Protein 9HIW (pdb70)

Solvent-accessible surface area: 22670 Å² total; per-residue (Å²): 101,54,101,56,10,8,87,16,0,64,95,12,2,89,139,5,72,14,125,88,23,6,20,171,158,13,108,64,0,73,63,71,12,6,8,63,0,0,16,10,0,0,69,1,4,60,68,47,159,12,64,25,6,0,2,5,1,0,3,19,0,1,6,25,0,3,15,71,69,63,10,111,104,40,78,0,0,6,0,0,1,0,0,0,1,0,0,0,8,5,13,17,22,164,35,22,96,1,64,65,6,20,84,0,0,53,87,49,8,82,73,144,56,0,28,143,17,1,31,54,0,0,108,34,8,76,10,30,0,3,0,1,5,7,13,8,0,1,26,5,0,20,124,48,11,163,107,74,49,78,68,0,52,12,0,0,24,1,0,0,0,13,5,17,5,30,7,96,32,8,24,106,38,35,21,0,20,10,0,0,0,0,0,4,0,0,9,53,32,40,62,56,92,59,8,28,106,41,0,52,165,32,2,54,29,72,38,113,57,0,56,74,1,0,72,33,0,10,97,18,4,40,117,4,61,138,53,90,32,40,11,3,33,100,9,0,67,71,100,131,26,82,9,0,7,120,55,122,23,23,139,88,20,104,105,74,149,47,16,90,72,91,89,111,65,19,140,147,15,27,21,39,42,0,124,16,118,152,103,39,71,54,0,6,0,7,12,15,148,24,109,89,78,11,2,44,22,57,4,0,6,4,0,0,0,1,73,17,2,109,41,95,8,1,4,92,21,57,63,40,29,22,50,135,106,77,0,16,0,0,14,34,50,12,117,45,16,0,64,103,23,16,95,84,20,51,180,98,33,14,81,70,71,2,2,16,0,0,0,44,14,0,0,58,0,0,13,47,0,6,17,26,1,0,0,0,36,20,2,47,1,98,3,0,35,2,25,100,124,0,11,0,27,0,6,28,0,9,82,0,6,7,30,12,12,79,2,106,28,114,83,23,91,17,64,0,0,1,39,6,0,15,31,140,105,28,39,11,5,5,0,0,0,7,0,0,1,0,0,0,7,2,12,22,101,130,14,11,1,35,3,125,51,95,86,32,0,2,48,68,0,0,97,21,8,5,16,2,77,84,137,70,12,92,27,1,91,100,35,90,75,36,105,129,95,11,55,124,80,84,126,91,95,25,48,167,21,0,89,83,5,63,105,60,0,54,40,0,0,30,74,0,1,62,7,9,31,122,141,13,21,35,2,103,52,0,41,81,18,68,1,14,145,93,44,79,107,36,103,61,167,7,86,59,62,17,26,183

Sequence (548 aa):
YHEDIHTYLREMEVKCKPKVGYMKKQPDITNSMRAILVDWLVEVGEEYKLQNETLHLAVNYIDRFLSSMSVLRGKLQLVGTAAMLLASKFEEIYPPEVAEFVYITDDTYTKKQVLRMEHLVLKVLTFDLAAPTVNQFLTQYFLHQQPANCKVESLAMFLGELSLIDADPYLKYLPSVIAGAAFHLALYTVTGQSWPESLIRKTGYTLESLKPCLMDLHQTYLKAPQHAQQSIREKYKNSKYHGVSLLNPPETLNLMENFQKVEKIGEYGVVYKARNKLTGEVVALKKIRLDTEGVPSTAIREISLLKELNHPNIVKLLDVIHTENKLYLVFEFLHQDLKKFMDASALTGIPLPLIKSYLFQLLQGLAFCHSHRVLHRDLKPQNLLINTEGAIKLADFGLARAFGVPVRTYTLWYRAPEILLGCKYYSTAVDIWSLGCIFAEMVTRRALFPGDSEIDQLFRIFRTLGTPDEVVWPGVTSMPDYKPSFPKWARQDFSKVVPPLDEDGRSLLSQMLHYDPNKRISAKAALAHPFFQDVTKPVPKSRVQLFK

Secondary structure (DSSP, 8-state):
-HHHHHHHHHHHHHHTPPPTT-STT-SS--HHHHHHHHHHHHHHHHHTT--HHHHHHHHHHHHHHHHH----STTHHHHHHHHHHHHHHHH-SSPPPHHHHHHHTTT-S-HHHHHHHHHHHHHHHTT------HHHHHHHHHTT-SS--HHHHHHHHHHHHHHHH-HHHHTTS-HHHHHHHHHHHHHHHHT---S-HHHHHHH---TTTTHHHHHHHHHHHHTSTT-S--HHHHHTTSGGGTTGGGSPPPS----/-TTEEEEEEEE----EEEEEESSS--EEE--EEE----SS-HHHHHHHHHHTT---TTB--EEEEEE-SSEEEEEEE--SEEHHHHHHHTTSSPPPHHHHHHHHHHHHHHHHHHHHTT-B-----GGGEEE-TTS-EEE--GGG-B--SSPPBP---TT--HHHHTT-SB--HHHHHHHHHHHHHHHHHSS-S---SSTTHHHHHHHHHH----TTTSTTSTT-TT--S----PPBPPHHHH-TTS-HHHHHHHHHHT-SSTTTS--HHHHTTSGGGTT------/-----S--

Radius of gyration: 25.13 Å; Cα contacts (8 Å, |Δi|>4): 946; chains: 3; bounding box: 61×68×54 Å

B-factor: mean 44.7, std 16.28, range [15.07, 111.66]

Organism: Homo sapiens (NCBI:txid9606)

InterPro domains:
  IPR004367 Cyclin, C-terminal domain [PF02984] (309-426)
  IPR004367 Cyclin, C-terminal domain [SM01332] (309-427)
  IPR006671 Cyclin, N-terminal [PF00134] (181-306)
  IPR013763 Cyclin-like domain [SM00385] (216-300)
  IPR013763 Cyclin-like domain [SM00385] (313-396)
  IPR032447 Cyclin-A, N-terminal APC/C binding region [PF16500] (46-161)
  IPR036915 Cyclin-like superfamily [SSF47954] (175-306)
  IPR036915 Cyclin-like superfamily [SSF47954] (309-430)
  IPR039361 Cyclin [PTHR10177] (140-414)
  IPR046965 Cyclin A/B-like [PIRSF001771] (22-429)
  IPR048258 Cyclins, cyclin-box [PS00292] (211-242)

Foldseek 3Di:
DLLVVVVVQVVQLVVLAADAPLQVVAPADHLQLQLVLLLLLLVVCLVVVNDLQLSQLLLSLLRNCSSQDYDHSLCSNLSSLLSSQVSCVVPPPDRDDLVVSCVSVVVSDDSVSSVVSNVVSCVSCVVPSPHDALLVLLVSVQVVDPPRDLQLSLQLSLLSSLLSSGSVPSSVDGSNLSSQLSSQQSCCQPPVDGRDVSVCVSPVQDPVNSVVVNVVSLVSLQCQVVDPRPSSLVVCCDCVSPRSSVRHGDPDDDD/DVQWDFDAWDDECHTWTWTAGNPPGAIWIKNKHFQDPPGDDLLVVQCVVLQCVFDDPQAFHFPDWDDDPGMIITITHDADAFQVVVLVVCQVDADDPLLLLQALLLLLVQLVSQQVFQKAQLDQDRRQWGHHQQQHIHGHSSSVMDGPPPWAAQDPQLLAALCSLQAHGTDDSLSVLSSSLQRSLCNQVSHGQQPADDSVRSNLSLCQAAWDDDCVQAPCSVPTPRRDPPRDGHHHDDLCVSRVVDDPQRSVLSPLSRRNHSVSRDHSVRSSPGPSNPDRDRDGD/DVPDDPPD

Nearest PDB structures (foldseek):
  2vu3-assembly1_A  TM=8.948E-01  e=2.984E-45  Homo sapiens
  5anj-assembly1_A  TM=9.162E-01  e=1.526E-44  Homo sapiens
  1y91-assembly1_A  TM=9.129E-01  e=4.896E-44  Homo sapiens
  6q49-assembly1_A  TM=9.006E-01  e=1.526E-44  Homo sapiens
  5lqf-assembly1_A  TM=9.524E-01  e=2.289E-36  Homo sapiens

Structure (mmCIF, N/CA/C/O backbone):
data_9HIW
#
_entry.id   9HIW
#
_cell.length_a   1.00
_cell.length_b   1.00
_cell.length_c   1.00
_cell.angle_alpha   90.00
_cell.angle_beta   90.00
_cell.angle_gamma   90.00
#
_symmetry.space_group_name_H-M   'P 1'
#
loop_
_entity.id
_entity.type
_entity.pdbx_description
1 polymer Cyclin-A2
2 polymer 'Cyclin-dependent kinase 2'
3 polymer 'Deoxynucleoside triphosphate triphosphohydrolase SAMHD1'
#
loop_
_atom_site.group_PDB
_atom_site.id
_atom_site.type_symbol
_atom_site.label_atom_id
_atom_site.label_alt_id
_atom_site.label_comp_id
_atom_site.label_asym_id
_atom_site.label_entity_id
_atom_site.label_seq_id
_atom_site.pdbx_PDB_ins_code
_atom_site.Cartn_x
_atom_site.Cartn_y
_atom_site.Cartn_z
_atom_site.occupancy
_atom_site.B_iso_or_equiv
_atom_site.auth_seq_id
_atom_site.auth_comp_id
_atom_site.auth_asym_id
_atom_site.auth_atom_id
_atom_site.pdbx_PDB_model_num
ATOM 1 N N . TYR A 1 178 ? 104.449 91.410 102.004 1.00 32.63 178 TYR A N 1
ATOM 2 C CA . TYR A 1 178 ? 103.205 90.690 101.761 1.00 38.35 178 TYR A CA 1
ATOM 3 C C . TYR A 1 178 ? 103.453 89.408 100.974 1.00 41.51 178 TYR A C 1
ATOM 4 O O . TYR A 1 178 ? 102.525 88.654 100.696 1.00 38.59 178 TYR A O 1
ATOM 13 N N . HIS A 1 179 ? 104.716 89.172 100.615 1.00 41.56 179 HIS A N 1
ATOM 14 C CA . HIS A 1 179 ? 105.057 87.999 99.816 1.00 37.00 179 HIS A CA 1
ATOM 15 C C . HIS A 1 179 ? 104.823 86.712 100.597 1.00 39.30 179 HIS A C 1
ATOM 16 O O . HIS A 1 179 ? 104.179 85.778 100.101 1.00 38.31 179 HIS A O 1
ATOM 23 N N . GLU A 1 180 ? 105.339 86.645 101.827 1.00 42.75 180 GLU A N 1
ATOM 24 C CA . GLU A 1 180 ? 105.117 85.469 102.662 1.00 40.61 180 GLU A CA 1
ATOM 25 C C . GLU A 1 180 ? 103.644 85.318 103.012 1.00 37.49 180 GLU A C 1
ATOM 26 O O . GLU A 1 180 ? 103.123 84.198 103.071 1.00 37.48 180 GLU A O 1
ATOM 32 N N . ASP A 1 181 ? 102.956 86.436 103.250 1.00 36.58 181 ASP A N 1
ATOM 33 C CA . ASP A 1 181 ? 101.518 86.384 103.487 1.00 33.74 181 ASP A CA 1
ATOM 34 C C . ASP A 1 181 ? 100.783 85.847 102.268 1.00 29.77 181 ASP A C 1
ATOM 35 O O . ASP A 1 181 ? 99.842 85.057 102.399 1.00 30.58 181 ASP A O 1
ATOM 40 N N . ILE A 1 182 ? 101.201 86.266 101.072 1.00 29.10 182 ILE A N 1
ATOM 41 C CA . ILE A 1 182 ? 100.579 85.772 99.848 1.00 25.61 182 ILE A CA 1
ATOM 42 C C . ILE A 1 182 ? 100.799 84.273 99.706 1.00 28.54 182 ILE A C 1
ATOM 43 O O . ILE A 1 182 ? 99.880 83.530 99.348 1.00 32.48 182 ILE A O 1
ATOM 48 N N . HIS A 1 183 ? 102.017 83.802 99.982 1.00 29.16 183 HIS A N 1
ATOM 49 C CA . HIS A 1 183 ? 102.286 82.371 99.880 1.00 25.67 183 HIS A CA 1
ATOM 50 C C . HIS A 1 183 ? 101.477 81.578 100.898 1.00 27.55 183 HIS A C 1
ATOM 51 O O . HIS A 1 183 ? 100.953 80.502 100.585 1.00 31.26 183 HIS A O 1
ATOM 58 N N . THR A 1 184 ? 101.371 82.087 102.128 1.00 28.91 184 THR A N 1
ATOM 59 C CA . THR A 1 184 ? 100.582 81.401 103.145 1.00 24.96 184 THR A CA 1
ATOM 60 C C . THR A 1 184 ? 99.112 81.345 102.754 1.00 24.45 184 THR A C 1
ATOM 61 O O . THR A 1 184 ? 98.453 80.312 102.926 1.00 30.47 184 THR A O 1
ATOM 65 N N . TYR A 1 185 ? 98.582 82.445 102.215 1.00 26.85 185 TYR A N 1
ATOM 66 C CA . TYR A 1 185 ? 97.197 82.444 101.762 1.00 27.42 185 TYR A CA 1
ATOM 67 C C . TYR A 1 185 ? 96.999 81.484 100.597 1.00 29.58 185 TYR A C 1
ATOM 68 O O . TYR A 1 185 ? 95.967 80.813 100.511 1.00 34.69 185 TYR A O 1
ATOM 77 N N . LEU A 1 186 ? 97.973 81.411 99.688 1.00 29.02 186 LEU A N 1
ATOM 78 C CA . LEU A 1 186 ? 97.889 80.468 98.577 1.00 26.51 186 LEU A CA 1
ATOM 79 C C . LEU A 1 186 ? 97.862 79.032 99.078 1.00 28.02 186 LEU A C 1
ATOM 80 O O . LEU A 1 186 ? 97.083 78.208 98.587 1.00 30.34 186 LEU A O 1
ATOM 85 N N . ARG A 1 187 ? 98.714 78.713 100.054 1.00 26.97 187 ARG A N 1
ATOM 86 C CA . ARG A 1 187 ? 98.725 77.367 100.615 1.00 26.50 187 ARG A CA 1
ATOM 87 C C . ARG A 1 187 ? 97.411 77.052 101.316 1.00 31.71 187 ARG A C 1
ATOM 88 O O . ARG A 1 187 ? 96.898 75.932 101.216 1.00 36.21 187 ARG A O 1
ATOM 96 N N . GLU A 1 188 ? 96.856 78.025 102.039 1.00 34.46 188 GLU A N 1
ATOM 97 C CA . GLU A 1 188 ? 95.580 77.806 102.711 1.00 33.64 188 GLU A CA 1
ATOM 98 C C . GLU A 1 188 ? 94.447 77.622 101.707 1.00 38.27 188 GLU A C 1
ATOM 99 O O . GLU A 1 188 ? 93.545 76.804 101.923 1.00 40.30 188 GLU A O 1
ATOM 105 N N . MET A 1 189 ? 94.481 78.364 100.600 1.00 37.71 189 MET A N 1
ATOM 106 C CA . MET A 1 189 ? 93.399 78.344 99.626 1.00 37.49 189 MET A CA 1
ATOM 107 C C . MET A 1 189 ? 93.486 77.179 98.650 1.00 36.75 189 MET A C 1
ATOM 108 O O . MET A 1 189 ? 92.463 76.804 98.069 1.00 42.19 189 MET A O 1
ATOM 113 N N . GLU A 1 190 ? 94.674 76.604 98.447 1.00 32.14 190 GLU A N 1
ATOM 114 C CA . GLU A 1 190 ? 94.794 75.514 97.483 1.00 32.57 190 GLU A CA 1
ATOM 115 C C . GLU A 1 190 ? 94.113 74.244 97.975 1.00 34.99 190 GLU A C 1
ATOM 116 O O . GLU A 1 190 ? 93.705 73.410 97.161 1.00 38.25 190 GLU A O 1
ATOM 122 N N . VAL A 1 191 ? 93.987 74.075 99.292 1.00 35.63 191 VAL A N 1
ATOM 123 C CA . VAL A 1 191 ? 93.228 72.948 99.823 1.00 33.78 191 VAL A CA 1
ATOM 124 C C . VAL A 1 191 ? 91.740 73.139 99.561 1.00 34.75 191 VAL A C 1
ATOM 125 O O . VAL A 1 191 ? 91.022 72.183 99.245 1.00 36.48 191 VAL A O 1
ATOM 129 N N . LYS A 1 192 ? 91.252 74.373 99.693 1.00 33.52 192 LYS A N 1
ATOM 130 C CA . LYS A 1 192 ? 89.844 74.651 99.430 1.00 34.63 192 LYS A CA 1
ATOM 131 C C . LYS A 1 192 ? 89.509 74.477 97.954 1.00 38.71 192 LYS A C 1
ATOM 132 O O . LYS A 1 192 ? 88.424 73.993 97.611 1.00 43.39 192 LYS A O 1
ATOM 138 N N . CYS A 1 193 ? 90.422 74.865 97.068 1.00 38.17 193 CYS A N 1
ATOM 139 C CA . CYS A 1 193 ? 90.205 74.775 95.631 1.00 34.55 193 CYS A CA 1
ATOM 140 C C . CYS A 1 193 ? 90.678 73.454 95.040 1.00 38.12 193 CYS A C 1
ATOM 141 O O . CYS A 1 193 ? 90.632 73.289 93.817 1.00 40.19 193 CYS A O 1
ATOM 144 N N . LYS A 1 194 ? 91.137 72.524 95.866 1.00 38.56 194 LYS A N 1
ATOM 145 C CA . LYS A 1 194 ? 91.594 71.236 95.362 1.00 37.17 194 LYS A CA 1
ATOM 146 C C . LYS A 1 194 ? 90.401 70.387 94.937 1.00 44.64 194 LYS A C 1
ATOM 147 O O . LYS A 1 194 ? 89.453 70.226 95.714 1.00 46.23 194 LYS A O 1
ATOM 153 N N . PRO A 1 195 ? 90.402 69.840 93.724 1.00 46.04 195 PRO A N 1
ATOM 154 C CA . PRO A 1 195 ? 89.320 68.940 93.320 1.00 42.24 195 PRO A CA 1
ATOM 155 C C . PRO A 1 195 ? 89.395 67.614 94.060 1.00 45.98 195 PRO A C 1
ATOM 156 O O . PRO A 1 195 ? 90.448 67.196 94.546 1.00 47.20 195 PRO A O 1
ATOM 160 N N . LYS A 1 196 ? 88.243 66.952 94.146 1.00 48.91 196 LYS A N 1
ATOM 161 C CA . LYS A 1 196 ? 88.190 65.627 94.749 1.00 51.23 196 LYS A CA 1
ATOM 162 C C . LYS A 1 196 ? 89.066 64.662 93.963 1.00 53.21 196 LYS A C 1
ATOM 163 O O . LYS A 1 196 ? 88.985 64.594 92.734 1.00 51.95 196 LYS A O 1
ATOM 169 N N . VAL A 1 197 ? 89.905 63.917 94.673 1.00 56.60 197 VAL A N 1
ATOM 170 C CA . VAL A 1 197 ? 90.792 62.957 94.029 1.00 55.16 197 VAL A CA 1
ATOM 171 C C . VAL A 1 197 ? 89.986 61.740 93.599 1.00 56.11 197 VAL A C 1
ATOM 172 O O . VAL A 1 197 ? 89.019 61.341 94.261 1.00 53.16 197 VAL A O 1
ATOM 176 N N . GLY A 1 198 ? 90.366 61.164 92.463 1.00 53.11 198 GLY A N 1
ATOM 177 C CA . GLY A 1 198 ? 89.676 59.992 91.953 1.00 51.92 198 GLY A CA 1
ATOM 178 C C . GLY A 1 198 ? 88.223 60.227 91.603 1.00 50.47 198 GLY A C 1
ATOM 179 O O . GLY A 1 198 ? 87.377 59.366 91.871 1.00 52.61 198 GLY A O 1
ATOM 180 N N . TYR A 1 199 ? 87.909 61.381 91.013 1.00 46.95 199 TYR A N 1
ATOM 181 C CA . TYR A 1 199 ? 86.545 61.628 90.564 1.00 45.70 199 TYR A CA 1
ATOM 182 C C . TYR A 1 199 ? 86.238 60.949 89.238 1.00 51.58 199 TYR A C 1
ATOM 183 O O . TYR A 1 199 ? 85.063 60.841 88.871 1.00 52.99 199 TYR A O 1
ATOM 192 N N . MET A 1 200 ? 87.262 60.502 88.509 1.00 49.55 200 MET A N 1
ATOM 193 C CA . MET A 1 200 ? 87.028 59.840 87.232 1.00 50.90 200 MET A CA 1
ATOM 194 C C . MET A 1 200 ? 86.318 58.506 87.414 1.00 57.18 200 MET A C 1
ATOM 195 O O . MET A 1 200 ? 85.616 58.050 86.505 1.00 63.63 200 MET A O 1
ATOM 200 N N . LYS A 1 201 ? 86.491 57.868 88.573 1.00 52.05 201 LYS A N 1
ATOM 201 C CA . LYS A 1 201 ? 85.797 56.613 88.838 1.00 53.31 201 LYS A CA 1
ATOM 202 C C . LYS A 1 201 ? 84.289 56.818 88.873 1.00 60.32 201 LYS A C 1
ATOM 203 O O . LYS A 1 201 ? 83.527 55.964 88.404 1.00 64.05 201 LYS A O 1
ATOM 209 N N . LYS A 1 202 ? 83.838 57.945 89.425 1.00 56.88 202 LYS A N 1
ATOM 210 C CA . LYS A 1 202 ? 82.417 58.259 89.472 1.00 51.33 202 LYS A CA 1
ATOM 211 C C . LYS A 1 202 ? 81.883 58.799 88.152 1.00 49.81 202 LYS A C 1
ATOM 212 O O . LYS A 1 202 ? 80.668 58.981 88.025 1.00 51.77 202 LYS A O 1
ATOM 218 N N . GLN A 1 203 ? 82.748 59.062 87.180 1.00 51.20 203 GLN A N 1
ATOM 219 C CA . GLN A 1 203 ? 82.293 59.529 85.877 1.00 50.22 203 GLN A CA 1
ATOM 220 C C . GLN A 1 203 ? 81.795 58.345 85.061 1.00 54.19 203 GLN A C 1
ATOM 221 O O . GLN A 1 203 ? 82.580 57.438 84.763 1.00 59.13 203 GLN A O 1
ATOM 227 N N . PRO A 1 204 ? 80.516 58.308 84.681 1.00 57.94 204 PRO A N 1
ATOM 228 C CA . PRO A 1 204 ? 80.015 57.141 83.939 1.00 57.12 204 PRO A CA 1
ATOM 229 C C . PRO A 1 204 ? 80.595 57.013 82.542 1.00 59.31 204 PRO A C 1
ATOM 230 O O . PRO A 1 204 ? 80.742 55.887 82.051 1.00 60.93 204 PRO A O 1
ATOM 234 N N . ASP A 1 205 ? 80.935 58.122 81.886 1.00 60.47 205 ASP A N 1
ATOM 235 C CA . ASP A 1 205 ? 81.349 58.101 80.489 1.00 59.63 205 ASP A CA 1
ATOM 236 C C . ASP A 1 205 ? 82.807 58.501 80.302 1.00 57.45 205 ASP A C 1
ATOM 237 O O . ASP A 1 205 ? 83.590 57.735 79.733 1.00 60.08 205 ASP A O 1
ATOM 242 N N . ILE A 1 206 ? 83.198 59.686 80.770 1.00 52.52 206 ILE A N 1
ATOM 243 C CA . ILE A 1 206 ? 84.537 60.187 80.495 1.00 46.54 206 ILE A CA 1
ATOM 244 C C . ILE A 1 206 ? 85.557 59.476 81.377 1.00 46.69 206 ILE A C 1
ATOM 245 O O . ILE A 1 206 ? 85.249 59.012 82.483 1.00 49.83 206 ILE A O 1
ATOM 250 N N . THR A 1 207 ? 86.784 59.373 80.871 1.00 46.35 207 THR A N 1
ATOM 251 C CA . THR A 1 207 ? 87.877 58.687 81.548 1.00 44.95 207 THR A CA 1
ATOM 252 C C . THR A 1 207 ? 89.083 59.616 81.625 1.00 43.22 207 THR A C 1
ATOM 253 O O . THR A 1 207 ? 89.015 60.792 81.258 1.00 46.57 207 THR A O 1
ATOM 257 N N . ASN A 1 208 ? 90.199 59.073 82.115 1.00 43.98 208 ASN A N 1
ATOM 258 C CA . ASN A 1 208 ? 91.417 59.867 82.243 1.00 38.66 208 ASN A CA 1
ATOM 259 C C . ASN A 1 208 ? 91.975 60.254 80.880 1.00 38.22 208 ASN A C 1
ATOM 260 O O . ASN A 1 208 ? 92.498 61.361 80.708 1.00 40.80 208 ASN A O 1
ATOM 265 N N . SER A 1 209 ? 91.887 59.350 79.901 1.00 37.90 209 SER A N 1
ATOM 266 C CA . SER A 1 209 ? 92.398 59.649 78.566 1.00 31.98 209 SER A CA 1
ATOM 267 C C . SER A 1 209 ? 91.615 60.779 77.912 1.00 36.30 209 SER A C 1
ATOM 268 O O . SER A 1 209 ? 92.195 61.625 77.220 1.00 39.66 209 SER A O 1
ATOM 271 N N . MET A 1 210 ? 90.296 60.804 78.107 1.00 37.37 210 MET A N 1
ATOM 272 C CA . MET A 1 210 ? 89.492 61.897 77.573 1.00 35.21 210 MET A CA 1
ATOM 273 C C . MET A 1 210 ? 89.901 63.227 78.191 1.00 35.56 210 MET A C 1
ATOM 274 O O . MET A 1 210 ? 89.991 64.244 77.494 1.00 36.63 210 MET A O 1
ATOM 279 N N . ARG A 1 211 ? 90.161 63.236 79.500 1.00 34.21 211 ARG A N 1
ATOM 280 C CA . ARG A 1 211 ? 90.624 64.454 80.155 1.00 32.18 211 ARG A CA 1
ATOM 281 C C . ARG A 1 211 ? 91.991 64.876 79.630 1.00 30.83 211 ARG A C 1
ATOM 282 O O . ARG A 1 211 ? 92.251 66.070 79.450 1.00 34.00 211 ARG A O 1
ATOM 290 N N . ALA A 1 212 ? 92.880 63.912 79.385 1.00 29.69 212 ALA A N 1
ATOM 291 C CA . ALA A 1 212 ? 94.189 64.238 78.826 1.00 30.98 212 ALA A CA 1
ATOM 292 C C . ALA A 1 212 ? 94.058 64.855 77.439 1.00 30.78 212 ALA A C 1
ATOM 293 O O . ALA A 1 212 ? 94.741 65.835 77.119 1.00 32.59 212 ALA A O 1
ATOM 295 N N . ILE A 1 213 ? 93.179 64.298 76.605 1.00 30.50 213 ILE A N 1
ATOM 296 C CA . ILE A 1 213 ? 92.958 64.855 75.273 1.00 30.08 213 ILE A CA 1
ATOM 297 C C . ILE A 1 213 ? 92.371 66.257 75.371 1.00 31.27 213 ILE A C 1
ATOM 298 O O . ILE A 1 213 ? 92.746 67.159 74.611 1.00 33.17 213 ILE A O 1
ATOM 303 N N . LEU A 1 214 ? 91.440 66.464 76.306 1.00 31.56 214 LEU A N 1
ATOM 304 C CA . LEU A 1 214 ? 90.855 67.788 76.491 1.00 27.20 214 LEU A CA 1
ATOM 305 C C . LEU A 1 214 ? 91.902 68.803 76.930 1.00 25.41 214 LEU A C 1
ATOM 306 O O . LEU A 1 214 ? 91.923 69.937 76.439 1.00 29.07 214 LEU A O 1
ATOM 311 N N . VAL A 1 215 ? 92.781 68.418 77.855 1.00 25.36 215 VAL A N 1
ATOM 312 C CA . VAL A 1 215 ? 93.819 69.337 78.311 1.00 25.58 215 VAL A CA 1
ATOM 313 C C . VAL A 1 215 ? 94.804 69.630 77.186 1.00 30.88 215 VAL A C 1
ATOM 314 O O . VAL A 1 215 ? 95.284 70.760 77.043 1.00 37.17 215 VAL A O 1
ATOM 318 N N . ASP A 1 216 ? 95.116 68.627 76.364 1.00 31.23 216 ASP A N 1
ATOM 319 C CA . ASP A 1 216 ? 95.999 68.856 75.225 1.00 29.21 216 ASP A CA 1
ATOM 320 C C . ASP A 1 216 ? 95.373 69.833 74.235 1.00 29.37 216 ASP A C 1
ATOM 321 O O . ASP A 1 216 ? 96.045 70.739 73.721 1.00 35.02 216 ASP A O 1
ATOM 326 N N . TRP A 1 217 ? 94.078 69.665 73.961 1.00 29.07 217 TRP A N 1
ATOM 327 C CA . TRP A 1 217 ? 93.380 70.590 73.078 1.00 29.63 217 TRP A CA 1
ATOM 328 C C . TRP A 1 217 ? 93.345 71.993 73.669 1.00 31.55 217 TRP A C 1
ATOM 329 O O . TRP A 1 217 ? 93.451 72.983 72.938 1.00 34.79 217 TRP A O 1
ATOM 340 N N . LEU A 1 218 ? 93.191 72.099 74.989 1.00 31.29 218 LEU A N 1
ATOM 341 C CA . LEU A 1 218 ? 93.239 73.407 75.633 1.00 26.67 218 LEU A CA 1
ATOM 342 C C . LEU A 1 218 ? 94.619 74.039 75.504 1.00 30.21 218 LEU A C 1
ATOM 343 O O . LEU A 1 218 ? 94.734 75.258 75.353 1.00 33.79 218 LEU A O 1
ATOM 348 N N . VAL A 1 219 ? 95.677 73.230 75.581 1.00 30.90 219 VAL A N 1
ATOM 349 C CA . VAL A 1 219 ? 97.023 73.751 75.347 1.00 30.55 219 VAL A CA 1
ATOM 350 C C . VAL A 1 219 ? 97.133 74.306 73.934 1.00 33.44 219 VAL A C 1
ATOM 351 O O . VAL A 1 219 ? 97.680 75.397 73.715 1.00 36.44 219 VAL A O 1
ATOM 355 N N . GLU A 1 220 ? 96.611 73.566 72.954 1.00 34.27 220 GLU A N 1
ATOM 356 C CA . GLU A 1 220 ? 96.633 74.052 71.576 1.00 35.10 220 GLU A CA 1
ATOM 357 C C . GLU A 1 220 ? 95.853 75.354 71.436 1.00 35.36 220 GLU A C 1
ATOM 358 O O . GLU A 1 220 ? 96.296 76.282 70.749 1.00 38.15 220 GLU A O 1
ATOM 364 N N . VAL A 1 221 ? 94.687 75.438 72.078 1.00 35.50 221 VAL A N 1
ATOM 365 C CA . VAL A 1 221 ? 93.866 76.644 72.005 1.00 32.10 221 VAL A CA 1
ATOM 366 C C . VAL A 1 221 ? 94.594 77.827 72.631 1.00 32.69 221 VAL A C 1
ATOM 367 O O . VAL A 1 221 ? 94.594 78.936 72.084 1.00 39.99 221 VAL A O 1
ATOM 371 N N . GLY A 1 222 ? 95.221 77.612 73.786 1.00 30.85 222 GLY A N 1
ATOM 372 C CA . GLY A 1 222 ? 95.950 78.688 74.434 1.00 33.31 222 GLY A CA 1
ATOM 373 C C . GLY A 1 222 ? 97.139 79.157 73.621 1.00 35.55 222 GLY A C 1
ATOM 374 O O . GLY A 1 222 ? 97.476 80.343 73.623 1.00 38.33 222 GLY A O 1
ATOM 375 N N . GLU A 1 223 ? 97.801 78.231 72.924 1.00 39.22 223 GLU A N 1
ATOM 376 C CA . GLU A 1 223 ? 98.890 78.629 72.037 1.00 39.11 223 GLU A CA 1
ATOM 377 C C . GLU A 1 223 ? 98.367 79.398 70.830 1.00 39.60 223 GLU A C 1
ATOM 378 O O . GLU A 1 223 ? 99.006 80.351 70.370 1.00 44.87 223 GLU A O 1
ATOM 384 N N . GLU A 1 224 ? 97.208 78.998 70.303 1.00 38.77 224 GLU A N 1
ATOM 385 C CA . GLU A 1 224 ? 96.667 79.650 69.114 1.00 39.51 224 GLU A CA 1
ATOM 386 C C . GLU A 1 224 ? 96.227 81.078 69.409 1.00 43.44 224 GLU A C 1
ATOM 387 O O . GLU A 1 224 ? 96.402 81.972 68.573 1.00 50.24 224 GLU A O 1
ATOM 393 N N . TYR A 1 225 ? 95.653 81.313 70.587 1.00 40.07 225 TYR A N 1
ATOM 394 C CA . TYR A 1 225 ? 95.101 82.612 70.944 1.00 36.76 225 TYR A CA 1
ATOM 395 C C . TYR A 1 225 ? 96.025 83.422 71.840 1.00 37.03 225 TYR A C 1
ATOM 396 O O . TYR A 1 225 ? 95.590 84.426 72.413 1.00 40.48 225 TYR A O 1
ATOM 405 N N . LYS A 1 226 ? 97.284 83.005 71.980 1.00 36.32 226 LYS A N 1
ATOM 406 C CA . LYS A 1 226 ? 98.271 83.710 72.796 1.00 39.82 226 LYS A CA 1
ATOM 407 C C . LYS A 1 226 ? 97.807 83.865 74.241 1.00 42.65 226 LYS A C 1
ATOM 408 O O . LYS A 1 226 ? 98.143 84.844 74.911 1.00 47.98 226 LYS A O 1
ATOM 414 N N . LEU A 1 227 ? 97.029 82.904 74.730 1.00 40.43 227 LEU A N 1
ATOM 415 C CA . LEU A 1 227 ? 96.598 82.924 76.118 1.00 35.03 227 LEU A CA 1
ATOM 416 C C . LEU A 1 227 ? 97.770 82.608 77.039 1.00 38.26 227 LEU A C 1
ATOM 417 O O . LEU A 1 227 ? 98.697 81.880 76.675 1.00 46.46 227 LEU A O 1
ATOM 422 N N . GLN A 1 228 ? 97.724 83.169 78.243 1.00 37.59 228 GLN A N 1
ATOM 423 C CA . GLN A 1 228 ? 98.786 82.936 79.207 1.00 38.30 228 GLN A CA 1
ATOM 424 C C . GLN A 1 228 ? 98.727 81.505 79.735 1.00 39.01 228 GLN A C 1
ATOM 425 O O . GLN A 1 228 ? 97.709 80.817 79.635 1.00 43.55 228 GLN A O 1
ATOM 431 N N . ASN A 1 229 ? 99.852 81.055 80.296 1.00 33.88 229 ASN A N 1
ATOM 432 C CA . ASN A 1 229 ? 99.898 79.725 80.893 1.00 34.05 229 ASN A CA 1
ATOM 433 C C . ASN A 1 229 ? 98.975 79.634 82.101 1.00 35.38 229 ASN A C 1
ATOM 434 O O . ASN A 1 229 ? 98.347 78.594 82.337 1.00 38.03 229 ASN A O 1
ATOM 439 N N . GLU A 1 230 ? 98.891 80.714 82.882 1.00 33.61 230 GLU A N 1
ATOM 440 C CA . GLU A 1 230 ? 97.990 80.738 84.027 1.00 28.32 230 GLU A CA 1
ATOM 441 C C . GLU A 1 230 ? 96.540 80.568 83.600 1.00 28.83 230 GLU A C 1
ATOM 442 O O . GLU A 1 230 ? 95.751 79.955 84.325 1.00 32.95 230 GLU A O 1
ATOM 448 N N . THR A 1 231 ? 96.172 81.085 82.426 1.00 27.71 231 THR A N 1
ATOM 449 C CA . THR A 1 231 ? 94.814 80.894 81.928 1.00 25.43 231 THR A CA 1
ATOM 450 C C . THR A 1 231 ? 94.511 79.415 81.723 1.00 24.78 231 THR A C 1
ATOM 451 O O . THR A 1 231 ? 93.453 78.922 82.127 1.00 31.16 231 THR A O 1
ATOM 455 N N . LEU A 1 232 ? 95.443 78.683 81.113 1.00 23.40 232 LEU A N 1
ATOM 456 C CA . LEU A 1 232 ? 95.223 77.260 80.885 1.00 23.73 232 LEU A CA 1
ATOM 457 C C . LEU A 1 232 ? 95.234 76.479 82.194 1.00 23.41 232 LEU A C 1
ATOM 458 O O . LEU A 1 232 ? 94.446 75.541 82.369 1.00 29.55 232 LEU A O 1
ATOM 463 N N . HIS A 1 233 ? 96.117 76.847 83.126 1.00 22.92 233 HIS A N 1
ATOM 464 C CA . HIS A 1 233 ? 96.120 76.189 84.430 1.00 20.88 233 HIS A CA 1
ATOM 465 C C . HIS A 1 233 ? 94.789 76.390 85.147 1.00 23.04 233 HIS A C 1
ATOM 466 O O . HIS A 1 233 ? 94.229 75.444 85.717 1.00 29.64 233 HIS A O 1
ATOM 473 N N . LEU A 1 234 ? 94.265 77.616 85.120 1.00 21.51 234 LEU A N 1
ATOM 474 C CA . LEU A 1 234 ? 92.976 77.891 85.740 1.00 18.72 234 LEU A CA 1
ATOM 475 C C . LEU A 1 234 ? 91.858 77.130 85.044 1.00 20.05 234 LEU A C 1
ATOM 476 O O . LEU A 1 234 ? 90.932 76.641 85.699 1.00 22.72 234 LEU A O 1
ATOM 481 N N . ALA A 1 235 ? 91.917 77.029 83.714 1.00 20.13 235 ALA A N 1
ATOM 482 C CA . ALA A 1 235 ? 90.901 76.273 82.989 1.00 18.54 235 ALA A CA 1
ATOM 483 C C . ALA A 1 235 ? 90.919 74.805 83.391 1.00 20.60 235 ALA A C 1
ATOM 484 O O . ALA A 1 235 ? 89.863 74.190 83.577 1.00 24.64 235 ALA A O 1
ATOM 486 N N . VAL A 1 236 ? 92.113 74.228 83.538 1.00 21.22 236 VAL A N 1
ATOM 487 C CA . VAL A 1 236 ? 92.221 72.835 83.964 1.00 20.01 236 VAL A CA 1
ATOM 488 C C . VAL A 1 236 ? 91.677 72.665 85.377 1.00 24.46 236 VAL A C 1
ATOM 489 O O . VAL A 1 236 ? 90.985 71.684 85.680 1.00 26.67 236 VAL A O 1
ATOM 493 N N . ASN A 1 237 ? 91.981 73.616 86.265 1.00 23.39 237 ASN A N 1
ATOM 494 C CA . ASN A 1 237 ? 91.463 73.541 87.628 1.00 21.05 237 ASN A CA 1
ATOM 495 C C . ASN A 1 237 ? 89.939 73.610 87.648 1.00 20.79 237 ASN A C 1
ATOM 496 O O . ASN A 1 237 ? 89.283 72.861 88.384 1.00 26.66 237 ASN A O 1
ATOM 501 N N . TYR A 1 238 ? 89.359 74.504 86.842 1.00 21.46 238 TYR A N 1
ATOM 502 C CA . TYR A 1 238 ? 87.905 74.603 86.771 1.00 18.82 238 TYR A CA 1
ATOM 503 C C . TYR A 1 238 ? 87.299 73.323 86.218 1.00 21.06 238 TYR A C 1
ATOM 504 O O . TYR A 1 238 ? 86.249 72.874 86.688 1.00 28.06 238 TYR A O 1
ATOM 513 N N . ILE A 1 239 ? 87.941 72.726 85.211 1.00 22.11 239 ILE A N 1
ATOM 514 C CA . ILE A 1 239 ? 87.455 71.462 84.662 1.00 22.71 239 ILE A CA 1
ATOM 515 C C . ILE A 1 239 ? 87.455 70.385 85.736 1.00 28.39 239 ILE A C 1
ATOM 516 O O . ILE A 1 239 ? 86.480 69.643 85.899 1.00 34.50 239 ILE A O 1
ATOM 521 N N . ASP A 1 240 ? 88.556 70.282 86.483 1.00 27.87 240 ASP A N 1
ATOM 522 C CA . ASP A 1 240 ? 88.653 69.253 87.512 1.00 26.83 240 ASP A CA 1
ATOM 523 C C . ASP A 1 240 ? 87.592 69.446 88.587 1.00 27.94 240 ASP A C 1
ATOM 524 O O . ASP A 1 240 ? 86.940 68.483 89.004 1.00 34.91 240 ASP A O 1
ATOM 529 N N . ARG A 1 241 ? 87.389 70.687 89.034 1.00 26.48 241 ARG A N 1
ATOM 530 C CA . ARG A 1 241 ? 86.385 70.934 90.066 1.00 26.13 241 ARG A CA 1
ATOM 531 C C . ARG A 1 241 ? 84.972 70.674 89.551 1.00 27.25 241 ARG A C 1
ATOM 532 O O . ARG A 1 241 ? 84.144 70.089 90.262 1.00 30.42 241 ARG A O 1
ATOM 540 N N . PHE A 1 242 ? 84.678 71.095 88.319 1.00 24.98 242 PHE A N 1
ATOM 541 C CA . PHE A 1 242 ? 83.351 70.880 87.756 1.00 27.71 242 PHE A CA 1
ATOM 542 C C . PHE A 1 242 ? 83.063 69.397 87.578 1.00 29.55 242 PHE A C 1
ATOM 543 O O . PHE A 1 242 ? 81.941 68.941 87.825 1.00 34.21 242 PHE A O 1
ATOM 551 N N . LEU A 1 243 ? 84.062 68.627 87.145 1.00 26.46 243 LEU A N 1
ATOM 552 C CA . LEU A 1 243 ? 83.867 67.191 86.992 1.00 27.68 243 LEU A CA 1
ATOM 553 C C . LEU A 1 243 ? 83.793 66.491 88.341 1.00 32.96 243 LEU A C 1
ATOM 554 O O . LEU A 1 243 ? 83.146 65.445 88.459 1.00 39.48 243 LEU A O 1
ATOM 559 N N . SER A 1 244 ? 84.456 67.036 89.361 1.00 32.14 244 SER A N 1
ATOM 560 C CA . SER A 1 244 ? 84.291 66.506 90.708 1.00 30.71 244 SER A CA 1
ATOM 561 C C . SER A 1 244 ? 82.872 66.726 91.214 1.00 33.04 244 SER A C 1
ATOM 562 O O . SER A 1 244 ? 82.298 65.849 91.869 1.00 35.10 244 SER A O 1
ATOM 565 N N . SER A 1 245 ? 82.291 67.889 90.924 1.00 35.41 245 SER A N 1
ATOM 566 C CA . SER A 1 245 ? 80.969 68.219 91.438 1.00 35.88 245 SER A CA 1
ATOM 567 C C . SER A 1 245 ? 79.834 67.891 90.475 1.00 37.25 245 SER A C 1
ATOM 568 O O . SER A 1 245 ? 78.668 67.965 90.878 1.00 43.72 245 SER A O 1
ATOM 571 N N . MET A 1 246 ? 80.130 67.527 89.229 1.00 35.00 246 MET A N 1
ATOM 572 C CA . MET A 1 246 ? 79.084 67.269 88.248 1.00 35.80 246 MET A CA 1
ATOM 573 C C . MET A 1 246 ? 79.524 66.154 87.313 1.00 45.13 246 MET A C 1
ATOM 574 O O . MET A 1 246 ? 80.709 65.829 87.215 1.00 47.34 246 MET A O 1
ATOM 579 N N . SER A 1 247 ? 78.548 65.573 86.621 1.00 45.32 247 SER A N 1
ATOM 580 C CA . SER A 1 247 ? 78.782 64.504 85.661 1.00 47.39 247 SER A CA 1
ATOM 581 C C . SER A 1 247 ? 78.289 64.936 84.287 1.00 51.81 247 SER A C 1
ATOM 582 O O . SER A 1 247 ? 77.180 65.462 84.153 1.00 51.90 247 SER A O 1
ATOM 585 N N . VAL A 1 248 ? 79.118 64.711 83.267 1.00 53.17 248 VAL A N 1
ATOM 586 C CA . VAL A 1 248 ? 78.796 65.087 81.898 1.00 45.28 248 VAL A CA 1
ATOM 587 C C . VAL A 1 248 ? 79.050 63.897 80.985 1.00 46.16 248 VAL A C 1
ATOM 588 O O . VAL A 1 248 ? 79.820 62.989 81.303 1.00 47.60 248 VAL A O 1
ATOM 592 N N . LEU A 1 249 ? 78.392 63.919 79.831 1.00 47.04 249 LEU A N 1
ATOM 593 C CA . LEU A 1 249 ? 78.485 62.836 78.866 1.00 49.25 249 LEU A CA 1
ATOM 594 C C . LEU A 1 249 ? 79.760 62.986 78.039 1.00 49.48 249 LEU A C 1
ATOM 595 O O . LEU A 1 249 ? 80.628 63.812 78.332 1.00 49.56 249 LEU A O 1
ATOM 600 N N . ARG A 1 250 ? 79.887 62.170 76.992 1.00 51.20 250 ARG A N 1
ATOM 601 C CA . ARG A 1 250 ? 81.068 62.231 76.137 1.00 46.49 250 ARG A CA 1
ATOM 602 C C . ARG A 1 250 ? 81.082 63.508 75.306 1.00 45.37 250 ARG A C 1
ATOM 603 O O . ARG A 1 250 ? 82.116 64.174 75.188 1.00 51.15 250 ARG A O 1
ATOM 611 N N . GLY A 1 251 ? 79.935 63.869 74.724 1.00 40.71 251 GLY A N 1
ATOM 612 C CA . GLY A 1 251 ? 79.878 65.029 73.854 1.00 38.86 251 GLY A CA 1
ATOM 613 C C . GLY A 1 251 ? 79.955 66.362 74.563 1.00 43.95 251 GLY A C 1
ATOM 614 O O . GLY A 1 251 ? 80.305 67.364 73.933 1.00 46.25 251 GLY A O 1
ATOM 615 N N . LYS A 1 252 ? 79.639 66.400 75.856 1.00 41.69 252 LYS A N 1
ATOM 616 C CA . LYS A 1 252 ? 79.656 67.642 76.615 1.00 36.89 252 LYS A CA 1
ATOM 617 C C . LYS A 1 252 ? 80.995 67.923 77.284 1.00 36.87 252 LYS A C 1
ATOM 618 O O . LYS A 1 252 ? 81.154 68.993 77.881 1.00 40.75 252 LYS A O 1
ATOM 624 N N . LEU A 1 253 ? 81.955 66.998 77.209 1.00 35.04 253 LEU A N 1
ATOM 625 C CA . LEU A 1 253 ? 83.248 67.231 77.845 1.00 34.08 253 LEU A CA 1
ATOM 626 C C . LEU A 1 253 ? 83.990 68.388 77.187 1.00 34.76 253 LEU A C 1
ATOM 627 O O . LEU A 1 253 ? 84.588 69.224 77.877 1.00 34.14 253 LEU A O 1
ATOM 632 N N . GLN A 1 254 ? 83.962 68.459 75.855 1.00 34.90 254 GLN A N 1
ATOM 633 C CA . GLN A 1 254 ? 84.613 69.573 75.177 1.00 33.66 254 GLN A CA 1
ATOM 634 C C . GLN A 1 254 ? 83.893 70.887 75.445 1.00 33.11 254 GLN A C 1
ATOM 635 O O . GLN A 1 254 ? 84.537 71.936 75.518 1.00 34.13 254 GLN A O 1
ATOM 641 N N . LEU A 1 255 ? 82.567 70.854 75.600 1.00 34.22 255 LEU A N 1
ATOM 642 C CA . LEU A 1 255 ? 81.840 72.061 75.982 1.00 31.36 255 LEU A CA 1
ATOM 643 C C . LEU A 1 255 ? 82.242 72.522 77.375 1.00 28.76 255 LEU A C 1
ATOM 644 O O . LEU A 1 255 ? 82.404 73.724 77.618 1.00 33.90 255 LEU A O 1
ATOM 649 N N . VAL A 1 256 ? 82.402 71.580 78.306 1.00 26.79 256 VAL A N 1
ATOM 650 C CA . VAL A 1 256 ? 82.860 71.928 79.647 1.00 25.53 256 VAL A CA 1
ATOM 651 C C . VAL A 1 256 ? 84.248 72.548 79.586 1.00 25.30 256 VAL A C 1
ATOM 652 O O . VAL A 1 256 ? 84.522 73.564 80.237 1.00 28.12 256 VAL A O 1
ATOM 656 N N . GLY A 1 257 ? 85.143 71.948 78.800 1.00 26.73 257 GLY A N 1
ATOM 657 C CA . GLY A 1 257 ? 86.479 72.503 78.661 1.00 24.01 257 GLY A CA 1
ATOM 658 C C . GLY A 1 257 ? 86.479 73.890 78.049 1.00 24.46 257 GLY A C 1
ATOM 659 O O . GLY A 1 257 ? 87.226 74.770 78.480 1.00 29.14 257 GLY A O 1
ATOM 660 N N . THR A 1 258 ? 85.638 74.103 77.036 1.00 24.90 258 THR A N 1
ATOM 661 C CA . THR A 1 258 ? 85.540 75.412 76.401 1.00 22.93 258 THR A CA 1
ATOM 662 C C . THR A 1 258 ? 84.998 76.460 77.364 1.00 24.76 258 THR A C 1
ATOM 663 O O . THR A 1 258 ? 85.497 77.590 77.404 1.00 28.51 258 THR A O 1
ATOM 667 N N . ALA A 1 259 ? 83.972 76.109 78.140 1.00 23.90 259 ALA A N 1
ATOM 668 C CA . ALA A 1 259 ? 83.434 77.049 79.117 1.00 22.11 259 ALA A CA 1
ATOM 669 C C . ALA A 1 259 ? 84.465 77.376 80.189 1.00 20.74 259 ALA A C 1
ATOM 670 O O . ALA A 1 259 ? 84.588 78.532 80.611 1.00 26.97 259 ALA A O 1
ATOM 672 N N . ALA A 1 260 ? 85.216 76.371 80.643 1.00 20.26 260 ALA A N 1
ATOM 673 C CA . ALA A 1 260 ? 86.262 76.621 81.627 1.00 19.87 260 ALA A CA 1
ATOM 674 C C . ALA A 1 260 ? 87.352 77.518 81.056 1.00 25.04 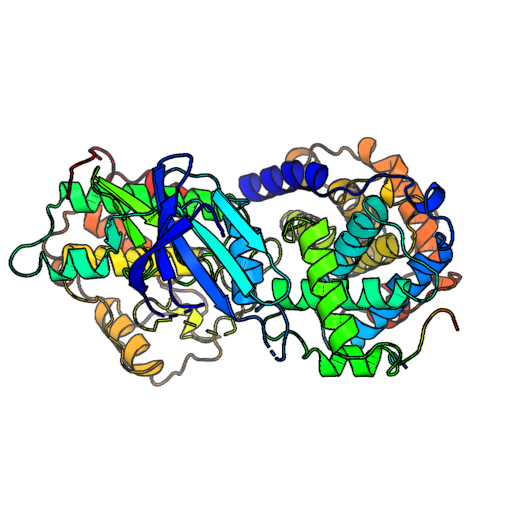260 ALA A C 1
ATOM 675 O O . ALA A 1 260 ? 87.863 78.403 81.751 1.00 27.86 260 ALA A O 1
ATOM 677 N N . MET A 1 261 ? 87.727 77.300 79.794 1.00 24.57 261 MET A N 1
ATOM 678 C CA . MET A 1 261 ? 88.725 78.157 79.161 1.00 23.99 261 MET A CA 1
ATOM 679 C C . MET A 1 261 ? 88.218 79.586 79.026 1.00 26.89 261 MET A C 1
ATOM 680 O O . MET A 1 261 ? 88.970 80.542 79.244 1.00 30.34 261 MET A O 1
ATOM 685 N N . LEU A 1 262 ? 86.944 79.750 78.667 1.00 28.65 262 LEU A N 1
ATOM 686 C CA . LEU A 1 262 ? 86.360 81.085 78.580 1.00 26.79 262 LEU A CA 1
ATOM 687 C C . LEU A 1 262 ? 86.364 81.777 79.936 1.00 26.30 262 LEU A C 1
ATOM 688 O O . LEU A 1 262 ? 86.702 82.963 80.036 1.00 32.71 262 LEU A O 1
ATOM 693 N N . LEU A 1 263 ? 85.998 81.049 80.994 1.00 23.50 263 LEU A N 1
ATOM 694 C CA . LEU A 1 263 ? 86.007 81.627 82.334 1.00 21.79 263 LEU A CA 1
ATOM 695 C C . LEU A 1 263 ? 87.416 82.016 82.761 1.00 25.28 263 LEU A C 1
ATOM 696 O O . LEU A 1 263 ? 87.625 83.087 83.342 1.00 33.34 263 LEU A O 1
ATOM 701 N N . ALA A 1 264 ? 88.395 81.154 82.487 1.00 21.94 264 ALA A N 1
ATOM 702 C CA . ALA A 1 264 ? 89.771 81.461 82.855 1.00 22.22 264 ALA A CA 1
ATOM 703 C C . ALA A 1 264 ? 90.295 82.664 82.085 1.00 28.38 264 ALA A C 1
ATOM 704 O O . ALA A 1 264 ? 91.018 83.497 82.644 1.00 31.94 264 ALA A O 1
ATOM 706 N N . SER A 1 265 ? 89.952 82.770 80.799 1.00 26.96 265 SER A N 1
ATOM 707 C CA . SER A 1 265 ? 90.364 83.932 80.019 1.00 26.98 265 SER A CA 1
ATOM 708 C C . SER A 1 265 ? 89.719 85.204 80.548 1.00 31.76 265 SER A C 1
ATOM 709 O O . SER A 1 265 ? 90.369 86.252 80.625 1.00 37.38 265 SER A O 1
ATOM 712 N N . LYS A 1 266 ? 88.438 85.135 80.914 1.00 29.57 266 LYS A N 1
ATOM 713 C CA . LYS A 1 266 ? 87.772 86.303 81.478 1.00 24.45 266 LYS A CA 1
ATOM 714 C C . LYS A 1 266 ? 88.413 86.716 82.795 1.00 25.91 266 LYS A C 1
ATOM 715 O O . LYS A 1 266 ? 88.560 87.911 83.075 1.00 31.30 266 LYS A O 1
ATOM 721 N N . PHE A 1 267 ? 88.800 85.740 83.616 1.00 25.94 267 PHE A N 1
ATOM 722 C CA . PHE A 1 267 ? 89.374 86.056 84.919 1.00 26.48 267 PHE A CA 1
ATOM 723 C C . PHE A 1 267 ? 90.789 86.611 84.795 1.00 26.38 267 PHE A C 1
ATOM 724 O O . PHE A 1 267 ? 91.137 87.586 85.469 1.00 29.81 267 PHE A O 1
ATOM 732 N N . GLU A 1 268 ? 91.616 86.012 83.940 1.00 28.65 268 GLU A N 1
ATOM 733 C CA . GLU A 1 268 ? 93.050 86.283 83.932 1.00 34.61 268 GLU A CA 1
ATOM 734 C C . GLU A 1 268 ? 93.490 87.194 82.791 1.00 35.70 268 GLU A C 1
ATOM 735 O O . GLU A 1 268 ? 94.303 88.098 83.005 1.00 37.71 268 GLU A O 1
ATOM 741 N N . GLU A 1 269 ? 92.981 86.975 81.582 1.00 32.80 269 GLU A N 1
ATOM 742 C CA . GLU A 1 269 ? 93.448 87.734 80.431 1.00 33.62 269 GLU A CA 1
ATOM 743 C C . GLU A 1 269 ? 92.950 89.174 80.480 1.00 42.91 269 GLU A C 1
ATOM 744 O O . GLU A 1 269 ? 91.891 89.473 81.039 1.00 43.70 269 GLU A O 1
ATOM 750 N N . ILE A 1 270 ? 93.737 90.074 79.887 1.00 45.51 270 ILE A N 1
ATOM 751 C CA . ILE A 1 270 ? 93.314 91.465 79.760 1.00 44.49 270 ILE A CA 1
ATOM 752 C C . ILE A 1 270 ? 92.126 91.574 78.813 1.00 46.10 270 ILE A C 1
ATOM 753 O O . ILE A 1 270 ? 91.116 92.215 79.126 1.00 48.45 270 ILE A O 1
ATOM 758 N N . TYR A 1 271 ? 92.230 90.949 77.640 1.00 47.04 271 TYR A N 1
ATOM 759 C CA . TYR A 1 271 ? 91.163 90.926 76.641 1.00 50.64 271 TYR A CA 1
ATOM 760 C C . TYR A 1 271 ? 90.809 89.470 76.380 1.00 54.05 271 TYR A C 1
ATOM 761 O O . TYR A 1 271 ? 91.443 88.809 75.542 1.00 54.62 271 TYR A O 1
ATOM 770 N N . PRO A 1 272 ? 89.824 88.921 77.084 1.00 53.75 272 PRO A N 1
ATOM 771 C CA . PRO A 1 272 ? 89.398 87.548 76.816 1.00 50.31 272 PRO A CA 1
ATOM 772 C C . PRO A 1 272 ? 88.875 87.416 75.399 1.00 52.88 272 PRO A C 1
ATOM 773 O O . PRO A 1 272 ? 88.215 88.332 74.886 1.00 52.30 272 PRO A O 1
ATOM 777 N N . PRO A 1 273 ? 89.160 86.303 74.727 1.00 50.97 273 PRO A N 1
ATOM 778 C CA . PRO A 1 273 ? 88.596 86.094 73.391 1.00 48.80 273 PRO A CA 1
ATOM 779 C C . PRO A 1 273 ? 87.079 86.025 73.452 1.00 53.99 273 PRO A C 1
ATOM 780 O O . PRO A 1 273 ? 86.493 85.592 74.446 1.00 56.26 273 PRO A O 1
ATOM 784 N N . GLU A 1 274 ? 86.444 86.471 72.373 1.00 55.10 274 GLU A N 1
ATOM 785 C CA . GLU A 1 274 ? 84.992 86.510 72.328 1.00 58.83 274 GLU A CA 1
ATOM 786 C C . GLU A 1 274 ? 84.414 85.098 72.341 1.00 55.21 274 GLU A C 1
ATOM 787 O O . GLU A 1 274 ? 85.085 84.117 72.011 1.00 52.57 274 GLU A O 1
ATOM 793 N N . VAL A 1 275 ? 83.143 85.006 72.740 1.00 53.36 275 VAL A N 1
ATOM 794 C CA . VAL A 1 275 ? 82.462 83.716 72.771 1.00 46.74 275 VAL A CA 1
ATOM 795 C C . VAL A 1 275 ? 82.371 83.122 71.374 1.00 47.78 275 VAL A C 1
ATOM 796 O O . VAL A 1 275 ? 82.421 81.896 71.204 1.00 51.23 275 VAL A O 1
ATOM 800 N N . ALA A 1 276 ? 82.231 83.973 70.356 1.00 46.36 276 ALA A N 1
ATOM 801 C CA . ALA A 1 276 ? 82.227 83.487 68.982 1.00 45.13 276 ALA A CA 1
ATOM 802 C C . ALA A 1 276 ? 83.544 82.803 68.639 1.00 49.76 276 ALA A C 1
ATOM 803 O O . ALA A 1 276 ? 83.563 81.820 67.893 1.00 51.45 276 ALA A O 1
ATOM 805 N N . GLU A 1 277 ? 84.656 83.303 69.185 1.00 50.58 277 GLU A N 1
ATOM 806 C CA . GLU A 1 277 ? 85.948 82.672 68.933 1.00 47.74 277 GLU A CA 1
ATOM 807 C C . GLU A 1 277 ? 86.002 81.267 69.519 1.00 45.78 277 GLU A C 1
ATOM 808 O O . GLU A 1 277 ? 86.528 80.343 68.889 1.00 45.67 277 GLU A O 1
ATOM 814 N N . PHE A 1 278 ? 85.461 81.083 70.725 1.00 43.99 278 PHE A N 1
ATOM 815 C CA . PHE A 1 278 ? 85.442 79.752 71.324 1.00 41.96 278 PHE A CA 1
ATOM 816 C C . PHE A 1 278 ? 84.501 78.817 70.572 1.00 44.45 278 PHE A C 1
ATOM 817 O O . PHE A 1 278 ? 84.815 77.637 70.370 1.00 51.52 278 PHE A O 1
ATOM 825 N N . VAL A 1 279 ? 83.348 79.329 70.137 1.00 44.72 279 VAL A N 1
ATOM 826 C CA . VAL A 1 279 ? 82.447 78.522 69.318 1.00 42.75 279 VAL A CA 1
ATOM 827 C C . VAL A 1 279 ? 83.140 78.099 68.030 1.00 48.98 279 VAL A C 1
ATOM 828 O O . VAL A 1 279 ? 82.984 76.964 67.563 1.00 51.26 279 VAL A O 1
ATOM 832 N N . TYR A 1 280 ? 83.919 79.006 67.439 1.00 51.07 280 TYR A N 1
ATOM 833 C CA . TYR A 1 280 ? 84.690 78.675 66.247 1.00 50.29 280 TYR A CA 1
ATOM 834 C C . TYR A 1 280 ? 85.720 77.593 66.542 1.00 49.94 280 TYR A C 1
ATOM 835 O O . TYR A 1 280 ? 85.858 76.629 65.782 1.00 55.52 280 TYR A O 1
ATOM 844 N N . ILE A 1 281 ? 86.448 77.729 67.654 1.00 47.01 281 ILE A N 1
ATOM 845 C CA . ILE A 1 281 ? 87.549 76.811 67.916 1.00 49.65 281 ILE A CA 1
ATOM 846 C C . ILE A 1 281 ? 87.029 75.432 68.304 1.00 46.32 281 ILE A C 1
ATOM 847 O O . ILE A 1 281 ? 87.754 74.440 68.170 1.00 47.08 281 ILE A O 1
ATOM 852 N N . THR A 1 282 ? 85.777 75.333 68.758 1.00 45.73 282 THR A N 1
ATOM 853 C CA . THR A 1 282 ? 85.162 74.030 68.995 1.00 43.54 282 THR A CA 1
ATOM 854 C C . THR A 1 282 ? 84.675 73.358 67.716 1.00 48.76 282 THR A C 1
ATOM 855 O O . THR A 1 282 ? 83.892 72.405 67.802 1.00 49.84 282 THR A O 1
ATOM 859 N N . ASP A 1 283 ? 85.111 73.834 66.547 1.00 53.86 283 ASP A N 1
ATOM 860 C CA . ASP A 1 283 ? 84.666 73.313 65.253 1.00 56.05 283 ASP A CA 1
ATOM 861 C C . ASP A 1 283 ? 83.150 73.398 65.103 1.00 56.93 283 ASP A C 1
ATOM 862 O O . ASP A 1 283 ? 82.527 72.525 64.495 1.00 55.61 283 ASP A O 1
ATOM 867 N N . ASP A 1 284 ? 82.555 74.451 65.665 1.00 56.79 284 ASP A N 1
ATOM 868 C CA . ASP A 1 284 ? 81.115 74.696 65.589 1.00 56.50 284 ASP A CA 1
ATOM 869 C C . ASP A 1 284 ? 80.303 73.515 66.114 1.00 55.89 284 ASP A C 1
ATOM 870 O O . ASP A 1 284 ? 79.201 73.245 65.635 1.00 59.72 284 ASP A O 1
ATOM 875 N N . THR A 1 285 ? 80.843 72.799 67.103 1.00 52.86 285 THR A N 1
ATOM 876 C CA . THR A 1 285 ? 80.089 71.710 67.714 1.00 49.38 285 THR A CA 1
ATOM 877 C C . THR A 1 285 ? 78.976 72.245 68.604 1.00 46.52 285 THR A C 1
ATOM 878 O O . THR A 1 285 ? 77.850 71.734 68.579 1.00 49.99 285 THR A O 1
ATOM 882 N N . TYR A 1 286 ? 79.270 73.275 69.392 1.00 42.63 286 TYR A N 1
ATOM 883 C CA . TYR A 1 286 ? 78.307 73.885 70.295 1.00 44.68 286 TYR A CA 1
ATOM 884 C C . TYR A 1 286 ? 78.045 75.320 69.867 1.00 46.04 286 TYR A C 1
ATOM 885 O O . TYR A 1 286 ? 78.976 76.056 69.528 1.00 48.18 286 TYR A O 1
ATOM 894 N N . THR A 1 287 ? 76.775 75.713 69.883 1.00 42.66 287 THR A N 1
ATOM 895 C CA . THR A 1 287 ? 76.413 77.075 69.535 1.00 43.72 287 THR A CA 1
ATOM 896 C C . THR A 1 287 ? 76.816 78.033 70.654 1.00 42.11 287 THR A C 1
ATOM 897 O O . THR A 1 287 ? 77.182 77.627 71.760 1.00 44.07 287 THR A O 1
ATOM 901 N N . LYS A 1 288 ? 76.748 79.330 70.347 1.00 39.88 288 LYS A N 1
ATOM 902 C CA . LYS A 1 288 ? 77.107 80.346 71.331 1.00 38.48 288 LYS A CA 1
ATOM 903 C C . LYS A 1 288 ? 76.193 80.282 72.548 1.00 42.56 288 LYS A C 1
ATOM 904 O O . LYS A 1 288 ? 76.637 80.500 73.682 1.00 43.52 288 LYS A O 1
ATOM 910 N N . LYS A 1 289 ? 74.913 79.977 72.330 1.00 44.57 289 LYS A N 1
ATOM 911 C CA . LYS A 1 289 ? 73.983 79.840 73.445 1.00 42.85 289 LYS A CA 1
ATOM 912 C C . LYS A 1 289 ? 74.395 78.701 74.369 1.00 41.93 289 LYS A C 1
ATOM 913 O O . LYS A 1 289 ? 74.358 78.844 75.595 1.00 44.52 289 LYS A O 1
ATOM 919 N N . GLN A 1 290 ? 74.797 77.563 73.797 1.00 41.44 290 GLN A N 1
ATOM 920 C CA . GLN A 1 290 ? 75.233 76.435 74.615 1.00 40.18 290 GLN A CA 1
ATOM 921 C C . GLN A 1 290 ? 76.489 76.778 75.403 1.00 37.54 290 GLN A C 1
ATOM 922 O O . GLN A 1 290 ? 76.617 76.405 76.575 1.00 40.07 290 GLN A O 1
ATOM 928 N N . VAL A 1 291 ? 77.432 77.482 74.773 1.00 38.17 291 VAL A N 1
ATOM 929 C CA . VAL A 1 291 ? 78.661 77.860 75.464 1.00 34.23 291 VAL A CA 1
ATOM 930 C C . VAL A 1 291 ? 78.354 78.805 76.618 1.00 34.97 291 VAL A C 1
ATOM 931 O O . VAL A 1 291 ? 78.908 78.667 77.713 1.00 38.49 291 VAL A O 1
ATOM 935 N N . LEU A 1 292 ? 77.464 79.776 76.396 1.00 37.98 292 LEU A N 1
ATOM 936 C CA . LEU A 1 292 ? 77.106 80.699 77.470 1.00 35.80 292 LEU A CA 1
ATOM 937 C C . LEU A 1 292 ? 76.365 79.986 78.596 1.00 37.59 292 LEU A C 1
ATOM 938 O O . LEU A 1 292 ? 76.595 80.272 79.778 1.00 37.92 292 LEU A O 1
ATOM 943 N N . ARG A 1 293 ? 75.472 79.055 78.253 1.00 38.34 293 ARG A N 1
ATOM 944 C CA . ARG A 1 293 ? 74.756 78.306 79.280 1.00 31.78 293 ARG A CA 1
ATOM 945 C C . ARG A 1 293 ? 75.708 77.449 80.102 1.00 30.95 293 ARG A C 1
ATOM 946 O O . ARG A 1 293 ? 75.572 77.359 81.327 1.00 35.06 293 ARG A O 1
ATOM 954 N N . MET A 1 294 ? 76.684 76.812 79.451 1.00 31.61 294 MET A N 1
ATOM 955 C CA . MET A 1 294 ? 77.653 76.026 80.205 1.00 30.19 294 MET A CA 1
ATOM 956 C C . MET A 1 294 ? 78.583 76.914 81.017 1.00 30.71 294 MET A C 1
ATOM 957 O O . MET A 1 294 ? 79.035 76.506 82.089 1.00 32.53 294 MET A O 1
ATOM 962 N N . GLU A 1 295 ? 78.878 78.124 80.540 1.00 31.75 295 GLU A N 1
ATOM 963 C CA . GLU A 1 295 ? 79.634 79.065 81.360 1.00 31.02 295 GLU A CA 1
ATOM 964 C C . GLU A 1 295 ? 78.865 79.421 82.624 1.00 36.34 295 GLU A C 1
ATOM 965 O O . GLU A 1 295 ? 79.431 79.442 83.723 1.00 37.94 295 GLU A O 1
ATOM 971 N N . HIS A 1 296 ? 77.565 79.686 82.485 1.00 38.07 296 HIS A N 1
ATOM 972 C CA . HIS A 1 296 ? 76.731 79.956 83.652 1.00 35.58 296 HIS A CA 1
ATOM 973 C C . HIS A 1 296 ? 76.696 78.756 84.591 1.00 35.10 296 HIS A C 1
ATOM 974 O O . HIS A 1 296 ? 76.780 78.912 85.815 1.00 37.66 296 HIS A O 1
ATOM 981 N N . LEU A 1 297 ? 76.576 77.548 84.034 1.00 32.62 297 LEU A N 1
ATOM 982 C CA . LEU A 1 297 ? 76.523 76.345 84.859 1.00 29.02 297 LEU A CA 1
ATOM 983 C C . LEU A 1 297 ? 77.830 76.120 85.611 1.00 28.19 297 LEU A C 1
ATOM 984 O O . LEU A 1 297 ? 77.818 75.762 86.794 1.00 33.04 297 LEU A O 1
ATOM 989 N N . VAL A 1 298 ? 78.967 76.318 84.942 1.00 27.19 298 VAL A N 1
ATOM 990 C CA . VAL A 1 298 ? 80.259 76.139 85.596 1.00 27.51 298 VAL A CA 1
ATOM 991 C C . VAL A 1 298 ? 80.468 77.206 86.663 1.00 28.96 298 VAL A C 1
ATOM 992 O O . VAL A 1 298 ? 81.028 76.932 87.730 1.00 30.01 298 VAL A O 1
ATOM 996 N N . LEU A 1 299 ? 80.018 78.435 86.399 1.00 29.32 299 LEU A N 1
ATOM 997 C CA . LEU A 1 299 ? 80.105 79.480 87.412 1.00 28.63 299 LEU A CA 1
ATOM 998 C C . LEU A 1 299 ? 79.259 79.138 88.632 1.00 31.60 299 LEU A C 1
ATOM 999 O O . LEU A 1 299 ? 79.683 79.357 89.772 1.00 35.01 299 LEU A O 1
ATOM 1004 N N . LYS A 1 300 ? 78.056 78.606 88.410 1.00 32.36 300 LYS A N 1
ATOM 1005 C CA . LYS A 1 300 ? 77.191 78.234 89.525 1.00 32.58 300 LYS A CA 1
ATOM 1006 C C . LYS A 1 300 ? 77.773 77.069 90.318 1.00 31.97 300 LYS A C 1
ATOM 1007 O O . LYS A 1 300 ? 77.722 77.066 91.553 1.00 30.21 300 LYS A O 1
ATOM 1013 N N . VAL A 1 301 ? 78.331 76.073 89.628 1.00 29.36 301 VAL A N 1
ATOM 1014 C CA . VAL A 1 301 ? 78.867 74.897 90.309 1.00 29.07 301 VAL A CA 1
ATOM 1015 C C . VAL A 1 301 ? 80.084 75.269 91.146 1.00 31.46 301 VAL A C 1
ATOM 1016 O O . VAL A 1 301 ? 80.213 74.852 92.303 1.00 39.92 301 VAL A O 1
ATOM 1020 N N . LEU A 1 302 ? 80.993 76.063 90.579 1.00 30.30 302 LEU A N 1
ATOM 1021 C CA . LEU A 1 302 ? 82.172 76.499 91.316 1.00 29.97 302 LEU A CA 1
ATOM 1022 C C . LEU A 1 302 ? 81.852 77.545 92.373 1.00 32.74 302 LEU A C 1
ATOM 1023 O O . LEU A 1 302 ? 82.738 77.886 93.163 1.00 37.08 302 LEU A O 1
ATOM 1028 N N . THR A 1 303 ? 80.619 78.059 92.401 1.00 31.06 303 THR A N 1
ATOM 1029 C CA . THR A 1 303 ? 80.201 79.123 93.312 1.00 33.29 303 THR A CA 1
ATOM 1030 C C . THR A 1 303 ? 81.067 80.369 93.167 1.00 34.37 303 THR A C 1
ATOM 1031 O O . THR A 1 303 ? 81.374 81.037 94.157 1.00 37.95 303 THR A O 1
ATOM 1035 N N . PHE A 1 304 ? 81.467 80.682 91.933 1.00 29.13 304 PHE A N 1
ATOM 1036 C CA . PHE A 1 304 ? 82.281 81.853 91.617 1.00 30.09 304 PHE A CA 1
ATOM 1037 C C . PHE A 1 304 ? 83.617 81.850 92.355 1.00 33.49 304 PHE A C 1
ATOM 1038 O O . PHE A 1 304 ? 84.147 82.910 92.692 1.00 32.83 304 PHE A O 1
ATOM 1046 N N . ASP A 1 305 ? 84.173 80.670 92.617 1.00 31.28 305 ASP A N 1
ATOM 1047 C CA . ASP A 1 305 ? 85.494 80.561 93.234 1.00 30.43 305 ASP A CA 1
ATOM 1048 C C . ASP A 1 305 ? 86.540 80.336 92.141 1.00 32.72 305 ASP A C 1
ATOM 1049 O O . ASP A 1 305 ? 87.139 79.268 92.005 1.00 36.95 305 ASP A O 1
ATOM 1054 N N . LEU A 1 306 ? 86.750 81.383 91.349 1.00 27.64 306 LEU A N 1
ATOM 1055 C CA . LEU A 1 306 ? 87.600 81.303 90.170 1.00 22.06 306 LEU A CA 1
ATOM 1056 C C . LEU A 1 306 ? 89.048 81.688 90.437 1.00 24.31 306 LEU A C 1
ATOM 1057 O O . LEU A 1 306 ? 89.874 81.587 89.527 1.00 28.22 306 LEU A O 1
ATOM 1062 N N . ALA A 1 307 ? 89.379 82.125 91.649 1.00 26.93 307 ALA A N 1
ATOM 1063 C CA . ALA A 1 307 ? 90.753 82.509 91.974 1.00 29.61 307 ALA A CA 1
ATOM 1064 C C . ALA A 1 307 ? 91.468 81.327 92.627 1.00 36.51 307 ALA A C 1
ATOM 1065 O O . ALA A 1 307 ? 91.901 81.365 93.779 1.00 43.67 307 ALA A O 1
ATOM 1067 N N . ALA A 1 308 ? 91.585 80.258 91.855 1.00 33.75 308 ALA A N 1
ATOM 1068 C CA . ALA A 1 308 ? 92.176 79.020 92.345 1.00 35.37 308 ALA A CA 1
ATOM 1069 C C . ALA A 1 308 ? 93.685 79.059 92.191 1.00 38.13 308 ALA A C 1
ATOM 1070 O O . ALA A 1 308 ? 94.178 79.370 91.098 1.00 42.75 308 ALA A O 1
ATOM 1072 N N . PRO A 1 309 ? 94.449 78.780 93.246 1.00 36.89 309 PRO A N 1
ATOM 1073 C CA . PRO A 1 309 ? 95.902 78.669 93.087 1.00 33.00 309 PRO A CA 1
ATOM 1074 C C . PRO A 1 309 ? 96.260 77.551 92.121 1.00 37.39 309 PRO A C 1
ATOM 1075 O O . PRO A 1 309 ? 95.656 76.477 92.132 1.00 43.16 309 PRO A O 1
ATOM 1079 N N . THR A 1 310 ? 97.253 77.813 91.283 1.00 31.72 310 THR A N 1
ATOM 1080 C CA . THR A 1 310 ? 97.722 76.865 90.286 1.00 26.25 310 THR A CA 1
ATOM 1081 C C . THR A 1 310 ? 99.203 76.583 90.511 1.00 28.47 310 THR A C 1
ATOM 1082 O O . THR A 1 310 ? 99.849 77.180 91.373 1.00 33.65 310 THR A O 1
ATOM 1086 N N . VAL A 1 311 ? 99.738 75.652 89.721 1.00 26.66 311 VAL A N 1
ATOM 1087 C CA . VAL A 1 311 ? 101.167 75.372 89.774 1.00 20.28 311 VAL A CA 1
ATOM 1088 C C . VAL A 1 311 ? 101.964 76.586 89.316 1.00 24.60 311 VAL A C 1
ATOM 1089 O O . VAL A 1 311 ? 103.093 76.803 89.769 1.00 27.22 311 VAL A O 1
ATOM 1093 N N . ASN A 1 312 ? 101.389 77.400 88.427 1.00 28.87 312 ASN A N 1
ATOM 1094 C CA . ASN A 1 312 ? 102.098 78.560 87.897 1.00 28.19 312 ASN A CA 1
ATOM 1095 C C . ASN A 1 312 ? 102.420 79.569 88.993 1.00 28.04 312 ASN A C 1
ATOM 1096 O O . ASN A 1 312 ? 103.532 80.109 89.044 1.00 29.48 312 ASN A O 1
ATOM 1101 N N . GLN A 1 313 ? 101.458 79.837 89.877 1.00 26.41 313 GLN A N 1
ATOM 1102 C CA . GLN A 1 313 ? 101.656 80.842 90.918 1.00 28.86 313 GLN A CA 1
ATOM 1103 C C . GLN A 1 313 ? 102.725 80.404 91.910 1.00 27.64 313 GLN A C 1
ATOM 1104 O O . GLN A 1 313 ? 103.634 81.175 92.246 1.00 33.87 313 GLN A O 1
ATOM 1110 N N . PHE A 1 314 ? 102.635 79.160 92.386 1.00 22.28 314 PHE A N 1
ATOM 1111 C CA . PHE A 1 314 ? 103.649 78.643 93.295 1.00 22.16 314 PHE A CA 1
ATOM 1112 C C . PHE A 1 314 ? 105.010 78.588 92.619 1.00 27.65 314 PHE A C 1
ATOM 1113 O O . PHE A 1 314 ? 106.038 78.843 93.254 1.00 34.18 314 PHE A O 1
ATOM 1121 N N . LEU A 1 315 ? 105.037 78.254 91.327 1.00 27.57 315 LEU A N 1
ATOM 1122 C CA . LEU A 1 315 ? 106.303 78.200 90.608 1.00 24.30 315 LEU A CA 1
ATOM 1123 C C . LEU A 1 315 ? 106.947 79.575 90.522 1.00 27.54 315 LEU A C 1
ATOM 1124 O O . LEU A 1 315 ? 108.155 79.713 90.734 1.00 34.61 315 LEU A O 1
ATOM 1129 N N . THR A 1 316 ? 106.158 80.609 90.224 1.00 25.72 316 THR A N 1
ATOM 1130 C CA . THR A 1 316 ? 106.708 81.962 90.209 1.00 30.69 316 THR A CA 1
ATOM 1131 C C . THR A 1 316 ? 107.210 82.365 91.590 1.00 33.02 316 THR A C 1
ATOM 1132 O O . THR A 1 316 ? 108.307 82.929 91.725 1.00 38.83 316 THR A O 1
ATOM 1136 N N . GLN A 1 317 ? 106.432 82.056 92.632 1.00 30.60 317 GLN A N 1
ATOM 1137 C CA . GLN A 1 317 ? 106.851 82.384 93.991 1.00 31.71 317 GLN A CA 1
ATOM 1138 C C . GLN A 1 317 ? 108.172 81.714 94.337 1.00 34.79 317 GLN A C 1
ATOM 1139 O O . GLN A 1 317 ? 109.041 82.324 94.969 1.00 38.56 317 GLN A O 1
ATOM 1145 N N . TYR A 1 318 ? 108.341 80.454 93.933 1.00 31.88 318 TYR A N 1
ATOM 1146 C CA . TYR A 1 318 ? 109.612 79.774 94.150 1.00 32.10 318 TYR A CA 1
ATOM 1147 C C . TYR A 1 318 ? 110.716 80.379 93.295 1.00 39.32 318 TYR A C 1
ATOM 1148 O O . TYR A 1 318 ? 111.887 80.360 93.691 1.00 45.37 318 TYR A O 1
ATOM 1157 N N . PHE A 1 319 ? 110.366 80.906 92.119 1.00 38.28 319 PHE A N 1
ATOM 1158 C CA . PHE A 1 319 ? 111.362 81.542 91.265 1.00 37.53 319 PHE A CA 1
ATOM 1159 C C . PHE A 1 319 ? 111.943 82.780 91.927 1.00 45.08 319 PHE A C 1
ATOM 1160 O O . PHE A 1 319 ? 113.146 83.043 91.812 1.00 52.10 319 PHE A O 1
ATOM 1168 N N . LEU A 1 320 ? 111.110 83.559 92.623 1.00 46.89 320 LEU A N 1
ATOM 1169 C CA . LEU A 1 320 ? 111.677 84.683 93.366 1.00 46.23 320 LEU A CA 1
ATOM 1170 C C . LEU A 1 320 ? 112.637 84.248 94.469 1.00 52.02 320 LEU A C 1
ATOM 1171 O O . LEU A 1 320 ? 113.261 85.113 95.093 1.00 57.07 320 LEU A O 1
ATOM 1176 N N . HIS A 1 321 ? 112.781 82.948 94.723 1.00 52.56 321 HIS A N 1
ATOM 1177 C CA . HIS A 1 321 ? 113.663 82.431 95.764 1.00 55.25 321 HIS A CA 1
ATOM 1178 C C . HIS A 1 321 ? 114.750 81.525 95.192 1.00 51.18 321 HIS A C 1
ATOM 1179 O O . HIS A 1 321 ? 115.061 80.474 95.755 1.00 55.67 321 HIS A O 1
ATOM 1186 N N . GLN A 1 322 ? 115.341 81.917 94.068 1.00 50.60 322 GLN A N 1
ATOM 1187 C CA . GLN A 1 322 ? 116.434 81.175 93.455 1.00 61.16 322 GLN A CA 1
ATOM 1188 C C . GLN A 1 322 ? 117.566 82.135 93.122 1.00 73.08 322 GLN A C 1
ATOM 1189 O O . GLN A 1 322 ? 117.320 83.283 92.736 1.00 79.09 322 GLN A O 1
ATOM 1195 N N . GLN A 1 323 ? 118.804 81.671 93.291 1.00 69.99 323 GLN A N 1
ATOM 1196 C CA . GLN A 1 323 ? 119.978 82.502 93.057 1.00 80.82 323 GLN A CA 1
ATOM 1197 C C . GLN A 1 323 ? 121.123 81.666 92.496 1.00 83.74 323 GLN A C 1
ATOM 1198 O O . GLN A 1 323 ? 121.557 80.699 93.135 1.00 81.20 323 GLN A O 1
ATOM 1204 N N . PRO A 1 324 ? 121.640 82.004 91.308 1.00 83.70 324 PRO A N 1
ATOM 1205 C CA . PRO A 1 324 ? 121.200 83.084 90.415 1.00 78.92 324 PRO A CA 1
ATOM 1206 C C . PRO A 1 324 ? 119.980 82.679 89.598 1.00 75.40 324 PRO A C 1
ATOM 1207 O O . PRO A 1 324 ? 119.718 81.493 89.418 1.00 72.75 324 PRO A O 1
ATOM 1211 N N . ALA A 1 325 ? 119.215 83.641 89.089 1.00 73.92 325 ALA A N 1
ATOM 1212 C CA . ALA A 1 325 ? 118.038 83.322 88.293 1.00 67.83 325 ALA A CA 1
ATOM 1213 C C . ALA A 1 325 ? 118.464 82.809 86.924 1.00 66.64 325 ALA A C 1
ATOM 1214 O O . ALA A 1 325 ? 119.176 83.499 86.188 1.00 71.93 325 ALA A O 1
ATOM 1216 N N . ASN A 1 326 ? 118.030 81.600 86.584 1.00 59.19 326 ASN A N 1
ATOM 1217 C CA . ASN A 1 326 ? 118.337 80.976 85.305 1.00 52.01 326 ASN A CA 1
ATOM 1218 C C . ASN A 1 326 ? 117.038 80.813 84.529 1.00 50.66 326 ASN A C 1
ATOM 1219 O O . ASN A 1 326 ? 116.104 80.163 85.008 1.00 51.34 326 ASN A O 1
ATOM 1224 N N . CYS A 1 327 ? 116.980 81.408 83.335 1.00 48.84 327 CYS A N 1
ATOM 1225 C CA . CYS A 1 327 ? 115.770 81.323 82.525 1.00 47.70 327 CYS A CA 1
ATOM 1226 C C . CYS A 1 327 ? 115.471 79.891 82.106 1.00 44.26 327 CYS A C 1
ATOM 1227 O O . CYS A 1 327 ? 114.302 79.528 81.937 1.00 43.93 327 CYS A O 1
ATOM 1230 N N . LYS A 1 328 ? 116.508 79.069 81.924 1.00 44.81 328 LYS A N 1
ATOM 1231 C CA . LYS A 1 328 ? 116.287 77.665 81.599 1.00 40.24 328 LYS A CA 1
ATOM 1232 C C . LYS A 1 328 ? 115.574 76.943 82.734 1.00 39.87 328 LYS A C 1
ATOM 1233 O O . LYS A 1 328 ? 114.670 76.135 82.492 1.00 37.84 328 LYS A O 1
ATOM 1239 N N . VAL A 1 329 ? 115.965 77.223 83.980 1.00 41.23 329 VAL A N 1
ATOM 1240 C CA . VAL A 1 329 ? 115.307 76.608 85.130 1.00 36.93 329 VAL A CA 1
ATOM 1241 C C . VAL A 1 329 ? 113.822 76.939 85.125 1.00 37.30 329 VAL A C 1
ATOM 1242 O O . VAL A 1 329 ? 112.968 76.056 85.259 1.00 38.62 329 VAL A O 1
ATOM 1246 N N . GLU A 1 330 ? 113.496 78.222 84.965 1.00 35.83 330 GLU A N 1
ATOM 1247 C CA . GLU A 1 330 ? 112.104 78.650 85.008 1.00 34.66 330 GLU A CA 1
ATOM 1248 C C . GLU A 1 330 ? 111.305 78.073 83.847 1.00 33.08 330 GLU A C 1
ATOM 1249 O O . GLU A 1 330 ? 110.165 77.626 84.030 1.00 32.92 330 GLU A O 1
ATOM 1255 N N . SER A 1 331 ? 111.884 78.070 82.644 1.00 31.75 331 SER A N 1
ATOM 1256 C CA . SER A 1 331 ? 111.173 77.533 81.490 1.00 30.19 331 SER A CA 1
ATOM 1257 C C . SER A 1 331 ? 110.926 76.037 81.636 1.00 34.18 331 SER A C 1
ATOM 1258 O O . SER A 1 331 ? 109.835 75.548 81.320 1.00 38.21 331 SER A O 1
ATOM 1261 N N . LEU A 1 332 ? 111.919 75.291 82.125 1.00 31.74 332 LEU A N 1
ATOM 1262 C CA . LEU A 1 332 ? 111.728 73.858 82.311 1.00 26.07 332 LEU A CA 1
ATOM 1263 C C . LEU A 1 332 ? 110.731 73.572 83.425 1.00 29.59 332 LEU A C 1
ATOM 1264 O O . LEU A 1 332 ? 109.968 72.604 83.348 1.00 34.70 332 LEU A O 1
ATOM 1269 N N . ALA A 1 333 ? 110.728 74.394 84.477 1.00 29.44 333 ALA A N 1
ATOM 1270 C CA . ALA A 1 333 ? 109.746 74.219 85.539 1.00 24.23 333 ALA A CA 1
ATOM 1271 C C . ALA A 1 333 ? 108.334 74.467 85.026 1.00 26.16 333 ALA A C 1
ATOM 1272 O O . ALA A 1 333 ? 107.404 73.727 85.365 1.00 28.33 333 ALA A O 1
ATOM 1274 N N . MET A 1 334 ? 108.156 75.501 84.200 1.00 27.27 334 MET A N 1
ATOM 1275 C CA . MET A 1 334 ? 106.866 75.709 83.546 1.00 25.37 334 MET A CA 1
ATOM 1276 C C . MET A 1 334 ? 106.492 74.525 82.667 1.00 28.18 334 MET A C 1
ATOM 1277 O O . MET A 1 334 ? 105.334 74.094 82.657 1.00 31.15 334 MET A O 1
ATOM 1282 N N . PHE A 1 335 ? 107.457 73.988 81.917 1.00 28.26 335 PHE A N 1
ATOM 1283 C CA . PHE A 1 335 ? 107.178 72.847 81.051 1.00 25.75 335 PHE A CA 1
ATOM 1284 C C . PHE A 1 335 ? 106.723 71.639 81.860 1.00 25.59 335 PHE A C 1
ATOM 1285 O O . PHE A 1 335 ? 105.770 70.949 81.481 1.00 28.86 335 PHE A O 1
ATOM 1293 N N . LEU A 1 336 ? 107.383 71.376 82.988 1.00 27.30 336 LEU A N 1
ATOM 1294 C CA . LEU A 1 336 ? 107.025 70.223 83.808 1.00 25.89 336 LEU A CA 1
ATOM 1295 C C . LEU A 1 336 ? 105.684 70.423 84.504 1.00 24.56 336 LEU A C 1
ATOM 1296 O O . LEU A 1 336 ? 104.886 69.483 84.608 1.00 27.82 336 LEU A O 1
ATOM 1301 N N . GLY A 1 337 ? 105.415 71.637 84.990 1.00 24.79 337 GLY A N 1
ATOM 1302 C CA . GLY A 1 337 ? 104.107 71.915 85.558 1.00 23.38 337 GLY A CA 1
ATOM 1303 C C . GLY A 1 337 ? 102.997 71.790 84.533 1.00 26.20 337 GLY A C 1
ATOM 1304 O O . GLY A 1 337 ? 101.883 71.373 84.856 1.00 29.09 337 GLY A O 1
ATOM 1305 N N . GLU A 1 338 ? 103.284 72.166 83.286 1.00 25.24 338 GLU A N 1
ATOM 1306 C CA . GLU A 1 338 ? 102.332 71.962 82.201 1.00 24.72 338 GLU A CA 1
ATOM 1307 C C . GLU A 1 338 ? 102.121 70.480 81.925 1.00 27.96 338 GLU A C 1
ATOM 1308 O O . GLU A 1 338 ? 100.989 70.039 81.701 1.00 33.31 338 GLU A O 1
ATOM 1314 N N . LEU A 1 339 ? 103.203 69.699 81.932 1.00 28.63 339 LEU A N 1
ATOM 1315 C CA . LEU A 1 339 ? 103.089 68.260 81.721 1.00 27.04 339 LEU A CA 1
ATOM 1316 C C . LEU A 1 339 ? 102.244 67.612 82.807 1.00 29.48 339 LEU A C 1
ATOM 1317 O O . LEU A 1 339 ? 101.489 66.671 82.540 1.00 37.38 339 LEU A O 1
ATOM 1322 N N . SER A 1 340 ? 102.367 68.098 84.043 1.00 26.33 340 SER A N 1
ATOM 1323 C CA . SER A 1 340 ? 101.587 67.544 85.144 1.00 26.49 340 SER A CA 1
ATOM 1324 C C . SER A 1 340 ? 100.089 67.747 84.958 1.00 31.86 340 SER A C 1
ATOM 1325 O O . SER A 1 340 ? 99.298 67.068 85.619 1.00 37.00 340 SER A O 1
ATOM 1328 N N . LEU A 1 341 ? 99.680 68.665 84.081 1.00 30.99 341 LEU A N 1
ATOM 1329 C CA . LEU A 1 341 ? 98.260 68.911 83.860 1.00 27.33 341 LEU A CA 1
ATOM 1330 C C . LEU A 1 341 ? 97.606 67.822 83.022 1.00 31.10 341 LEU A C 1
ATOM 1331 O O . LEU A 1 341 ? 96.411 67.556 83.189 1.00 34.83 341 LEU A O 1
ATOM 1336 N N . ILE A 1 342 ? 98.359 67.197 82.116 1.00 33.47 342 ILE A N 1
ATOM 1337 C CA . ILE A 1 342 ? 97.764 66.251 81.176 1.00 37.05 342 ILE A CA 1
ATOM 1338 C C . ILE A 1 342 ? 97.238 65.023 81.906 1.00 40.15 342 ILE A C 1
ATOM 1339 O O . ILE A 1 342 ? 96.097 64.597 81.695 1.00 42.87 342 ILE A O 1
ATOM 1344 N N . ASP A 1 343 ? 98.052 64.443 82.781 1.00 38.84 343 ASP A N 1
ATOM 1345 C CA . ASP A 1 343 ? 97.706 63.195 83.448 1.00 40.73 343 ASP A CA 1
ATOM 1346 C C . ASP A 1 343 ? 97.0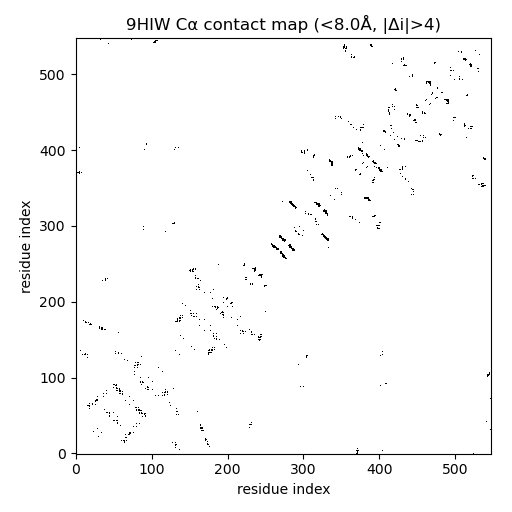57 63.505 84.791 1.00 41.59 343 ASP A C 1
ATOM 1347 O O . ASP A 1 343 ? 97.711 64.022 85.701 1.00 45.31 343 ASP A O 1
ATOM 1352 N N . ALA A 1 344 ? 95.765 63.192 84.911 1.00 43.27 344 ALA A N 1
ATOM 1353 C CA . ALA A 1 344 ? 95.110 63.261 86.212 1.00 45.10 344 ALA A CA 1
ATOM 1354 C C . ALA A 1 344 ? 95.735 62.271 87.183 1.00 47.48 344 ALA A C 1
ATOM 1355 O O . ALA A 1 344 ? 95.960 62.593 88.355 1.00 47.92 344 ALA A O 1
ATOM 1357 N N . ASP A 1 345 ? 96.017 61.060 86.713 1.00 47.85 345 ASP A N 1
ATOM 1358 C CA . ASP A 1 345 ? 96.746 60.079 87.501 1.00 49.60 345 ASP A CA 1
ATOM 1359 C C . ASP A 1 345 ? 98.237 60.228 87.232 1.00 49.54 345 ASP A C 1
ATOM 1360 O O . ASP A 1 345 ? 98.654 60.143 86.069 1.00 48.55 345 ASP A O 1
ATOM 1365 N N . PRO A 1 346 ? 99.067 60.451 88.251 1.00 45.26 346 PRO A N 1
ATOM 1366 C CA . PRO A 1 346 ? 98.736 60.588 89.668 1.00 48.88 346 PRO A CA 1
ATOM 1367 C C . PRO A 1 346 ? 98.845 62.020 90.178 1.00 48.04 346 PRO A C 1
ATOM 1368 O O . PRO A 1 346 ? 99.100 62.226 91.356 1.00 52.51 346 PRO A O 1
ATOM 1372 N N . TYR A 1 347 ? 98.663 63.031 89.336 1.00 42.67 347 TYR A N 1
ATOM 1373 C CA . TYR A 1 347 ? 98.910 64.409 89.737 1.00 36.96 347 TYR A CA 1
ATOM 1374 C C . TYR A 1 347 ? 97.698 65.085 90.357 1.00 42.27 347 TYR A C 1
ATOM 1375 O O . TYR A 1 347 ? 97.806 66.233 90.798 1.00 45.40 347 TYR A O 1
ATOM 1384 N N . LEU A 1 348 ? 96.554 64.410 90.406 1.00 44.71 348 LEU A N 1
ATOM 1385 C CA . LEU A 1 348 ? 95.401 64.954 91.106 1.00 40.87 348 LEU A CA 1
ATOM 1386 C C . LEU A 1 348 ? 95.452 64.695 92.603 1.00 44.48 348 LEU A C 1
ATOM 1387 O O . LEU A 1 348 ? 94.658 65.283 93.344 1.00 49.80 348 LEU A O 1
ATOM 1392 N N . LYS A 1 349 ? 96.359 63.837 93.059 1.00 41.99 349 LYS A N 1
ATOM 1393 C CA . LYS A 1 349 ? 96.534 63.558 94.476 1.00 44.17 349 LYS A CA 1
ATOM 1394 C C . LYS A 1 349 ? 97.595 64.437 95.119 1.00 45.11 349 LYS A C 1
ATOM 1395 O O . LYS A 1 349 ? 97.870 64.278 96.312 1.00 50.07 349 LYS A O 1
ATOM 1401 N N . TYR A 1 350 ? 98.189 65.355 94.365 1.00 40.40 350 TYR A N 1
ATOM 1402 C CA . TYR A 1 350 ? 99.196 66.270 94.876 1.00 38.19 350 TYR A CA 1
ATOM 1403 C C . TYR A 1 350 ? 98.685 67.700 94.782 1.00 35.78 350 TYR A C 1
ATOM 1404 O O . TYR A 1 350 ? 98.059 68.083 93.789 1.00 37.91 350 TYR A O 1
ATOM 1413 N N . LEU A 1 351 ? 98.949 68.481 95.823 1.00 29.55 351 LEU A N 1
ATOM 1414 C CA . LEU A 1 351 ? 98.570 69.880 95.814 1.00 23.30 351 LEU A CA 1
ATOM 1415 C C . LEU A 1 351 ? 99.445 70.653 94.829 1.00 24.04 351 LEU A C 1
ATOM 1416 O O . LEU A 1 351 ? 100.566 70.237 94.527 1.00 25.38 351 LEU A O 1
ATOM 1421 N N . PRO A 1 352 ? 98.952 71.780 94.307 1.00 24.93 352 PRO A N 1
ATOM 1422 C CA . PRO A 1 352 ? 99.769 72.565 93.369 1.00 20.63 352 PRO A CA 1
ATOM 1423 C C . PRO A 1 352 ? 101.111 72.984 93.938 1.00 19.18 352 PRO A C 1
ATOM 1424 O O . PRO A 1 352 ? 102.082 73.091 93.181 1.00 23.33 352 PRO A O 1
ATOM 1428 N N . SER A 1 353 ? 101.197 73.227 95.246 1.00 19.62 353 SER A N 1
ATOM 1429 C CA . SER A 1 353 ? 102.480 73.577 95.848 1.00 16.73 353 SER A CA 1
ATOM 1430 C C . SER A 1 353 ? 103.482 72.436 95.718 1.00 21.73 353 SER A C 1
ATOM 1431 O O . SER A 1 353 ? 104.650 72.663 95.387 1.00 27.36 353 SER A O 1
ATOM 1434 N N . VAL A 1 354 ? 103.041 71.202 95.967 1.00 24.06 354 VAL A N 1
ATOM 1435 C CA . VAL A 1 354 ? 103.947 70.059 95.890 1.00 21.65 354 VAL A CA 1
ATOM 1436 C C . VAL A 1 354 ? 104.382 69.814 94.451 1.00 23.47 354 VAL A C 1
ATOM 1437 O O . VAL A 1 354 ? 105.554 69.520 94.184 1.00 29.80 354 VAL A O 1
ATOM 1441 N N . ILE A 1 355 ? 103.448 69.923 93.504 1.00 21.89 355 ILE A N 1
ATOM 1442 C CA . ILE A 1 355 ? 103.792 69.748 92.096 1.00 19.37 355 ILE A CA 1
ATOM 1443 C C . ILE A 1 355 ? 104.778 70.819 91.656 1.00 20.43 355 ILE A C 1
ATOM 1444 O O . ILE A 1 355 ? 105.736 70.539 90.927 1.00 26.04 355 ILE A O 1
ATOM 1449 N N . ALA A 1 356 ? 104.554 72.064 92.082 1.00 19.26 356 ALA A N 1
ATOM 1450 C CA . ALA A 1 356 ? 105.467 73.144 91.730 1.00 16.53 356 ALA A CA 1
ATOM 1451 C C . ALA A 1 356 ? 106.848 72.918 92.328 1.00 25.01 356 ALA A C 1
ATOM 1452 O O . ALA A 1 356 ? 107.863 73.171 91.671 1.00 33.50 356 ALA A O 1
ATOM 1454 N N . GLY A 1 357 ? 106.909 72.451 93.575 1.00 23.04 357 GLY A N 1
ATOM 1455 C CA . GLY A 1 357 ? 108.200 72.158 94.176 1.00 21.95 357 GLY A CA 1
ATOM 1456 C C . GLY A 1 357 ? 108.938 71.047 93.456 1.00 28.03 357 GLY A C 1
ATOM 1457 O O . GLY A 1 357 ? 110.146 71.141 93.216 1.00 33.49 357 GLY A O 1
ATOM 1458 N N . ALA A 1 358 ? 108.220 69.982 93.095 1.00 24.73 358 ALA A N 1
ATOM 1459 C CA . ALA A 1 358 ? 108.836 68.894 92.345 1.00 22.47 358 ALA A CA 1
ATOM 1460 C C . ALA A 1 358 ? 109.338 69.377 90.992 1.00 29.32 358 ALA A C 1
ATOM 1461 O O . ALA A 1 358 ? 110.445 69.025 90.572 1.00 35.04 358 ALA A O 1
ATOM 1463 N N . ALA A 1 359 ? 108.539 70.193 90.298 1.00 26.05 359 ALA A N 1
ATOM 1464 C CA . ALA A 1 359 ? 108.957 70.722 89.005 1.00 22.17 359 ALA A CA 1
ATOM 1465 C C . ALA A 1 359 ? 110.184 71.610 89.141 1.00 27.27 359 ALA A C 1
ATOM 1466 O O . ALA A 1 359 ? 111.108 71.535 88.323 1.00 37.53 359 ALA A O 1
ATOM 1468 N N . PHE A 1 360 ? 110.210 72.460 90.168 1.00 27.52 360 PHE A N 1
ATOM 1469 C CA . PHE A 1 360 ? 111.353 73.341 90.375 1.00 31.01 360 PHE A CA 1
ATOM 1470 C C . PHE A 1 360 ? 112.617 72.538 90.647 1.00 35.37 360 PHE A C 1
ATOM 1471 O O . PHE A 1 360 ? 113.677 72.811 90.068 1.00 39.67 360 PHE A O 1
ATOM 1479 N N . HIS A 1 361 ? 112.523 71.528 91.516 1.00 34.21 361 HIS A N 1
ATOM 1480 C CA . HIS A 1 361 ? 113.698 70.712 91.802 1.00 36.89 361 HIS A CA 1
ATOM 1481 C C . HIS A 1 361 ? 114.153 69.945 90.569 1.00 39.05 361 HIS A C 1
ATOM 1482 O O . HIS A 1 361 ? 115.356 69.835 90.307 1.00 47.73 361 HIS A O 1
ATOM 1489 N N . LEU A 1 362 ? 113.206 69.396 89.804 1.00 33.63 362 LEU A N 1
ATOM 1490 C CA . LEU A 1 362 ? 113.570 68.636 88.615 1.00 32.55 362 LEU A CA 1
ATOM 1491 C C . LEU A 1 362 ? 114.251 69.523 87.582 1.00 33.09 362 LEU A C 1
ATOM 1492 O O . LEU A 1 362 ? 115.246 69.119 86.972 1.00 37.63 362 LEU A O 1
ATOM 1497 N N . ALA A 1 363 ? 113.739 70.739 87.377 1.00 31.04 363 ALA A N 1
ATOM 1498 C CA . ALA A 1 363 ? 114.377 71.659 86.441 1.00 30.38 363 ALA A CA 1
ATOM 1499 C C . ALA A 1 363 ? 115.768 72.056 86.917 1.00 35.90 363 ALA A C 1
ATOM 1500 O O . ALA A 1 363 ? 116.720 72.093 86.122 1.00 42.44 363 ALA A O 1
ATOM 1502 N N . LEU A 1 364 ? 115.909 72.347 88.215 1.00 34.30 364 LEU A N 1
ATOM 1503 C CA . LEU A 1 364 ? 117.215 72.700 88.760 1.00 38.35 364 LEU A CA 1
ATOM 1504 C C . LEU A 1 364 ? 118.216 71.571 88.567 1.00 40.52 364 LEU A C 1
ATOM 1505 O O . LEU A 1 364 ? 119.370 71.811 88.195 1.00 46.24 364 LEU A O 1
ATOM 1510 N N . TYR A 1 365 ? 117.796 70.332 88.821 1.00 39.12 365 TYR A N 1
ATOM 1511 C CA . TYR A 1 365 ? 118.698 69.203 88.643 1.00 41.34 365 TYR A CA 1
ATOM 1512 C C . TYR A 1 365 ? 119.001 68.950 87.173 1.00 42.15 365 TYR A C 1
ATOM 1513 O O . TYR A 1 365 ? 120.117 68.543 86.833 1.00 47.36 365 TYR A O 1
ATOM 1522 N N . THR A 1 366 ? 118.028 69.183 86.292 1.00 39.47 366 THR A N 1
ATOM 1523 C CA . THR A 1 366 ? 118.213 68.867 84.882 1.00 36.48 366 THR A CA 1
ATOM 1524 C C . THR A 1 366 ? 119.175 69.839 84.216 1.00 37.36 366 THR A C 1
ATOM 1525 O O . THR A 1 366 ? 120.062 69.425 83.461 1.00 39.51 366 THR A O 1
ATOM 1529 N N . VAL A 1 367 ? 119.023 71.138 84.478 1.00 37.75 367 VAL A N 1
ATOM 1530 C CA . VAL A 1 367 ? 119.825 72.120 83.756 1.00 39.98 367 VAL A CA 1
ATOM 1531 C C . VAL A 1 367 ? 120.989 72.678 84.572 1.00 42.26 367 VAL A C 1
ATOM 1532 O O . VAL A 1 367 ? 121.931 73.228 83.981 1.00 47.93 367 VAL A O 1
ATOM 1536 N N . THR A 1 368 ? 120.962 72.552 85.898 1.00 41.86 368 THR A N 1
ATOM 1537 C CA . THR A 1 368 ? 122.027 73.087 86.735 1.00 44.89 368 THR A CA 1
ATOM 1538 C C . THR A 1 368 ? 122.691 72.044 87.621 1.00 47.89 368 THR A C 1
ATOM 1539 O O . THR A 1 368 ? 123.768 72.321 88.162 1.00 53.00 368 THR A O 1
ATOM 1543 N N . GLY A 1 369 ? 122.103 70.862 87.779 1.00 45.81 369 GLY A N 1
ATOM 1544 C CA . GLY A 1 369 ? 122.682 69.860 88.655 1.00 47.09 369 GLY A CA 1
ATOM 1545 C C . GLY A 1 369 ? 122.586 70.207 90.122 1.00 52.68 369 GLY A C 1
ATOM 1546 O O . GLY A 1 369 ? 123.367 69.692 90.929 1.00 61.83 369 GLY A O 1
ATOM 1547 N N . GLN A 1 370 ? 121.644 71.069 90.491 1.00 52.12 370 GLN A N 1
ATOM 1548 C CA . GLN A 1 370 ? 121.438 71.477 91.870 1.00 47.79 370 GLN A CA 1
ATOM 1549 C C . GLN A 1 370 ? 120.130 70.894 92.385 1.00 51.70 370 GLN A C 1
ATOM 1550 O O . GLN A 1 370 ? 119.314 70.373 91.621 1.00 56.91 370 GLN A O 1
ATOM 1556 N N . SER A 1 371 ? 119.939 70.986 93.695 1.00 53.65 371 SER A N 1
ATOM 1557 C CA . SER A 1 371 ? 118.810 70.371 94.368 1.00 50.45 371 SER A CA 1
ATOM 1558 C C . SER A 1 371 ? 11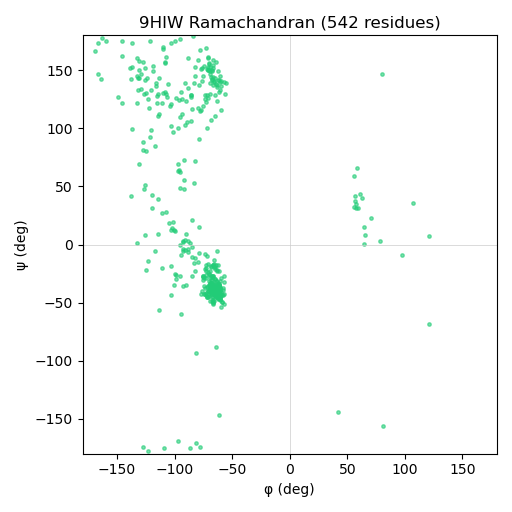7.821 71.436 94.843 1.00 48.46 371 SER A C 1
ATOM 1559 O O . SER A 1 371 ? 117.970 72.630 94.563 1.00 44.39 371 SER A O 1
ATOM 1562 N N . TRP A 1 372 ? 116.801 70.986 95.562 1.00 48.75 372 TRP A N 1
ATOM 1563 C CA . TRP A 1 372 ? 115.784 71.859 96.129 1.00 41.10 372 TRP A CA 1
ATOM 1564 C C . TRP A 1 372 ? 116.422 72.801 97.145 1.00 44.07 372 TRP A C 1
ATOM 1565 O O . TRP A 1 372 ? 117.067 72.330 98.094 1.00 43.39 372 TRP A O 1
ATOM 1576 N N . PRO A 1 373 ? 116.280 74.115 96.987 1.00 44.75 373 PRO A N 1
ATOM 1577 C CA . PRO A 1 373 ? 117.055 75.047 97.814 1.00 42.17 373 PRO A CA 1
ATOM 1578 C C . PRO A 1 373 ? 116.621 75.032 99.269 1.00 50.51 373 PRO A C 1
ATOM 1579 O O . PRO A 1 373 ? 115.471 74.734 99.600 1.00 52.69 373 PRO A O 1
ATOM 1583 N N . GLU A 1 374 ? 117.570 75.369 100.146 1.00 52.08 374 GLU A N 1
ATOM 1584 C CA . GLU A 1 374 ? 117.266 75.467 101.569 1.00 47.12 374 GLU A CA 1
ATOM 1585 C C . GLU A 1 374 ? 116.355 76.650 101.867 1.00 48.77 374 GLU A C 1
ATOM 1586 O O . GLU A 1 374 ? 115.534 76.582 102.790 1.00 51.61 374 GLU A O 1
ATOM 1592 N N . SER A 1 375 ? 116.488 77.740 101.108 1.00 52.04 375 SER A N 1
ATOM 1593 C CA . SER A 1 375 ? 115.587 78.873 101.285 1.00 51.53 375 SER A CA 1
ATOM 1594 C C . SER A 1 375 ? 114.146 78.466 101.015 1.00 46.69 375 SER A C 1
ATOM 1595 O O . SER A 1 375 ? 113.235 78.840 101.762 1.00 46.84 375 SER A O 1
ATOM 1598 N N . LEU A 1 376 ? 113.923 77.681 99.961 1.00 43.08 376 LEU A N 1
ATOM 1599 C CA . LEU A 1 376 ? 112.580 77.183 99.694 1.00 38.19 376 LEU A CA 1
ATOM 1600 C C . LEU A 1 376 ? 112.172 76.108 100.690 1.00 39.82 376 LEU A C 1
ATOM 1601 O O . LEU A 1 376 ? 110.976 75.930 100.946 1.00 43.46 376 LEU A O 1
ATOM 1606 N N . ILE A 1 377 ? 113.138 75.387 101.263 1.00 40.29 377 ILE A N 1
ATOM 1607 C CA . ILE A 1 377 ? 112.820 74.451 102.339 1.00 39.91 377 ILE A CA 1
ATOM 1608 C C . ILE A 1 377 ? 112.223 75.201 103.521 1.00 40.35 377 ILE A C 1
ATOM 1609 O O . ILE A 1 377 ? 111.207 74.791 104.094 1.00 42.85 377 ILE A O 1
ATOM 1614 N N . ARG A 1 378 ? 112.843 76.321 103.896 1.00 42.57 378 ARG A N 1
ATOM 1615 C CA . ARG A 1 378 ? 112.317 77.119 104.999 1.00 39.91 378 ARG A CA 1
ATOM 1616 C C . ARG A 1 378 ? 110.996 77.783 104.628 1.00 34.76 378 ARG A C 1
ATOM 1617 O O . ARG A 1 378 ? 110.061 77.806 105.435 1.00 38.16 378 ARG A O 1
ATOM 1625 N N . LYS A 1 379 ? 110.902 78.332 103.415 1.00 35.39 379 LYS A N 1
ATOM 1626 C CA . LYS A 1 379 ? 109.702 79.065 103.024 1.00 36.37 379 LYS A CA 1
ATOM 1627 C C . LYS A 1 379 ? 108.489 78.148 102.917 1.00 36.95 379 LYS A C 1
ATOM 1628 O O . LYS A 1 379 ? 107.388 78.515 103.342 1.00 41.46 379 LYS A O 1
ATOM 1634 N N . THR A 1 380 ? 108.668 76.953 102.356 1.00 33.31 380 THR A N 1
ATOM 1635 C CA . THR A 1 380 ? 107.552 76.061 102.083 1.00 32.01 380 THR A CA 1
ATOM 1636 C C . THR A 1 380 ? 107.376 74.967 103.125 1.00 35.09 380 THR A C 1
ATOM 1637 O O . THR A 1 380 ? 106.261 74.461 103.283 1.00 36.53 380 THR A O 1
ATOM 1641 N N . GLY A 1 381 ? 108.437 74.591 103.832 1.00 37.29 381 GLY A N 1
ATOM 1642 C CA . GLY A 1 381 ? 108.381 73.447 104.712 1.00 32.25 381 GLY A CA 1
ATOM 1643 C C . GLY A 1 381 ? 108.494 72.115 104.009 1.00 36.31 381 GLY A C 1
ATOM 1644 O O . GLY A 1 381 ? 108.400 71.074 104.670 1.00 41.01 381 GLY A O 1
ATOM 1645 N N . TYR A 1 382 ? 108.691 72.115 102.693 1.00 36.53 382 TYR A N 1
ATOM 1646 C CA . TYR A 1 382 ? 108.802 70.889 101.908 1.00 33.62 382 TYR A CA 1
ATOM 1647 C C . TYR A 1 382 ? 110.268 70.489 101.844 1.00 37.23 382 TYR A C 1
ATOM 1648 O O . TYR A 1 382 ? 111.051 71.073 101.093 1.00 39.12 382 TYR A O 1
ATOM 1657 N N . THR A 1 383 ? 110.645 69.491 102.635 1.00 41.70 383 THR A N 1
ATOM 1658 C CA . THR A 1 383 ? 111.965 68.906 102.490 1.00 43.55 383 THR A CA 1
ATOM 1659 C C . THR A 1 383 ? 112.025 68.099 101.196 1.00 42.65 383 THR A C 1
ATOM 1660 O O . THR A 1 383 ? 111.000 67.742 100.610 1.00 41.23 383 THR A O 1
ATOM 1664 N N . LEU A 1 384 ? 113.249 67.824 100.740 1.00 42.94 384 LEU A N 1
ATOM 1665 C CA . LEU A 1 384 ? 113.416 67.020 99.534 1.00 42.64 384 LEU A CA 1
ATOM 1666 C C . LEU A 1 384 ? 112.788 65.642 99.692 1.00 48.97 384 LEU A C 1
ATOM 1667 O O . LEU A 1 384 ? 112.349 65.042 98.705 1.00 47.12 384 LEU A O 1
ATOM 1672 N N . GLU A 1 385 ? 112.734 65.126 100.923 1.00 51.84 385 GLU A N 1
ATOM 1673 C CA . GLU A 1 385 ? 112.056 63.860 101.172 1.00 50.33 385 GLU A CA 1
ATOM 1674 C C . GLU A 1 385 ? 110.547 63.986 101.009 1.00 48.94 385 GLU A C 1
ATOM 1675 O O . GLU A 1 385 ? 109.894 63.043 100.549 1.00 49.14 385 GLU A O 1
ATOM 1681 N N . SER A 1 386 ? 109.978 65.136 101.378 1.00 47.97 386 SER A N 1
ATOM 1682 C CA . SER A 1 386 ? 108.530 65.306 101.312 1.00 42.72 386 SER A CA 1
ATOM 1683 C C . SER A 1 386 ? 108.020 65.306 99.877 1.00 39.51 386 SER A C 1
ATOM 1684 O O . SER A 1 386 ? 106.909 64.832 99.618 1.00 43.10 386 SER A O 1
ATOM 1687 N N . LEU A 1 387 ? 108.803 65.830 98.939 1.00 39.50 387 LEU A N 1
ATOM 1688 C CA . LEU A 1 387 ? 108.408 65.881 97.539 1.00 37.09 387 LEU A CA 1
ATOM 1689 C C . LEU A 1 387 ? 108.726 64.599 96.783 1.00 40.08 387 LEU A C 1
ATOM 1690 O O . LEU A 1 387 ? 108.393 64.502 95.599 1.00 43.60 387 LEU A O 1
ATOM 1695 N N . LYS A 1 388 ? 109.344 63.617 97.440 1.00 43.03 388 LYS A N 1
ATOM 1696 C CA . LYS A 1 388 ? 109.841 62.438 96.734 1.00 39.68 388 LYS A CA 1
ATOM 1697 C C . LYS A 1 388 ? 108.775 61.673 95.954 1.00 40.44 388 LYS A C 1
ATOM 1698 O O . LYS A 1 388 ? 109.070 61.263 94.819 1.00 48.00 388 LYS A O 1
ATOM 1704 N N . PRO A 1 389 ? 107.566 61.420 96.471 1.00 38.05 389 PRO A N 1
ATOM 1705 C CA . PRO A 1 389 ? 106.564 60.736 95.628 1.00 41.49 389 PRO A CA 1
ATOM 1706 C C . PRO A 1 389 ? 106.227 61.501 94.358 1.00 43.47 389 PRO A C 1
ATOM 1707 O O . PRO A 1 389 ? 106.318 60.948 93.249 1.00 49.10 389 PRO A O 1
ATOM 1711 N N . CYS A 1 390 ? 105.835 62.769 94.495 1.00 40.77 390 CYS A N 1
ATOM 1712 C CA . CYS A 1 390 ? 105.555 63.583 93.319 1.00 40.97 390 CYS A CA 1
ATOM 1713 C C . CYS A 1 390 ? 106.799 63.772 92.467 1.00 38.83 390 CYS A C 1
ATOM 1714 O O . CYS A 1 390 ? 106.695 63.896 91.246 1.00 39.33 390 CYS A O 1
ATOM 1717 N N . LEU A 1 391 ? 107.980 63.794 93.086 1.00 39.94 391 LEU A N 1
ATOM 1718 C CA . LEU A 1 391 ? 109.209 63.922 92.311 1.00 34.87 391 LEU A CA 1
ATOM 1719 C C . LEU A 1 391 ? 109.433 62.707 91.421 1.00 40.24 391 LEU A C 1
ATOM 1720 O O . LEU A 1 391 ? 109.800 62.850 90.251 1.00 45.96 391 LEU A O 1
ATOM 1725 N N . MET A 1 392 ? 109.218 61.502 91.956 1.00 38.00 392 MET A N 1
ATOM 1726 C CA . MET A 1 392 ? 109.339 60.299 91.139 1.00 38.41 392 MET A CA 1
ATOM 1727 C C . MET A 1 392 ? 108.285 60.272 90.043 1.00 41.52 392 MET A C 1
ATOM 1728 O O . MET A 1 392 ? 108.577 59.902 88.899 1.00 47.07 392 MET A O 1
ATOM 1733 N N . ASP A 1 393 ? 107.053 60.667 90.371 1.00 39.98 393 ASP A N 1
ATOM 1734 C CA . ASP A 1 393 ? 106.005 60.708 89.354 1.00 39.40 393 ASP A CA 1
ATOM 1735 C C . ASP A 1 393 ? 106.355 61.689 88.239 1.00 39.32 393 ASP A C 1
ATOM 1736 O O . ASP A 1 393 ? 106.166 61.392 87.052 1.00 43.75 393 ASP A O 1
ATOM 1741 N N . LEU A 1 394 ? 106.878 62.860 88.602 1.00 35.34 394 LEU A N 1
ATOM 1742 C CA . LEU A 1 394 ? 107.214 63.869 87.606 1.00 33.34 394 LEU A CA 1
ATOM 1743 C C . LEU A 1 394 ? 108.423 63.453 86.782 1.00 35.85 394 LEU A C 1
ATOM 1744 O O . LEU A 1 394 ? 108.487 63.740 85.584 1.00 40.15 394 LEU A O 1
ATOM 1749 N N . HIS A 1 395 ? 109.391 62.775 87.402 1.00 33.03 395 HIS A N 1
ATOM 1750 C CA . HIS A 1 395 ? 110.510 62.237 86.638 1.00 33.68 395 HIS A CA 1
ATOM 1751 C C . HIS A 1 395 ? 110.034 61.192 85.639 1.00 36.86 395 HIS A C 1
ATOM 1752 O O . HIS A 1 395 ? 110.498 61.161 84.493 1.00 42.76 395 HIS A O 1
ATOM 1759 N N . GLN A 1 396 ? 109.106 60.329 86.055 1.00 35.86 396 GLN A N 1
ATOM 1760 C CA . GLN A 1 396 ? 108.565 59.331 85.139 1.00 37.31 396 GLN A CA 1
ATOM 1761 C C . GLN A 1 396 ? 107.825 59.989 83.983 1.00 37.03 396 GLN A C 1
ATOM 1762 O O . GLN A 1 396 ? 107.945 59.553 82.833 1.00 39.66 396 GLN A O 1
ATOM 1768 N N . THR A 1 397 ? 107.047 61.035 84.268 1.00 37.78 397 THR A N 1
ATOM 1769 C CA . THR A 1 397 ? 106.357 61.749 83.196 1.00 32.55 397 THR A CA 1
ATOM 1770 C C . THR A 1 397 ? 107.345 62.429 82.257 1.00 33.70 397 THR A C 1
ATOM 1771 O O . THR A 1 397 ? 107.158 62.421 81.035 1.00 37.06 397 THR A O 1
ATOM 1775 N N . TYR A 1 398 ? 108.400 63.030 82.811 1.00 33.74 398 TYR A N 1
ATOM 1776 C CA . TYR A 1 398 ? 109.388 63.721 81.991 1.00 32.38 398 TYR A CA 1
ATOM 1777 C C . TYR A 1 398 ? 110.134 62.750 81.084 1.00 38.00 398 TYR A C 1
ATOM 1778 O O . TYR A 1 398 ? 110.376 63.049 79.909 1.00 43.60 398 TYR A O 1
ATOM 1787 N N . LEU A 1 399 ? 110.513 61.583 81.611 1.00 37.05 399 LEU A N 1
ATOM 1788 C CA . LEU A 1 399 ? 111.221 60.602 80.794 1.00 35.04 399 LEU A CA 1
ATOM 1789 C C . LEU A 1 399 ? 110.346 60.095 79.656 1.00 36.93 399 LEU A C 1
ATOM 1790 O O . LEU A 1 399 ? 110.816 59.935 78.525 1.00 43.56 399 LEU A O 1
ATOM 1795 N N . LYS A 1 400 ? 109.071 59.841 79.935 1.00 34.05 400 LYS A N 1
ATOM 1796 C CA . LYS A 1 400 ? 108.138 59.323 78.946 1.00 34.83 400 LYS A CA 1
ATOM 1797 C C . LYS A 1 400 ? 107.424 60.425 78.175 1.00 35.72 400 LYS A C 1
ATOM 1798 O O . LYS A 1 400 ? 106.477 60.134 77.439 1.00 37.19 400 LYS A O 1
ATOM 1804 N N . ALA A 1 401 ? 107.846 61.678 78.340 1.00 37.51 401 ALA A N 1
ATOM 1805 C CA . ALA A 1 401 ? 107.209 62.780 77.621 1.00 37.42 401 ALA A CA 1
ATOM 1806 C C . ALA A 1 401 ? 107.307 62.646 76.106 1.00 40.71 401 ALA A C 1
ATOM 1807 O O . ALA A 1 401 ? 106.285 62.852 75.429 1.00 46.26 401 ALA A O 1
ATOM 1809 N N . PRO A 1 402 ? 108.464 62.333 75.506 1.00 38.33 402 PRO A N 1
ATOM 1810 C CA . PRO A 1 402 ? 108.495 62.199 74.040 1.00 38.66 402 PRO A CA 1
ATOM 1811 C C . PRO A 1 402 ? 107.578 61.115 73.504 1.00 39.35 402 PRO A C 1
ATOM 1812 O O . PRO A 1 402 ? 107.063 61.250 72.388 1.00 42.24 402 PRO A O 1
ATOM 1816 N N . GLN A 1 403 ? 107.355 60.044 74.261 1.00 40.00 403 GLN A N 1
ATOM 1817 C CA . GLN A 1 403 ? 106.515 58.940 73.819 1.00 42.37 403 GLN A CA 1
ATOM 1818 C C . GLN A 1 403 ? 105.062 59.083 74.251 1.00 42.54 403 GLN A C 1
ATOM 1819 O O . GLN A 1 403 ? 104.261 58.182 73.982 1.00 42.75 403 GLN A O 1
ATOM 1825 N N . HIS A 1 404 ? 104.703 60.181 74.910 1.00 43.00 404 HIS A N 1
ATOM 1826 C CA . HIS A 1 404 ? 103.334 60.370 75.365 1.00 40.54 404 HIS A CA 1
ATOM 1827 C C . HIS A 1 404 ? 102.395 60.586 74.183 1.00 39.12 404 HIS A C 1
ATOM 1828 O O . HIS A 1 404 ? 102.781 61.124 73.142 1.00 35.58 404 HIS A O 1
ATOM 1835 N N . ALA A 1 405 ? 101.144 60.152 74.357 1.00 39.05 405 ALA A N 1
ATOM 1836 C CA . ALA A 1 405 ? 100.154 60.287 73.294 1.00 34.92 405 ALA A CA 1
ATOM 1837 C C . ALA A 1 405 ? 99.885 61.750 72.967 1.00 39.50 405 ALA A C 1
ATOM 1838 O O . ALA A 1 405 ? 99.754 62.117 71.794 1.00 41.82 405 ALA A O 1
ATOM 1840 N N . GLN A 1 406 ? 99.798 62.598 73.988 1.00 42.52 406 GLN A N 1
ATOM 1841 C CA . GLN A 1 406 ? 99.523 64.018 73.816 1.00 36.99 406 GLN A CA 1
ATOM 1842 C C . GLN A 1 406 ? 100.840 64.782 73.826 1.00 41.53 406 GLN A C 1
ATOM 1843 O O . GLN A 1 406 ? 101.617 64.674 74.781 1.00 42.88 406 GLN A O 1
ATOM 1849 N N . GLN A 1 407 ? 101.084 65.561 72.770 1.00 41.60 407 GLN A N 1
ATOM 1850 C CA . GLN A 1 407 ? 102.382 66.190 72.565 1.00 39.52 407 GLN A CA 1
ATOM 1851 C C . GLN A 1 407 ? 102.309 67.701 72.385 1.00 44.01 407 GLN A C 1
ATOM 1852 O O . GLN A 1 407 ? 103.327 68.315 72.053 1.00 46.55 407 GLN A O 1
ATOM 1858 N N . SER A 1 408 ? 101.145 68.321 72.597 1.00 44.32 408 SER A N 1
ATOM 1859 C CA . SER A 1 408 ? 101.020 69.750 72.323 1.00 40.35 408 SER A CA 1
ATOM 1860 C C . SER A 1 408 ? 101.884 70.590 73.254 1.00 34.67 408 SER A C 1
ATOM 1861 O O . SER A 1 408 ? 102.393 71.636 72.841 1.00 36.96 408 SER A O 1
ATOM 1864 N N . ILE A 1 409 ? 102.054 70.164 74.507 1.00 33.43 409 ILE A N 1
ATOM 1865 C CA . ILE A 1 409 ? 102.913 70.908 75.423 1.00 33.45 409 ILE A CA 1
ATOM 1866 C C . ILE A 1 409 ? 104.366 70.832 74.973 1.00 33.71 409 ILE A C 1
ATOM 1867 O O . ILE A 1 409 ? 105.104 71.822 75.042 1.00 38.77 409 ILE A O 1
ATOM 1872 N N . ARG A 1 410 ? 104.801 69.662 74.499 1.00 31.51 410 ARG A N 1
ATOM 1873 C CA . ARG A 1 410 ? 106.168 69.529 74.007 1.00 33.29 410 ARG A CA 1
ATOM 1874 C C . ARG A 1 410 ? 106.408 70.419 72.794 1.00 37.70 410 ARG A C 1
ATOM 1875 O O . ARG A 1 410 ? 107.472 71.036 72.669 1.00 40.45 410 ARG A O 1
ATOM 1883 N N . GLU A 1 411 ? 105.433 70.494 71.884 1.00 37.27 411 GLU A N 1
ATOM 1884 C CA . GLU A 1 411 ? 105.555 71.399 70.746 1.00 38.32 411 GLU A CA 1
ATOM 1885 C C . GLU A 1 411 ? 105.561 72.856 71.194 1.00 37.34 411 GLU A C 1
ATOM 1886 O O . GLU A 1 411 ? 106.306 73.676 70.646 1.00 41.84 411 GLU A O 1
ATOM 1892 N N . LYS A 1 412 ? 104.730 73.197 72.182 1.00 32.96 412 LYS A N 1
ATOM 1893 C CA . LYS A 1 412 ? 104.650 74.578 72.647 1.00 33.47 412 LYS A CA 1
ATOM 1894 C C . LYS A 1 412 ? 105.968 75.038 73.255 1.00 35.87 412 LYS A C 1
ATOM 1895 O O . LYS A 1 412 ? 106.406 76.170 73.023 1.00 43.47 412 LYS A O 1
ATOM 1901 N N . TYR A 1 413 ? 106.617 74.176 74.031 1.00 32.06 413 TYR A N 1
ATOM 1902 C CA . TYR A 1 413 ? 107.868 74.526 74.688 1.00 33.20 413 TYR A CA 1
ATOM 1903 C C . TYR A 1 413 ? 109.087 74.242 73.824 1.00 40.85 413 TYR A C 1
ATOM 1904 O O . TYR A 1 413 ? 110.215 74.441 74.284 1.00 43.68 413 TYR A O 1
ATOM 1913 N N . LYS A 1 414 ? 108.886 73.776 72.589 1.00 42.20 414 LYS A N 1
ATOM 1914 C CA . LYS A 1 414 ? 109.975 73.717 71.623 1.00 36.84 414 LYS A CA 1
ATOM 1915 C C . LYS A 1 414 ? 110.386 75.103 71.148 1.00 41.96 414 LYS A C 1
ATOM 1916 O O . LYS A 1 414 ? 111.526 75.282 70.708 1.00 47.77 414 LYS A O 1
ATOM 1922 N N . ASN A 1 415 ? 109.485 76.078 71.235 1.00 43.14 415 ASN A N 1
ATOM 1923 C CA . ASN A 1 415 ? 109.740 77.412 70.716 1.00 45.90 415 ASN A CA 1
ATOM 1924 C C . ASN A 1 415 ? 110.840 78.081 71.533 1.00 47.58 415 ASN A C 1
ATOM 1925 O O . ASN A 1 415 ? 111.028 77.795 72.718 1.00 45.68 415 ASN A O 1
ATOM 1930 N N . SER A 1 416 ? 111.573 78.984 70.879 1.00 52.43 416 SER A N 1
ATOM 1931 C CA . SER A 1 416 ? 112.659 79.708 71.527 1.00 52.13 416 SER A CA 1
ATOM 1932 C C . SER A 1 416 ? 112.178 80.636 72.634 1.00 53.85 416 SER A C 1
ATOM 1933 O O . SER A 1 416 ? 113.007 81.121 73.411 1.00 54.28 416 SER A O 1
ATOM 1936 N N . LYS A 1 417 ? 110.872 80.907 72.717 1.00 55.31 417 LYS A N 1
ATOM 1937 C CA . LYS A 1 417 ? 110.347 81.695 73.828 1.00 51.97 417 LYS A CA 1
ATOM 1938 C C . LYS A 1 417 ? 110.612 81.007 75.159 1.00 49.18 417 LYS A C 1
ATOM 1939 O O . LYS A 1 417 ? 110.909 81.667 76.162 1.00 49.63 417 LYS A O 1
ATOM 1945 N N . TYR A 1 418 ? 110.510 79.680 75.187 1.00 48.33 418 TYR A N 1
ATOM 1946 C CA . TYR A 1 418 ? 110.764 78.889 76.381 1.00 42.94 418 TYR A CA 1
ATOM 1947 C C . TYR A 1 418 ? 112.139 78.234 76.360 1.00 42.15 418 TYR A C 1
ATOM 1948 O O . TYR A 1 418 ? 112.362 77.256 77.081 1.00 43.63 418 TYR A O 1
ATOM 1957 N N . HIS A 1 419 ? 113.052 78.739 75.531 1.00 44.84 419 HIS A N 1
ATOM 1958 C CA . HIS A 1 419 ? 114.436 78.275 75.451 1.00 41.38 419 HIS A CA 1
ATOM 1959 C C . HIS A 1 419 ? 114.546 76.831 74.975 1.00 42.42 419 HIS A C 1
ATOM 1960 O O . HIS A 1 419 ? 115.603 76.210 75.117 1.00 47.29 419 HIS A O 1
ATOM 1967 N N . GLY A 1 420 ? 113.476 76.283 74.407 1.00 39.63 420 GLY A N 1
ATOM 1968 C CA . GLY A 1 420 ? 113.509 74.907 73.936 1.00 38.93 420 GLY A CA 1
ATOM 1969 C C . GLY A 1 420 ? 113.784 73.900 75.030 1.00 39.04 420 GLY A C 1
ATOM 1970 O O . GLY A 1 420 ? 114.583 72.976 74.834 1.00 39.36 420 GLY A O 1
ATOM 1971 N N . VAL A 1 421 ? 113.145 74.064 76.190 1.00 39.23 421 VAL A N 1
ATOM 1972 C CA . VAL A 1 421 ? 113.405 73.172 77.313 1.00 34.45 421 VAL A CA 1
ATOM 1973 C C . VAL A 1 421 ? 112.901 71.766 77.022 1.00 41.71 421 VAL A C 1
ATOM 1974 O O . VAL A 1 421 ? 113.425 70.787 77.569 1.00 44.36 421 VAL A O 1
ATOM 1978 N N . SER A 1 422 ? 111.884 71.632 76.169 1.00 40.65 422 SER A N 1
ATOM 1979 C CA . SER A 1 422 ? 111.413 70.308 75.786 1.00 40.34 422 SER A CA 1
ATOM 1980 C C . SER A 1 422 ? 112.445 69.546 74.965 1.00 46.00 422 SER A C 1
ATOM 1981 O O . SER A 1 422 ? 112.342 68.320 74.846 1.00 47.52 422 SER A O 1
ATOM 1984 N N . LEU A 1 423 ? 113.433 70.240 74.395 1.00 44.77 423 LEU A N 1
ATOM 1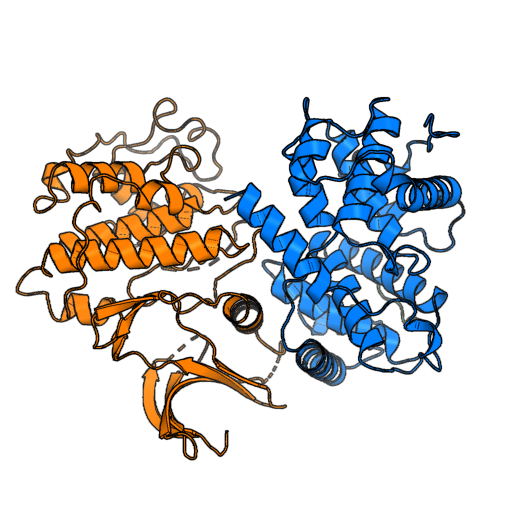985 C CA . LEU A 1 423 ? 114.504 69.557 73.678 1.00 45.40 423 LEU A CA 1
ATOM 1986 C C . LEU A 1 423 ? 115.494 68.900 74.629 1.00 45.29 423 LEU A C 1
ATOM 1987 O O . LEU A 1 423 ? 116.130 67.904 74.265 1.00 48.49 423 LEU A O 1
ATOM 1992 N N . LEU A 1 424 ? 115.646 69.440 75.836 1.00 43.70 424 LEU A N 1
ATOM 1993 C CA . LEU A 1 424 ? 116.591 68.883 76.794 1.00 47.90 424 LEU A CA 1
ATOM 1994 C C . LEU A 1 424 ? 116.186 67.468 77.180 1.00 53.11 424 LEU A C 1
ATOM 1995 O O . LEU A 1 424 ? 115.011 67.193 77.437 1.00 55.18 424 LEU A O 1
ATOM 2000 N N . ASN A 1 425 ? 117.159 66.571 77.213 1.00 55.26 425 ASN A N 1
ATOM 2001 C CA . ASN A 1 425 ? 116.849 65.213 77.633 1.00 57.03 425 ASN A CA 1
ATOM 2002 C C . ASN A 1 425 ? 116.691 65.152 79.151 1.00 56.09 425 ASN A C 1
ATOM 2003 O O . ASN A 1 425 ? 117.419 65.830 79.881 1.00 55.35 425 ASN A O 1
ATOM 2008 N N . PRO A 1 426 ? 115.727 64.375 79.649 1.00 54.52 426 PRO A N 1
ATOM 2009 C CA . PRO A 1 426 ? 115.560 64.259 81.094 1.00 52.94 426 PRO A CA 1
ATOM 2010 C C . PRO A 1 426 ? 116.740 63.537 81.717 1.00 57.51 426 PRO A C 1
ATOM 2011 O O . PRO A 1 426 ? 117.372 62.682 81.072 1.00 64.97 426 PRO A O 1
ATOM 2015 N N . PRO A 1 427 ? 117.083 63.853 82.964 1.00 53.95 427 PRO A N 1
ATOM 2016 C CA . PRO A 1 427 ? 118.105 63.064 83.660 1.00 57.67 427 PRO A CA 1
ATOM 2017 C C . PRO A 1 427 ? 117.644 61.624 83.825 1.00 64.54 427 PRO A C 1
ATOM 2018 O O . PRO A 1 427 ? 116.470 61.355 84.085 1.00 65.42 427 PRO A O 1
ATOM 2022 N N . GLU A 1 428 ? 118.584 60.691 83.664 1.00 66.50 428 GLU A N 1
ATOM 2023 C CA . GLU A 1 428 ? 118.217 59.279 83.693 1.00 70.10 428 GLU A CA 1
ATOM 2024 C C . GLU A 1 428 ? 117.842 58.829 85.098 1.00 71.68 428 GLU A C 1
ATOM 2025 O O . GLU A 1 428 ? 116.894 58.055 85.276 1.00 70.42 428 GLU A O 1
ATOM 2031 N N . THR A 1 429 ? 118.572 59.297 86.107 1.00 71.51 429 THR A N 1
ATOM 2032 C CA . THR A 1 429 ? 118.296 58.935 87.488 1.00 72.47 429 THR A CA 1
ATOM 2033 C C . THR A 1 429 ? 118.415 60.169 88.368 1.00 73.73 429 THR A C 1
ATOM 2034 O O . THR A 1 429 ? 119.277 61.025 88.155 1.00 74.13 429 THR A O 1
ATOM 2038 N N . LEU A 1 430 ? 117.535 60.251 89.361 1.00 76.83 430 LEU A N 1
ATOM 2039 C CA . LEU A 1 430 ? 117.546 61.332 90.339 1.00 74.25 430 LEU A CA 1
ATOM 2040 C C . LEU A 1 430 ? 118.318 60.854 91.562 1.00 83.24 430 LEU A C 1
ATOM 2041 O O . LEU A 1 430 ? 117.842 59.989 92.305 1.00 88.71 430 LEU A O 1
ATOM 2046 N N . ASN A 1 431 ? 119.506 61.413 91.769 1.00 83.47 431 ASN A N 1
ATOM 2047 C CA . ASN A 1 431 ? 120.365 61.010 92.880 1.00 89.17 431 ASN A CA 1
ATOM 2048 C C . ASN A 1 431 ? 119.761 61.521 94.180 1.00 94.98 431 ASN A C 1
ATOM 2049 O O . ASN A 1 431 ? 119.909 62.693 94.532 1.00 100.55 431 ASN A O 1
ATOM 2054 N N . LEU A 1 432 ? 119.077 60.639 94.901 1.00 92.48 432 LEU A N 1
ATOM 2055 C CA . LEU A 1 432 ? 118.432 61.011 96.153 1.00 101.08 432 LEU A CA 1
ATOM 2056 C C . LEU A 1 432 ? 118.883 60.104 97.293 1.00 101.95 432 LEU A C 1
ATOM 2057 O O . LEU A 1 432 ? 119.650 59.163 97.089 1.00 102.53 432 LEU A O 1
ATOM 2063 N N . MET B 2 1 ? 66.026 87.137 95.149 1.00 76.08 1 MET B N 1
ATOM 2064 C CA . MET B 2 1 ? 65.516 88.337 94.500 1.00 84.63 1 MET B CA 1
ATOM 2065 C C . MET B 2 1 ? 64.181 88.707 95.136 1.00 85.07 1 MET B C 1
ATOM 2066 O O . MET B 2 1 ? 63.884 89.881 95.353 1.00 82.74 1 MET B O 1
ATOM 2071 N N . GLU B 2 2 ? 63.385 87.684 95.455 1.00 87.32 2 GLU B N 1
ATOM 2072 C CA . GLU B 2 2 ? 62.069 87.920 96.039 1.00 87.76 2 GLU B CA 1
ATOM 2073 C C . GLU B 2 2 ? 62.174 88.613 97.392 1.00 85.20 2 GLU B C 1
ATOM 2074 O O . GLU B 2 2 ? 61.392 89.522 97.693 1.00 82.53 2 GLU B O 1
ATOM 2080 N N . ASN B 2 3 ? 63.137 88.202 98.218 1.00 85.21 3 ASN B N 1
ATOM 2081 C CA . ASN B 2 3 ? 63.260 88.747 99.565 1.00 81.40 3 ASN B CA 1
ATOM 2082 C C . ASN B 2 3 ? 63.778 90.179 99.589 1.00 77.13 3 ASN B C 1
ATOM 2083 O O . ASN B 2 3 ? 63.759 90.803 100.655 1.00 77.20 3 ASN B O 1
ATOM 2088 N N . PHE B 2 4 ? 64.240 90.712 98.462 1.00 76.27 4 PHE B N 1
ATOM 2089 C CA . PHE B 2 4 ? 64.756 92.072 98.389 1.00 74.04 4 PHE B CA 1
ATOM 2090 C C . PHE B 2 4 ? 63.759 92.959 97.657 1.00 77.85 4 PHE B C 1
ATOM 2091 O O . PHE B 2 4 ? 63.343 92.640 96.539 1.00 80.94 4 PHE B O 1
ATOM 2099 N N . GLN B 2 5 ? 63.383 94.068 98.287 1.00 78.73 5 GLN B N 1
ATOM 2100 C CA . GLN B 2 5 ? 62.462 95.040 97.708 1.00 83.71 5 GLN B CA 1
ATOM 2101 C C . GLN B 2 5 ? 63.225 96.335 97.462 1.00 83.25 5 GLN B C 1
ATOM 2102 O O . GLN B 2 5 ? 63.644 97.006 98.412 1.00 83.02 5 GLN B O 1
ATOM 2108 N N . LYS B 2 6 ? 63.406 96.682 96.191 1.00 82.39 6 LYS B N 1
ATOM 2109 C CA . LYS B 2 6 ? 64.092 97.918 95.842 1.00 79.37 6 LYS B CA 1
ATOM 2110 C C . LYS B 2 6 ? 63.274 99.121 96.290 1.00 79.96 6 LYS B C 1
ATOM 2111 O O . LYS B 2 6 ? 62.044 99.127 96.195 1.00 83.22 6 LYS B O 1
ATOM 2117 N N . VAL B 2 7 ? 63.964 100.144 96.786 1.00 75.76 7 VAL B N 1
ATOM 2118 C CA . VAL B 2 7 ? 63.299 101.349 97.262 1.00 77.32 7 VAL B CA 1
ATOM 2119 C C . VAL B 2 7 ? 63.814 102.619 96.599 1.00 79.82 7 VAL B C 1
ATOM 2120 O O . VAL B 2 7 ? 63.087 103.626 96.584 1.00 81.89 7 VAL B O 1
ATOM 2124 N N . GLU B 2 8 ? 65.021 102.619 96.038 1.00 77.01 8 GLU B N 1
ATOM 2125 C CA . GLU B 2 8 ? 65.563 103.789 95.356 1.00 76.82 8 GLU B CA 1
ATOM 2126 C C . GLU B 2 8 ? 66.783 103.351 94.559 1.00 69.35 8 GLU B C 1
ATOM 2127 O O . GLU B 2 8 ? 67.237 102.209 94.657 1.00 71.01 8 GLU B O 1
ATOM 2133 N N . LYS B 2 9 ? 67.306 104.279 93.764 1.00 68.00 9 LYS B N 1
ATOM 2134 C CA . LYS B 2 9 ? 68.497 104.055 92.957 1.00 70.76 9 LYS B CA 1
ATOM 2135 C C . LYS B 2 9 ? 69.611 104.965 93.454 1.00 72.87 9 LYS B C 1
ATOM 2136 O O . LYS B 2 9 ? 69.406 106.174 93.607 1.00 80.98 9 LYS B O 1
ATOM 2142 N N . ILE B 2 10 ? 70.783 104.386 93.703 1.00 64.64 10 ILE B N 1
ATOM 2143 C CA . ILE B 2 10 ? 71.905 105.128 94.265 1.00 65.09 10 ILE B CA 1
ATOM 2144 C C . ILE B 2 10 ? 73.105 105.200 93.333 1.00 67.69 10 ILE B C 1
ATOM 2145 O O . ILE B 2 10 ? 74.079 105.894 93.663 1.00 73.87 10 ILE B O 1
ATOM 2150 N N . GLY B 2 11 ? 73.081 104.523 92.191 1.00 64.42 11 GLY B N 1
ATOM 2151 C CA . GLY B 2 11 ? 74.217 104.580 91.287 1.00 63.00 11 GLY B CA 1
ATOM 2152 C C . GLY B 2 11 ? 73.882 103.960 89.951 1.00 69.56 11 GLY B C 1
ATOM 2153 O O . GLY B 2 11 ? 72.875 103.266 89.794 1.00 73.52 11 GLY B O 1
ATOM 2154 N N . GLU B 2 12 ? 74.754 104.226 88.983 1.00 72.46 12 GLU B N 1
ATOM 2155 C CA . GLU B 2 12 ? 74.593 103.703 87.631 1.00 76.57 12 GLU B CA 1
ATOM 2156 C C . GLU B 2 12 ? 75.749 102.780 87.262 1.00 76.38 12 GLU B C 1
ATOM 2157 O O . GLU B 2 12 ? 76.829 103.240 86.892 1.00 75.96 12 GLU B O 1
ATOM 2163 N N . TYR B 2 15 ? 80.323 99.005 85.833 1.00 81.53 15 TYR B N 1
ATOM 2164 C CA . TYR B 2 15 ? 79.419 97.999 86.378 1.00 87.33 15 TYR B CA 1
ATOM 2165 C C . TYR B 2 15 ? 77.984 98.242 85.927 1.00 85.22 15 TYR B C 1
ATOM 2166 O O . TYR B 2 15 ? 77.742 98.675 84.801 1.00 89.41 15 TYR B O 1
ATOM 2175 N N . GLY B 2 16 ? 77.034 97.957 86.814 1.00 77.94 16 GLY B N 1
ATOM 2176 C CA . GLY B 2 16 ? 75.631 98.156 86.512 1.00 74.57 16 GLY B CA 1
ATOM 2177 C C . GLY B 2 16 ? 74.932 99.066 87.500 1.00 73.05 16 GLY B C 1
ATOM 2178 O O . GLY B 2 16 ? 75.562 99.593 88.421 1.00 71.42 16 GLY B O 1
ATOM 2179 N N . VAL B 2 17 ? 73.625 99.256 87.319 1.00 70.88 17 VAL B N 1
ATOM 2180 C CA . VAL B 2 17 ? 72.861 100.118 88.211 1.00 69.68 17 VAL B CA 1
ATOM 2181 C C . VAL B 2 17 ? 72.702 99.446 89.568 1.00 62.06 17 VAL B C 1
ATOM 2182 O O . VAL B 2 17 ? 72.283 98.285 89.665 1.00 61.09 17 VAL B O 1
ATOM 2186 N N . VAL B 2 18 ? 73.039 100.178 90.627 1.00 61.14 18 VAL B N 1
ATOM 2187 C CA . VAL B 2 18 ? 72.995 99.670 91.992 1.00 54.42 18 VAL B CA 1
ATOM 2188 C C . VAL B 2 18 ? 71.857 100.355 92.733 1.00 54.20 18 VAL B C 1
ATOM 2189 O O . VAL B 2 18 ? 71.735 101.584 92.706 1.00 62.19 18 VAL B O 1
ATOM 2193 N N . TYR B 2 19 ? 71.021 99.554 93.386 1.00 54.24 19 TYR B N 1
ATOM 2194 C CA . TYR B 2 19 ? 69.862 100.041 94.114 1.00 58.47 19 TYR B CA 1
ATOM 2195 C C . TYR B 2 19 ? 70.077 99.868 95.611 1.00 58.74 19 TYR B C 1
ATOM 2196 O O . TYR B 2 19 ? 71.025 99.215 96.055 1.00 60.70 19 TYR B O 1
ATOM 2205 N N . LYS B 2 20 ? 69.181 100.468 96.386 1.00 58.30 20 LYS B N 1
ATOM 2206 C CA . LYS B 2 20 ? 69.109 100.249 97.824 1.00 57.06 20 LYS B CA 1
ATOM 2207 C C . LYS B 2 20 ? 67.931 99.325 98.097 1.00 62.58 20 LYS B C 1
ATOM 2208 O O . LYS B 2 20 ? 66.790 99.650 97.750 1.00 71.85 20 LYS B O 1
ATOM 2214 N N . ALA B 2 21 ? 68.204 98.178 98.710 1.00 58.32 21 ALA B N 1
ATOM 2215 C CA . ALA B 2 21 ? 67.213 97.127 98.870 1.00 64.77 21 ALA B CA 1
ATOM 2216 C C . ALA B 2 21 ? 67.059 96.761 100.338 1.00 65.72 21 ALA B C 1
ATOM 2217 O O . ALA B 2 21 ? 68.035 96.751 101.093 1.00 63.06 21 ALA B O 1
ATOM 2219 N N . ARG B 2 22 ? 65.826 96.461 100.732 1.00 71.91 22 ARG B N 1
ATOM 2220 C CA . ARG B 2 22 ? 65.505 96.011 102.078 1.00 70.81 22 ARG B CA 1
ATOM 2221 C C . ARG B 2 22 ? 65.178 94.526 102.039 1.00 71.52 22 ARG B C 1
ATOM 2222 O O . ARG B 2 22 ? 64.360 94.089 101.224 1.00 75.18 22 ARG B O 1
ATOM 2230 N N . ASN B 2 23 ? 65.818 93.756 102.914 1.00 69.75 23 ASN B N 1
ATOM 2231 C CA . ASN B 2 23 ? 65.496 92.342 103.030 1.00 70.17 23 ASN B CA 1
ATOM 2232 C C . ASN B 2 23 ? 64.104 92.178 103.627 1.00 76.65 23 ASN B C 1
ATOM 2233 O O . ASN B 2 23 ? 63.784 92.782 104.655 1.00 80.58 23 ASN B O 1
ATOM 2238 N N . LYS B 2 24 ? 63.269 91.368 102.977 1.00 76.13 24 LYS B N 1
ATOM 2239 C CA . LYS B 2 24 ? 61.917 91.160 103.477 1.00 73.69 24 LYS B CA 1
ATOM 2240 C C . LYS B 2 24 ? 61.891 90.246 104.695 1.00 75.35 24 LYS B C 1
ATOM 2241 O O . LYS B 2 24 ? 60.977 90.348 105.520 1.00 76.63 24 LYS B O 1
ATOM 2247 N N . LEU B 2 25 ? 62.871 89.353 104.823 1.00 79.17 25 LEU B N 1
ATOM 2248 C CA . LEU B 2 25 ? 62.918 88.421 105.944 1.00 79.70 25 LEU B CA 1
ATOM 2249 C C . LEU B 2 25 ? 63.778 88.960 107.085 1.00 78.89 25 LEU B C 1
ATOM 2250 O O . LEU B 2 25 ? 63.293 89.144 108.205 1.00 85.74 25 LEU B O 1
ATOM 2255 N N . THR B 2 26 ? 65.058 89.217 106.810 1.00 76.69 26 THR B N 1
ATOM 2256 C CA . THR B 2 26 ? 65.953 89.700 107.857 1.00 80.19 26 THR B CA 1
ATOM 2257 C C . THR B 2 26 ? 65.652 91.151 108.216 1.00 79.32 26 THR B C 1
ATOM 2258 O O . THR B 2 26 ? 65.637 91.515 109.398 1.00 82.54 26 THR B O 1
ATOM 2262 N N . GLY B 2 27 ? 65.389 91.987 107.216 1.00 74.35 27 GLY B N 1
ATOM 2263 C CA . GLY B 2 27 ? 65.131 93.393 107.430 1.00 76.34 27 GLY B CA 1
ATOM 2264 C C . GLY B 2 27 ? 66.326 94.298 107.223 1.00 77.52 27 GLY B C 1
ATOM 2265 O O . GLY B 2 27 ? 66.158 95.524 107.219 1.00 73.21 27 GLY B O 1
ATOM 2266 N N . GLU B 2 28 ? 67.520 93.737 107.056 1.00 78.21 28 GLU B N 1
ATOM 2267 C CA . GLU B 2 28 ? 68.703 94.552 106.826 1.00 72.98 28 GLU B CA 1
ATOM 2268 C C . GLU B 2 28 ? 68.642 95.205 105.451 1.00 68.19 28 GLU B C 1
ATOM 2269 O O . GLU B 2 28 ? 68.099 94.646 104.494 1.00 65.54 28 GLU B O 1
ATOM 2275 N N . VAL B 2 29 ? 69.203 96.404 105.360 1.00 64.11 29 VAL B N 1
ATOM 2276 C CA . VAL B 2 29 ? 69.225 97.160 104.115 1.00 59.07 29 VAL B CA 1
ATOM 2277 C C . VAL B 2 29 ? 70.535 96.875 103.397 1.00 56.51 29 VAL B C 1
ATOM 2278 O O . VAL B 2 29 ? 71.612 96.939 104.000 1.00 56.99 29 VAL B O 1
ATOM 2282 N N . VAL B 2 30 ? 70.444 96.553 102.106 1.00 53.96 30 VAL B N 1
ATOM 2283 C CA . VAL B 2 30 ? 71.590 96.110 101.327 1.00 47.64 30 VAL B CA 1
ATOM 2284 C C . VAL B 2 30 ? 71.637 96.866 100.006 1.00 50.42 30 VAL B C 1
ATOM 2285 O O . VAL B 2 30 ? 70.646 97.440 99.552 1.00 55.18 30 VAL B O 1
ATOM 2289 N N . ALA B 2 31 ? 72.819 96.860 99.395 1.00 48.85 31 ALA B N 1
ATOM 2290 C CA . ALA B 2 31 ? 73.005 97.374 98.046 1.00 47.33 31 ALA B CA 1
ATOM 2291 C C . ALA B 2 31 ? 72.808 96.242 97.047 1.00 45.57 31 ALA B C 1
ATOM 2292 O O . ALA B 2 31 ? 73.266 95.119 97.268 1.00 48.70 31 ALA B O 1
ATOM 2294 N N . LEU B 2 32 ? 72.134 96.546 95.944 1.00 41.25 32 LEU B N 1
ATOM 2295 C CA . LEU B 2 32 ? 71.617 95.530 95.032 1.00 43.74 32 LEU B CA 1
ATOM 2296 C C . LEU B 2 32 ? 72.096 95.782 93.609 1.00 49.57 32 LEU B C 1
ATOM 2297 O O . LEU B 2 32 ? 71.307 95.844 92.664 1.00 56.40 32 LEU B O 1
ATOM 2302 N N . LYS B 2 33 ? 73.407 95.956 93.442 1.00 48.17 33 LYS B N 1
ATOM 2303 C CA . LYS B 2 33 ? 73.971 96.154 92.113 1.00 47.87 33 LYS B CA 1
ATOM 2304 C C . LYS B 2 33 ? 73.595 94.998 91.196 1.00 43.37 33 LYS B C 1
ATOM 2305 O O . LYS B 2 33 ? 73.775 93.829 91.544 1.00 47.72 33 LYS B O 1
ATOM 2311 N N . LYS B 2 34 ? 73.075 95.331 90.018 1.00 44.95 34 LYS B N 1
ATOM 2312 C CA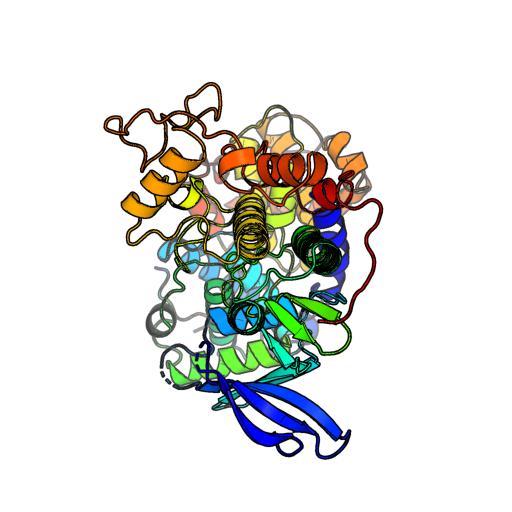 . LYS B 2 34 ? 72.575 94.345 89.075 1.00 45.97 34 LYS B CA 1
ATOM 2313 C C . LYS B 2 34 ? 73.362 94.415 87.774 1.00 54.76 34 LYS B C 1
ATOM 2314 O O . LYS B 2 34 ? 73.860 95.474 87.382 1.00 57.98 34 LYS B O 1
ATOM 2320 N N . ILE B 2 35 ? 73.483 93.265 87.117 1.00 54.12 35 ILE B N 1
ATOM 2321 C CA . ILE B 2 35 ? 74.178 93.145 85.843 1.00 53.99 35 ILE B CA 1
ATOM 2322 C C . ILE B 2 35 ? 73.237 92.476 84.853 1.00 59.48 35 ILE B C 1
ATOM 2323 O O . ILE B 2 35 ? 72.655 91.428 85.156 1.00 58.90 35 ILE B O 1
ATOM 2328 N N . ARG B 2 36 ? 73.083 93.081 83.679 1.00 66.46 36 ARG B N 1
ATOM 2329 C CA . ARG B 2 36 ? 72.178 92.573 82.650 1.00 79.19 36 ARG B CA 1
ATOM 2330 C C . ARG B 2 36 ? 72.941 91.589 81.773 1.00 75.68 36 ARG B C 1
ATOM 2331 O O . ARG B 2 36 ? 73.765 91.984 80.945 1.00 76.42 36 ARG B O 1
ATOM 2339 N N . LEU B 2 37 ? 72.664 90.300 81.952 1.00 68.78 37 LEU B N 1
ATOM 2340 C CA . LEU B 2 37 ? 73.299 89.257 81.153 1.00 66.72 37 LEU B CA 1
ATOM 2341 C C . LEU B 2 37 ? 72.507 89.078 79.863 1.00 77.56 37 LEU B C 1
ATOM 2342 O O . LEU B 2 37 ? 71.410 88.511 79.873 1.00 79.82 37 LEU B O 1
ATOM 2347 N N . ASP B 2 38 ? 73.060 89.557 78.754 1.00 82.58 38 ASP B N 1
ATOM 2348 C CA . ASP B 2 38 ? 72.381 89.476 77.467 1.00 81.94 38 ASP B CA 1
ATOM 2349 C C . ASP B 2 38 ? 72.558 88.100 76.834 1.00 80.24 38 ASP B C 1
ATOM 2350 O O . ASP B 2 38 ? 73.596 87.459 76.997 1.00 78.70 38 ASP B O 1
ATOM 2355 N N . THR B 2 41 ? 75.589 87.795 74.374 1.00 70.85 41 THR B N 1
ATOM 2356 C CA . THR B 2 41 ? 76.574 88.718 73.823 1.00 73.89 41 THR B CA 1
ATOM 2357 C C . THR B 2 41 ? 77.986 88.273 74.187 1.00 65.98 41 THR B C 1
ATOM 2358 O O . THR B 2 41 ? 78.759 87.861 73.325 1.00 64.44 41 THR B O 1
ATOM 2362 N N . GLU B 2 42 ? 78.317 88.366 75.474 1.00 61.65 42 GLU B N 1
ATOM 2363 C CA . GLU B 2 42 ? 79.598 87.883 75.968 1.00 55.54 42 GLU B CA 1
ATOM 2364 C C . GLU B 2 42 ? 79.475 87.026 77.218 1.00 56.55 42 GLU B C 1
ATOM 2365 O O . GLU B 2 42 ? 80.503 86.582 77.737 1.00 57.63 42 GLU B O 1
ATOM 2371 N N . GLY B 2 43 ? 78.268 86.772 77.712 1.00 53.80 43 GLY B N 1
ATOM 2372 C CA . GLY B 2 43 ? 78.113 86.060 78.961 1.00 43.48 43 GLY B CA 1
ATOM 2373 C C . GLY B 2 43 ? 78.302 86.979 80.153 1.00 42.12 43 GLY B C 1
ATOM 2374 O O . GLY B 2 43 ? 78.118 88.198 80.077 1.00 45.81 43 GLY B O 1
ATOM 2375 N N . VAL B 2 44 ? 78.670 86.374 81.277 1.00 41.08 44 VAL B N 1
ATOM 2376 C CA . VAL B 2 44 ? 78.935 87.172 82.478 1.00 39.39 44 VAL B CA 1
ATOM 2377 C C . VAL B 2 44 ? 80.143 88.064 82.224 1.00 41.93 44 VAL B C 1
ATOM 2378 O O . VAL B 2 44 ? 81.195 87.568 81.777 1.00 41.76 44 VAL B O 1
ATOM 2382 N N . PRO B 2 45 ? 80.051 89.372 82.465 1.00 40.24 45 PRO B N 1
ATOM 2383 C CA . PRO B 2 45 ? 81.193 90.253 82.201 1.00 32.15 45 PRO B CA 1
ATOM 2384 C C . PRO B 2 45 ? 82.405 89.863 83.029 1.00 32.39 45 PRO B C 1
ATOM 2385 O O . PRO B 2 45 ? 82.289 89.410 84.169 1.00 38.72 45 PRO B O 1
ATOM 2389 N N . SER B 2 46 ? 83.585 90.039 82.431 1.00 28.11 46 SER B N 1
ATOM 2390 C CA . SER B 2 46 ? 84.822 89.722 83.135 1.00 28.48 46 SER B CA 1
ATOM 2391 C C . SER B 2 46 ? 84.978 90.578 84.383 1.00 31.59 46 SER B C 1
ATOM 2392 O O . SER B 2 46 ? 85.507 90.115 85.400 1.00 35.01 46 SER B O 1
ATOM 2395 N N . THR B 2 47 ? 84.521 91.830 84.326 1.00 34.02 47 THR B N 1
ATOM 2396 C CA . THR B 2 47 ? 84.591 92.700 85.496 1.00 31.25 47 THR B CA 1
ATOM 2397 C C . THR B 2 47 ? 83.761 92.139 86.643 1.00 31.11 47 THR B C 1
ATOM 2398 O O . THR B 2 47 ? 84.230 92.064 87.785 1.00 36.02 47 THR B O 1
ATOM 2402 N N . ALA B 2 48 ? 82.526 91.724 86.354 1.00 30.33 48 ALA B N 1
ATOM 2403 C CA . ALA B 2 48 ? 81.679 91.139 87.388 1.00 29.29 48 ALA B CA 1
ATOM 2404 C C . ALA B 2 48 ? 82.252 89.822 87.890 1.00 27.06 48 ALA B C 1
ATOM 2405 O O . ALA B 2 48 ? 82.195 89.532 89.089 1.00 31.86 48 ALA B O 1
ATOM 2407 N N . ILE B 2 49 ? 82.802 89.011 86.985 1.00 27.38 49 ILE B N 1
ATOM 2408 C CA . ILE B 2 49 ? 83.381 87.730 87.381 1.00 26.27 49 ILE B CA 1
ATOM 2409 C C . ILE B 2 49 ? 84.527 87.949 88.359 1.00 27.80 49 ILE B C 1
ATOM 2410 O O . ILE B 2 49 ? 84.604 87.302 89.410 1.00 33.15 49 ILE B O 1
ATOM 2415 N N . ARG B 2 50 ? 85.427 88.880 88.033 1.00 27.99 50 ARG B N 1
ATOM 2416 C CA . ARG B 2 50 ? 86.538 89.180 88.930 1.00 26.77 50 ARG B CA 1
ATOM 2417 C C . ARG B 2 50 ? 86.043 89.760 90.246 1.00 28.29 50 ARG B C 1
ATOM 2418 O O . ARG B 2 50 ? 86.541 89.397 91.318 1.00 30.50 50 ARG B O 1
ATOM 2426 N N . GLU B 2 51 ? 85.054 90.657 90.189 1.00 27.30 51 GLU B N 1
ATOM 2427 C CA . GLU B 2 51 ? 84.540 91.269 91.409 1.00 27.98 51 GLU B CA 1
ATOM 2428 C C . GLU B 2 51 ? 83.965 90.221 92.351 1.00 30.82 51 GLU B C 1
ATOM 2429 O O . GLU B 2 51 ? 84.243 90.242 93.555 1.00 35.67 51 GLU B O 1
ATOM 2435 N N . ILE B 2 52 ? 83.177 89.285 91.821 1.00 29.73 52 ILE B N 1
ATOM 2436 C CA . ILE B 2 52 ? 82.579 88.262 92.673 1.00 24.82 52 ILE B CA 1
ATOM 2437 C C . ILE B 2 52 ? 83.636 87.286 93.173 1.00 28.98 52 ILE B C 1
ATOM 2438 O O . ILE B 2 52 ? 83.635 86.904 94.348 1.00 32.36 52 ILE B O 1
ATOM 2443 N N . SER B 2 53 ? 84.555 86.863 92.299 1.00 27.61 53 SER B N 1
ATOM 2444 C CA . SER B 2 53 ? 85.527 85.851 92.692 1.00 26.18 53 SER B CA 1
ATOM 2445 C C . SER B 2 53 ? 86.581 86.387 93.649 1.00 30.63 53 SER B C 1
ATOM 2446 O O . SER B 2 53 ? 87.188 85.598 94.381 1.00 34.44 53 SER B O 1
ATOM 2449 N N . LEU B 2 54 ? 86.819 87.696 93.664 1.00 29.07 54 LEU B N 1
ATOM 2450 C CA . LEU B 2 54 ? 87.798 88.268 94.576 1.00 27.30 54 LEU B CA 1
ATOM 2451 C C . LEU B 2 54 ? 87.175 88.874 95.823 1.00 30.52 54 LEU B C 1
ATOM 2452 O O . LEU B 2 54 ? 87.814 88.873 96.878 1.00 33.10 54 LEU B O 1
ATOM 2457 N N . LEU B 2 55 ? 85.944 89.383 95.733 1.00 33.02 55 LEU B N 1
ATOM 2458 C CA . LEU B 2 55 ? 85.316 90.003 96.893 1.00 30.46 55 LEU B CA 1
ATOM 2459 C C . LEU B 2 55 ? 84.882 88.962 97.913 1.00 30.97 55 LEU B C 1
ATOM 2460 O O . LEU B 2 55 ? 84.981 89.193 99.123 1.00 35.82 55 LEU B O 1
ATOM 2465 N N . LYS B 2 56 ? 84.394 87.810 97.449 1.00 28.33 56 LYS B N 1
ATOM 2466 C CA . LYS B 2 56 ? 83.980 86.762 98.373 1.00 32.25 56 LYS B CA 1
ATOM 2467 C C . LYS B 2 56 ? 85.166 86.108 99.068 1.00 35.29 56 LYS B C 1
ATOM 2468 O O . LYS B 2 56 ? 84.979 85.439 100.089 1.00 38.64 56 LYS B O 1
ATOM 2474 N N . GLU B 2 57 ? 86.376 86.283 98.540 1.00 35.14 57 GLU B N 1
ATOM 2475 C CA . GLU B 2 57 ? 87.578 85.814 99.214 1.00 36.35 57 GLU B CA 1
ATOM 2476 C C . GLU B 2 57 ? 88.087 86.793 100.261 1.00 34.23 57 GLU B C 1
ATOM 2477 O O . GLU B 2 57 ? 88.900 86.402 101.105 1.00 38.23 57 GLU B O 1
ATOM 2483 N N . LEU B 2 58 ? 87.633 88.043 100.231 1.00 31.61 58 LEU B N 1
ATOM 2484 C CA . LEU B 2 58 ? 88.089 89.078 101.149 1.00 29.81 58 LEU B CA 1
ATOM 2485 C C . LEU B 2 58 ? 87.017 89.313 102.203 1.00 35.50 58 LEU B C 1
ATOM 2486 O O . LEU B 2 58 ? 85.890 89.696 101.872 1.00 41.12 58 LEU B O 1
ATOM 2491 N N . ASN B 2 59 ? 87.370 89.089 103.468 1.00 34.18 59 ASN B N 1
ATOM 2492 C CA . ASN B 2 59 ? 86.473 89.307 104.602 1.00 31.52 59 ASN B CA 1
ATOM 2493 C C . ASN B 2 59 ? 87.210 90.190 105.601 1.00 33.82 59 ASN B C 1
ATOM 2494 O O . ASN B 2 59 ? 87.876 89.691 106.511 1.00 34.92 59 ASN B O 1
ATOM 2499 N N . HIS B 2 60 ? 87.089 91.501 105.429 1.00 30.16 60 HIS B N 1
ATOM 2500 C CA . HIS B 2 60 ? 87.734 92.469 106.296 1.00 22.21 60 HIS B CA 1
ATOM 2501 C C . HIS B 2 60 ? 86.725 93.513 106.743 1.00 26.02 60 HIS B C 1
ATOM 2502 O O . HIS B 2 60 ? 85.757 93.792 106.029 1.00 27.58 60 HIS B O 1
ATOM 2509 N N . PRO B 2 61 ? 86.912 94.089 107.935 1.00 28.93 61 PRO B N 1
ATOM 2510 C CA . PRO B 2 61 ? 86.040 95.202 108.340 1.00 27.66 61 PRO B CA 1
ATOM 2511 C C . PRO B 2 61 ? 86.055 96.366 107.366 1.00 30.15 61 PRO B C 1
ATOM 2512 O O . PRO B 2 61 ? 84.994 96.926 107.067 1.00 32.77 61 PRO B O 1
ATOM 2516 N N . ASN B 2 62 ? 87.223 96.748 106.860 1.00 27.28 62 ASN B N 1
ATOM 2517 C CA . ASN B 2 62 ? 87.335 97.880 105.938 1.00 24.57 62 ASN B CA 1
ATOM 2518 C C . ASN B 2 62 ? 87.329 97.431 104.483 1.00 23.60 62 ASN B C 1
ATOM 2519 O O . ASN B 2 62 ? 88.148 97.870 103.679 1.00 28.82 62 ASN B O 1
ATOM 2524 N N . ILE B 2 63 ? 86.373 96.577 104.126 1.00 22.63 63 ILE B N 1
ATOM 2525 C CA . ILE B 2 63 ? 86.143 96.141 102.752 1.00 23.82 63 ILE B CA 1
ATOM 2526 C C . ILE B 2 63 ? 84.656 95.853 102.622 1.00 29.74 63 ILE B C 1
ATOM 2527 O O . ILE B 2 63 ? 84.091 95.108 103.430 1.00 36.31 63 ILE B O 1
ATOM 2532 N N . VAL B 2 64 ? 84.005 96.449 101.625 1.00 29.91 64 VAL B N 1
ATOM 2533 C CA . VAL B 2 64 ? 82.579 96.220 101.422 1.00 34.61 64 VAL B CA 1
ATOM 2534 C C . VAL B 2 64 ? 82.367 94.733 101.185 1.00 37.03 64 VAL B C 1
ATOM 2535 O O . VAL B 2 64 ? 82.857 94.171 100.200 1.00 41.87 64 VAL B O 1
ATOM 2539 N N . LYS B 2 65 ? 81.649 94.084 102.096 1.00 34.41 65 LYS B N 1
ATOM 2540 C CA . LYS B 2 65 ? 81.483 92.642 102.032 1.00 34.22 65 LYS B CA 1
ATOM 2541 C C . LYS B 2 65 ? 80.364 92.272 101.070 1.00 38.96 65 LYS B C 1
ATOM 2542 O O . LYS B 2 65 ? 79.323 92.932 101.015 1.00 40.84 65 LYS B O 1
ATOM 2548 N N . LEU B 2 66 ? 80.599 91.221 100.294 1.00 38.32 66 LEU B N 1
ATOM 2549 C CA . LEU B 2 66 ? 79.610 90.674 99.372 1.00 35.64 66 LEU B CA 1
ATOM 2550 C C . LEU B 2 66 ? 78.948 89.498 100.079 1.00 39.01 66 LEU B C 1
ATOM 2551 O O . LEU B 2 66 ? 79.508 88.401 100.140 1.00 49.08 66 LEU B O 1
ATOM 2556 N N . LEU B 2 67 ? 77.758 89.732 100.625 1.00 37.59 67 LEU B N 1
ATOM 2557 C CA . LEU B 2 67 ? 77.104 88.736 101.461 1.00 43.56 67 LEU B CA 1
ATOM 2558 C C . LEU B 2 67 ? 76.157 87.822 100.694 1.00 45.55 67 LEU B C 1
ATOM 2559 O O . LEU B 2 67 ? 75.642 86.866 101.284 1.00 49.20 67 LEU B O 1
ATOM 2564 N N . 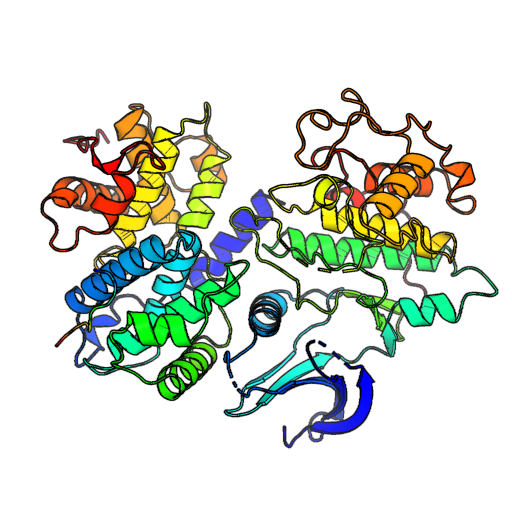ASP B 2 68 ? 75.925 88.074 99.407 1.00 39.94 68 ASP B N 1
ATOM 2565 C CA . ASP B 2 68 ? 75.063 87.205 98.619 1.00 39.28 68 ASP B CA 1
ATOM 2566 C C . ASP B 2 68 ? 75.229 87.525 97.142 1.00 38.00 68 ASP B C 1
ATOM 2567 O O . ASP B 2 68 ? 75.458 88.676 96.764 1.00 43.61 68 ASP B O 1
ATOM 2572 N N . VAL B 2 69 ? 75.111 86.489 96.315 1.00 38.14 69 VAL B N 1
ATOM 2573 C CA . VAL B 2 69 ? 75.110 86.620 94.862 1.00 33.47 69 VAL B CA 1
ATOM 2574 C C . VAL B 2 69 ? 73.944 85.807 94.324 1.00 37.42 69 VAL B C 1
ATOM 2575 O O . VAL B 2 69 ? 73.871 84.595 94.557 1.00 45.44 69 VAL B O 1
ATOM 2579 N N . ILE B 2 70 ? 73.038 86.465 93.610 1.00 37.21 70 ILE B N 1
ATOM 2580 C CA . ILE B 2 70 ? 71.902 85.804 92.980 1.00 42.39 70 ILE B CA 1
ATOM 2581 C C . ILE B 2 70 ? 72.229 85.690 91.496 1.00 44.60 70 ILE B C 1
ATOM 2582 O O . ILE B 2 70 ? 72.119 86.662 90.744 1.00 46.63 70 ILE B O 1
ATOM 2587 N N . HIS B 2 71 ? 72.640 84.500 91.074 1.00 46.48 71 HIS B N 1
ATOM 2588 C CA . HIS B 2 71 ? 73.023 84.245 89.689 1.00 49.05 71 HIS B CA 1
ATOM 2589 C C . HIS B 2 71 ? 71.858 83.540 89.006 1.00 54.07 71 HIS B C 1
ATOM 2590 O O . HIS B 2 71 ? 71.699 82.323 89.103 1.00 59.94 71 HIS B O 1
ATOM 2597 N N . THR B 2 72 ? 71.034 84.316 88.313 1.00 55.16 72 THR B N 1
ATOM 2598 C CA . THR B 2 72 ? 69.937 83.753 87.546 1.00 61.17 72 THR B CA 1
ATOM 2599 C C . THR B 2 72 ? 70.361 83.556 86.093 1.00 67.24 72 THR B C 1
ATOM 2600 O O . THR B 2 72 ? 71.472 83.900 85.686 1.00 63.86 72 THR B O 1
ATOM 2604 N N . GLU B 2 73 ? 69.449 82.985 85.306 1.00 70.69 73 GLU B N 1
ATOM 2605 C CA . GLU B 2 73 ? 69.770 82.647 83.924 1.00 70.05 73 GLU B CA 1
ATOM 2606 C C . GLU B 2 73 ? 69.945 83.896 83.069 1.00 70.56 73 GLU B C 1
ATOM 2607 O O . GLU B 2 73 ? 70.788 83.920 82.165 1.00 71.09 73 GLU B O 1
ATOM 2613 N N . ASN B 2 74 ? 69.163 84.943 83.337 1.00 71.56 74 ASN B N 1
ATOM 2614 C CA . ASN B 2 74 ? 69.187 86.145 82.517 1.00 71.85 74 ASN B CA 1
ATOM 2615 C C . ASN B 2 74 ? 69.773 87.364 83.213 1.00 68.85 74 ASN B C 1
ATOM 2616 O O . ASN B 2 74 ? 70.188 88.302 82.526 1.00 71.88 74 ASN B O 1
ATOM 2621 N N . LYS B 2 75 ? 69.816 87.381 84.543 1.00 64.75 75 LYS B N 1
ATOM 2622 C CA . LYS B 2 75 ? 70.319 88.529 85.282 1.00 63.77 75 LYS B CA 1
ATOM 2623 C C . LYS B 2 75 ? 71.216 88.053 86.414 1.00 58.46 75 LYS B C 1
ATOM 2624 O O . LYS B 2 75 ? 71.065 86.939 86.921 1.00 64.65 75 LYS B O 1
ATOM 2630 N N . LEU B 2 76 ? 72.153 88.910 86.805 1.00 46.98 76 LEU B N 1
ATOM 2631 C CA . LEU B 2 76 ? 73.062 88.639 87.909 1.00 42.63 76 LEU B CA 1
ATOM 2632 C C . LEU B 2 76 ? 72.931 89.750 88.939 1.00 47.67 76 LEU B C 1
ATOM 2633 O O . LEU B 2 76 ? 73.073 90.931 88.606 1.00 53.27 76 LEU B O 1
ATOM 2638 N N . TYR B 2 77 ? 72.660 89.370 90.185 1.00 43.55 77 TYR B N 1
ATOM 2639 C CA . TYR B 2 77 ? 72.441 90.312 91.273 1.00 38.43 77 TYR B CA 1
ATOM 2640 C C . TYR B 2 77 ? 73.549 90.161 92.303 1.00 38.12 77 TYR B C 1
ATOM 2641 O O . TYR B 2 77 ? 73.810 89.052 92.779 1.00 42.78 77 TYR B O 1
ATOM 2650 N N . LEU B 2 78 ? 74.191 91.271 92.646 1.00 39.23 78 LEU B N 1
ATOM 2651 C CA . LEU B 2 78 ? 75.198 91.307 93.697 1.00 35.64 78 LEU B CA 1
ATOM 2652 C C . LEU B 2 78 ? 74.629 92.046 94.897 1.00 37.71 78 LEU B C 1
ATOM 2653 O O . LEU B 2 78 ? 74.065 93.135 94.750 1.00 46.97 78 LEU B O 1
ATOM 2658 N N . VAL B 2 79 ? 74.774 91.455 96.078 1.00 33.34 79 VAL B N 1
ATOM 2659 C CA . VAL B 2 79 ? 74.227 92.010 97.308 1.00 34.54 79 VAL B CA 1
ATOM 2660 C C . VAL B 2 79 ? 75.392 92.396 98.207 1.00 40.16 79 VAL B C 1
ATOM 2661 O O . VAL B 2 79 ? 76.104 91.525 98.723 1.00 43.85 79 VAL B O 1
ATOM 2665 N N . PHE B 2 80 ? 75.583 93.696 98.399 1.00 39.26 80 PHE B N 1
ATOM 2666 C CA . PHE B 2 80 ? 76.595 94.228 99.294 1.00 38.01 80 PHE B CA 1
ATOM 2667 C C . PHE B 2 80 ? 75.933 94.821 100.529 1.00 44.59 80 PHE B C 1
ATOM 2668 O O . PHE B 2 80 ? 74.756 95.191 100.512 1.00 50.52 80 PHE B O 1
ATOM 2676 N N . GLU B 2 81 ? 76.704 94.910 101.607 1.00 43.25 81 GLU B N 1
ATOM 2677 C CA . GLU B 2 81 ? 76.250 95.662 102.766 1.00 43.86 81 GLU B CA 1
ATOM 2678 C C . GLU B 2 81 ? 76.082 97.127 102.380 1.00 48.02 81 GLU B C 1
ATOM 2679 O O . GLU B 2 81 ? 76.899 97.687 101.643 1.00 52.67 81 GLU B O 1
ATOM 2685 N N . PHE B 2 82 ? 74.997 97.738 102.844 1.00 45.81 82 PHE B N 1
ATOM 2686 C CA . PHE B 2 82 ? 74.684 99.102 102.446 1.00 47.07 82 PHE B CA 1
ATOM 2687 C C . PHE B 2 82 ? 75.407 100.094 103.344 1.00 46.73 82 PHE B C 1
ATOM 2688 O O . PHE B 2 82 ? 75.316 100.015 104.572 1.00 49.79 82 PHE B O 1
ATOM 2696 N N . LEU B 2 83 ? 76.116 101.032 102.726 1.00 44.18 83 LEU B N 1
ATOM 2697 C CA . LEU B 2 83 ? 76.770 102.119 103.434 1.00 46.07 83 LEU B CA 1
ATOM 2698 C C . LEU B 2 83 ? 76.197 103.445 102.952 1.00 50.01 83 LEU B C 1
ATOM 2699 O O . LEU B 2 83 ? 75.713 103.562 101.823 1.00 51.75 83 LEU B O 1
ATOM 2704 N N . HIS B 2 84 ? 76.259 104.445 103.835 1.00 49.83 84 HIS B N 1
ATOM 2705 C CA . HIS B 2 84 ? 75.511 105.683 103.630 1.00 49.79 84 HIS B CA 1
ATOM 2706 C C . HIS B 2 84 ? 75.872 106.351 102.309 1.00 51.13 84 HIS B C 1
ATOM 2707 O O . HIS B 2 84 ? 74.992 106.681 101.507 1.00 50.55 84 HIS B O 1
ATOM 2714 N N . GLN B 2 85 ? 77.162 106.550 102.061 1.00 46.76 85 GLN B N 1
ATOM 2715 C CA . GLN B 2 85 ? 77.619 107.252 100.870 1.00 42.99 85 GLN B CA 1
ATOM 2716 C C . GLN B 2 85 ? 79.097 106.948 100.677 1.00 42.35 85 GLN B C 1
ATOM 2717 O O . GLN B 2 85 ? 79.716 106.250 101.483 1.00 45.96 85 GLN B O 1
ATOM 2723 N N . ASP B 2 86 ? 79.663 107.474 99.595 1.00 41.54 86 ASP B N 1
ATOM 2724 C CA . ASP B 2 86 ? 81.075 107.298 99.308 1.00 38.21 86 ASP B CA 1
ATOM 2725 C C . ASP B 2 86 ? 81.853 108.542 99.731 1.00 37.60 86 ASP B C 1
ATOM 2726 O O . ASP B 2 86 ? 81.285 109.550 100.156 1.00 43.18 86 ASP B O 1
ATOM 2731 N N . LEU B 2 87 ? 83.179 108.461 99.614 1.00 35.39 87 LEU B N 1
ATOM 2732 C CA . LEU B 2 87 ? 84.035 109.563 100.036 1.00 36.40 87 LEU B CA 1
ATOM 2733 C C . LEU B 2 87 ? 83.882 110.794 99.153 1.00 45.33 87 LEU B C 1
ATOM 2734 O O . LEU B 2 87 ? 84.242 111.893 99.584 1.00 47.52 87 LEU B O 1
ATOM 2739 N N . LYS B 2 88 ? 83.358 110.642 97.936 1.00 46.30 88 LYS B N 1
ATOM 2740 C CA . LYS B 2 88 ? 83.191 111.793 97.052 1.00 43.31 88 LYS B CA 1
ATOM 2741 C C . LYS B 2 88 ? 82.147 112.762 97.597 1.00 46.63 88 LYS B C 1
ATOM 2742 O O . LYS B 2 88 ? 82.396 113.970 97.693 1.00 53.30 88 LYS B O 1
ATOM 2748 N N . LYS B 2 89 ? 80.969 112.250 97.958 1.00 44.67 89 LYS B N 1
ATOM 2749 C CA . LYS B 2 89 ? 79.928 113.114 98.505 1.00 47.71 89 LYS B CA 1
ATOM 2750 C C . LYS B 2 89 ? 80.340 113.695 99.851 1.00 50.02 89 LYS B C 1
ATOM 2751 O O . LYS B 2 89 ? 80.001 114.840 100.166 1.00 57.68 89 LYS B O 1
ATOM 2757 N N . PHE B 2 90 ? 81.058 112.919 100.664 1.00 43.13 90 PHE B N 1
ATOM 2758 C CA . PHE B 2 90 ? 81.529 113.439 101.943 1.00 44.50 90 PHE B CA 1
ATOM 2759 C C . PHE B 2 90 ? 82.558 114.545 101.738 1.00 54.89 90 PHE B C 1
ATOM 2760 O O . PHE B 2 90 ? 82.584 115.523 102.493 1.00 62.44 90 PHE B O 1
ATOM 2768 N N . MET B 2 91 ? 83.416 114.404 100.726 1.00 52.53 91 MET B N 1
ATOM 2769 C CA . MET B 2 91 ? 84.324 115.486 100.360 1.00 48.38 91 MET B CA 1
ATOM 2770 C C . MET B 2 91 ? 83.546 116.724 99.936 1.00 56.04 91 MET B C 1
ATOM 2771 O O . MET B 2 91 ? 83.867 117.847 100.341 1.00 64.31 91 MET B O 1
ATOM 2776 N N . ASP B 2 92 ? 82.520 116.532 99.104 1.00 51.86 92 ASP B N 1
ATOM 2777 C CA . ASP B 2 92 ? 81.759 117.664 98.583 1.00 54.21 92 ASP B CA 1
ATOM 2778 C C . ASP B 2 92 ? 81.017 118.398 99.693 1.00 61.39 92 ASP B C 1
ATOM 2779 O O . ASP B 2 92 ? 80.969 119.633 99.703 1.00 68.33 92 ASP B O 1
ATOM 2784 N N . ALA B 2 93 ? 80.425 117.656 100.630 1.00 57.26 93 ALA B N 1
ATOM 2785 C CA . ALA B 2 93 ? 79.685 118.288 101.718 1.00 59.09 93 ALA B CA 1
ATOM 2786 C C . ALA B 2 93 ? 80.605 119.112 102.608 1.00 65.37 93 ALA B C 1
ATOM 2787 O O . ALA B 2 93 ? 80.259 120.232 103.004 1.00 73.40 93 ALA B O 1
ATOM 2789 N N . SER B 2 94 ? 81.781 118.580 102.933 1.00 60.77 94 SER B N 1
ATOM 2790 C CA . SER B 2 94 ? 82.739 119.286 103.782 1.00 68.86 94 SER B CA 1
ATOM 2791 C C . SER B 2 94 ? 83.706 120.109 102.930 1.00 73.76 94 SER B C 1
ATOM 2792 O O . SER B 2 94 ? 84.927 119.980 103.009 1.00 74.46 94 SER B O 1
ATOM 2795 N N . ALA B 2 95 ? 83.128 120.972 102.097 1.00 76.50 95 ALA B N 1
ATOM 2796 C CA . ALA B 2 95 ? 83.899 121.867 101.244 1.00 77.13 95 ALA B CA 1
ATOM 2797 C C . ALA B 2 95 ? 84.141 123.228 101.880 1.00 83.28 95 ALA B C 1
ATOM 2798 O O . ALA B 2 95 ? 85.207 123.818 101.678 1.00 85.18 95 ALA B O 1
ATOM 2800 N N . LEU B 2 96 ? 83.174 123.745 102.642 1.00 82.97 96 LEU B N 1
ATOM 2801 C CA . LEU B 2 96 ? 83.364 125.029 103.307 1.00 84.13 96 LEU B CA 1
ATOM 2802 C C . LEU B 2 96 ? 84.482 124.956 104.339 1.00 83.05 96 LEU B C 1
ATOM 2803 O O . LEU B 2 96 ? 85.329 125.853 104.414 1.00 83.30 96 LEU B O 1
ATOM 2808 N N . THR B 2 97 ? 84.504 123.893 105.138 1.00 80.79 97 THR B N 1
ATOM 2809 C CA . THR B 2 97 ? 85.552 123.678 106.123 1.00 79.63 97 THR B CA 1
ATOM 2810 C C . THR B 2 97 ? 86.172 122.307 105.900 1.00 77.58 97 THR B C 1
ATOM 2811 O O . THR B 2 97 ? 85.528 121.391 105.381 1.00 76.10 97 THR B O 1
ATOM 2815 N N . GLY B 2 98 ? 87.442 122.184 106.273 1.00 77.88 98 GLY B N 1
ATOM 2816 C CA . GLY B 2 98 ? 88.147 120.937 106.062 1.00 75.60 98 GLY B CA 1
ATOM 2817 C C . GLY B 2 98 ? 87.600 119.817 106.926 1.00 67.88 98 GLY B C 1
ATOM 2818 O O . GLY B 2 98 ? 87.078 120.035 108.019 1.00 67.34 98 GLY B O 1
ATOM 2819 N N . ILE B 2 99 ? 87.715 118.596 106.410 1.00 63.15 99 ILE B N 1
ATOM 2820 C CA . ILE B 2 99 ? 87.330 117.428 107.208 1.00 59.97 99 ILE B CA 1
ATOM 2821 C C . ILE B 2 99 ? 88.254 117.352 108.415 1.00 55.75 99 ILE B C 1
ATOM 2822 O O . ILE B 2 99 ? 89.469 117.598 108.273 1.00 56.81 99 ILE B O 1
ATOM 2827 N N . PRO B 2 100 ? 87.755 117.050 109.614 1.00 49.69 100 PRO B N 1
ATOM 2828 C CA . PRO B 2 100 ? 88.622 117.074 110.799 1.00 47.14 100 PRO B CA 1
ATOM 2829 C C . PRO B 2 100 ? 89.843 116.181 110.631 1.00 42.03 100 PRO B C 1
ATOM 2830 O O . PRO B 2 100 ? 89.760 115.077 110.091 1.00 42.86 100 PRO B O 1
ATOM 2834 N N . LEU B 2 101 ? 90.988 116.688 111.087 1.00 43.12 101 LEU B N 1
ATOM 2835 C CA . LEU B 2 101 ? 92.234 115.937 110.967 1.00 42.09 101 LEU B CA 1
ATOM 2836 C C . LEU B 2 101 ? 92.194 114.578 111.657 1.00 42.93 101 LEU B C 1
ATOM 2837 O O . LEU B 2 101 ? 92.716 113.612 111.072 1.00 39.92 101 LEU B O 1
ATOM 2842 N N . PRO B 2 102 ? 91.650 114.423 112.873 1.00 43.17 102 PRO B N 1
ATOM 2843 C CA . PRO B 2 102 ? 91.502 113.061 113.412 1.00 39.80 102 PRO B CA 1
ATOM 2844 C C . PRO B 2 102 ? 90.670 112.157 112.521 1.00 38.32 102 PRO B C 1
ATOM 2845 O O . PRO B 2 102 ? 90.985 110.969 112.384 1.00 38.61 102 PRO B O 1
ATOM 2849 N N . LEU B 2 103 ? 89.619 112.692 111.897 1.00 37.56 103 LEU B N 1
ATOM 2850 C CA . LEU B 2 103 ? 88.825 111.890 110.974 1.00 32.90 103 LEU B CA 1
ATOM 2851 C C . LEU B 2 103 ? 89.632 111.513 109.738 1.00 35.32 103 LEU B C 1
ATOM 2852 O O . LEU B 2 103 ? 89.519 110.389 109.238 1.00 38.33 103 LEU B O 1
ATOM 2857 N N . ILE B 2 104 ? 90.451 112.439 109.234 1.00 38.33 104 ILE B N 1
ATOM 2858 C CA . ILE B 2 104 ? 91.319 112.135 108.098 1.00 32.36 104 ILE B CA 1
ATOM 2859 C C . ILE B 2 104 ? 92.279 111.011 108.456 1.00 30.08 104 ILE B C 1
ATOM 2860 O O . ILE B 2 104 ? 92.480 110.067 107.683 1.00 32.69 104 ILE B O 1
ATOM 2865 N N . LYS B 2 105 ? 92.887 111.101 109.640 1.00 31.39 105 LYS B N 1
ATOM 2866 C CA . LYS B 2 105 ? 93.835 110.081 110.070 1.00 30.09 105 LYS B CA 1
ATOM 2867 C C . LYS B 2 105 ? 93.154 108.730 110.239 1.00 32.33 105 LYS B C 1
ATOM 2868 O O . LYS B 2 105 ? 93.696 107.700 109.825 1.00 34.68 105 LYS B O 1
ATOM 2874 N N . SER B 2 106 ? 91.962 108.715 110.840 1.00 32.28 106 SER B N 1
ATOM 2875 C CA . SER B 2 106 ? 91.236 107.461 111.012 1.00 29.17 106 SER B CA 1
ATOM 2876 C C . SER B 2 106 ? 90.855 106.852 109.670 1.00 29.22 106 SER B C 1
ATOM 2877 O O . SER B 2 106 ? 90.978 105.637 109.473 1.00 36.01 106 SER B O 1
ATOM 2880 N N . TYR B 2 107 ? 90.382 107.679 108.735 1.00 27.54 107 TYR B N 1
ATOM 2881 C CA . TYR B 2 107 ? 90.012 107.180 107.417 1.00 24.31 107 TYR B CA 1
ATOM 2882 C C . TYR B 2 107 ? 91.218 106.615 106.684 1.00 26.17 107 TYR B C 1
ATOM 2883 O O . TYR B 2 107 ? 91.129 105.556 106.054 1.00 25.95 107 TYR B O 1
ATOM 2892 N N . LEU B 2 108 ? 92.356 107.309 106.751 1.00 28.11 108 LEU B N 1
ATOM 2893 C CA . LEU B 2 108 ? 93.566 106.798 106.119 1.00 25.61 108 LEU B CA 1
ATOM 2894 C C . LEU B 2 108 ? 94.008 105.490 106.759 1.00 29.39 108 LEU B C 1
ATOM 2895 O O . LEU B 2 108 ? 94.435 104.564 106.061 1.00 32.99 108 LEU B O 1
ATOM 2900 N N . PHE B 2 109 ? 93.907 105.393 108.086 1.00 27.02 109 PHE B N 1
ATOM 2901 C CA . PHE B 2 109 ? 94.272 104.162 108.777 1.00 22.89 109 PHE B CA 1
ATOM 2902 C C . PHE B 2 109 ? 93.401 102.999 108.322 1.00 22.28 109 PHE B C 1
ATOM 2903 O O . PHE B 2 109 ? 93.904 101.910 108.023 1.00 23.14 109 PHE B O 1
ATOM 2911 N N . GLN B 2 110 ? 92.087 103.217 108.250 1.00 24.02 110 GLN B N 1
ATOM 2912 C CA . GLN B 2 110 ? 91.183 102.145 107.840 1.00 21.08 110 GLN B CA 1
ATOM 2913 C C . GLN B 2 110 ? 91.392 101.765 106.379 1.00 24.11 110 GLN B C 1
ATOM 2914 O O . GLN B 2 110 ? 91.344 100.579 106.025 1.00 28.82 110 GLN B O 1
ATOM 2920 N N . LEU B 2 111 ? 91.619 102.755 105.513 1.00 22.77 111 LEU B N 1
ATOM 2921 C CA . LEU B 2 111 ? 91.872 102.462 104.107 1.00 21.18 111 LEU B CA 1
ATOM 2922 C C . LEU B 2 111 ? 93.162 101.674 103.935 1.00 19.27 111 LEU B C 1
ATOM 2923 O O . LEU B 2 111 ? 93.223 100.737 103.132 1.00 18.89 111 LEU B O 1
ATOM 2928 N N . LEU B 2 112 ? 94.204 102.037 104.683 1.00 20.50 112 LEU B N 1
ATOM 2929 C CA . LEU B 2 112 ? 95.457 101.296 104.609 1.00 20.78 112 LEU B CA 1
ATOM 2930 C C . LEU B 2 112 ? 95.300 99.891 105.172 1.00 22.25 112 LEU B C 1
ATOM 2931 O O . LEU B 2 112 ? 95.925 98.951 104.676 1.00 22.89 112 LEU B O 1
ATOM 2936 N N . GLN B 2 113 ? 94.472 99.724 106.205 1.00 22.12 113 GLN B N 1
ATOM 2937 C CA . GLN B 2 113 ? 94.194 98.386 106.719 1.00 19.35 113 GLN B CA 1
ATOM 2938 C C . GLN B 2 113 ? 93.511 97.525 105.665 1.00 18.49 113 GLN B C 1
ATOM 2939 O O . GLN B 2 113 ? 93.889 96.368 105.446 1.00 18.38 113 GLN B O 1
ATOM 2945 N N . GLY B 2 114 ? 92.497 98.079 104.999 1.00 19.27 114 GLY B N 1
ATOM 2946 C CA . GLY B 2 114 ? 91.836 97.338 103.936 1.00 18.15 114 GLY B CA 1
ATOM 2947 C C . GLY B 2 114 ? 92.770 97.018 102.784 1.00 20.38 114 GLY B C 1
ATOM 2948 O O . GLY B 2 114 ? 92.728 95.921 102.222 1.00 25.93 114 GLY B O 1
ATOM 2949 N N . LEU B 2 115 ? 93.633 97.968 102.424 1.00 19.95 115 LEU B N 1
ATOM 2950 C CA . LEU B 2 115 ? 94.589 97.734 101.349 1.00 17.32 115 LEU B CA 1
ATOM 2951 C C . LEU B 2 115 ? 95.607 96.669 101.731 1.00 17.48 115 LEU B C 1
ATOM 2952 O O . LEU B 2 115 ? 95.994 95.849 100.895 1.00 19.77 115 LEU B O 1
ATOM 2957 N N . ALA B 2 116 ? 96.064 96.671 102.984 1.00 17.39 116 ALA B N 1
ATOM 2958 C CA . ALA B 2 116 ? 97.000 95.648 103.432 1.00 16.65 116 ALA B CA 1
ATOM 2959 C C . ALA B 2 116 ? 96.338 94.280 103.469 1.00 17.64 116 ALA B C 1
ATOM 2960 O O . ALA B 2 116 ? 96.991 93.264 103.218 1.00 19.55 116 ALA B O 1
ATOM 2962 N N . PHE B 2 117 ? 95.046 94.230 103.799 1.00 20.48 117 PHE B N 1
ATOM 2963 C CA . PHE B 2 117 ? 94.327 92.963 103.723 1.00 19.13 117 PHE B CA 1
ATOM 2964 C C . PHE B 2 117 ? 94.196 92.490 102.282 1.00 21.08 117 PHE B C 1
ATOM 2965 O O . PHE B 2 117 ? 94.307 91.291 102.004 1.00 26.68 117 PHE B O 1
ATOM 2973 N N . CYS B 2 118 ? 93.946 93.414 101.354 1.00 18.02 118 CYS B N 1
ATOM 2974 C CA . CYS B 2 118 ? 93.836 93.039 99.948 1.00 16.93 118 CYS B CA 1
ATOM 2975 C C . CYS B 2 118 ? 95.179 92.593 99.384 1.00 19.13 118 CYS B C 1
ATOM 2976 O O . CYS B 2 118 ? 95.235 91.698 98.534 1.00 22.85 118 CYS B O 1
ATOM 2979 N N . HIS B 2 119 ? 96.270 93.209 99.840 1.00 20.14 119 HIS B N 1
ATOM 2980 C CA . HIS B 2 119 ? 97.590 92.914 99.298 1.00 18.66 119 HIS B CA 1
ATOM 2981 C C . HIS B 2 119 ? 98.228 91.700 99.959 1.00 21.98 119 HIS B C 1
ATOM 2982 O O . HIS B 2 119 ? 99.065 91.036 99.339 1.00 26.72 119 HIS B O 1
ATOM 2989 N N . SER B 2 120 ? 97.869 91.406 101.211 1.00 22.05 120 SER B N 1
ATOM 2990 C CA . SER B 2 120 ? 98.292 90.149 101.818 1.00 22.46 120 SER B CA 1
ATOM 2991 C C . SER B 2 120 ? 97.637 88.975 101.112 1.00 23.85 120 SER B C 1
ATOM 2992 O O . SER B 2 120 ? 98.221 87.890 101.013 1.00 29.25 120 SER B O 1
ATOM 2995 N N . HIS B 2 121 ? 96.416 89.171 100.630 1.00 24.10 121 HIS B N 1
ATOM 2996 C CA . HIS B 2 121 ? 95.815 88.266 99.664 1.00 21.76 121 HIS B CA 1
ATOM 2997 C C . HIS B 2 121 ? 96.308 88.671 98.277 1.00 27.29 121 HIS B C 1
ATOM 2998 O O . HIS B 2 121 ? 97.082 89.617 98.118 1.00 32.91 121 HIS B O 1
ATOM 3005 N N . ARG B 2 122 ? 95.877 87.954 97.246 1.00 28.97 122 ARG B N 1
ATOM 3006 C CA . ARG B 2 122 ? 96.319 88.226 95.881 1.00 26.97 122 ARG B CA 1
ATOM 3007 C C . ARG B 2 122 ? 95.267 89.090 95.190 1.00 31.42 122 ARG B C 1
ATOM 3008 O O . ARG B 2 122 ? 94.633 88.685 94.220 1.00 43.52 122 ARG B O 1
ATOM 3016 N N . VAL B 2 123 ? 95.071 90.298 95.711 1.00 23.29 123 VAL B N 1
ATOM 3017 C CA . VAL B 2 123 ? 94.083 91.214 95.145 1.00 22.51 123 VAL B CA 1
ATOM 3018 C C . VAL B 2 123 ? 94.725 92.582 94.967 1.00 26.98 123 VAL B C 1
ATOM 3019 O O . VAL B 2 123 ? 95.384 93.093 95.877 1.00 27.11 123 VAL B O 1
ATOM 3023 N N . LEU B 2 124 ? 94.530 93.172 93.789 1.00 28.57 124 LEU B N 1
ATOM 3024 C CA . LEU B 2 124 ? 94.988 94.521 93.472 1.00 24.23 124 LEU B CA 1
ATOM 3025 C C . LEU B 2 124 ? 93.769 95.340 93.069 1.00 26.77 124 LEU B C 1
ATOM 3026 O O . LEU B 2 124 ? 93.116 95.027 92.070 1.00 29.36 124 LEU B O 1
ATOM 3031 N N . HIS B 2 125 ? 93.464 96.388 93.838 1.00 25.89 125 HIS B N 1
ATOM 3032 C CA . HIS B 2 125 ? 92.240 97.148 93.596 1.00 27.54 125 HIS B CA 1
ATOM 3033 C C . HIS B 2 125 ? 92.294 97.879 92.259 1.00 31.87 125 HIS B C 1
ATOM 3034 O O . HIS B 2 125 ? 91.361 97.789 91.453 1.00 34.25 125 HIS B O 1
ATOM 3041 N N . ARG B 2 126 ? 93.372 98.624 92.016 1.00 31.71 126 ARG B N 1
ATOM 3042 C CA . ARG B 2 126 ? 93.645 99.333 90.767 1.00 32.07 126 ARG B CA 1
ATOM 3043 C C . ARG B 2 126 ? 92.644 100.444 90.465 1.00 34.99 126 ARG B C 1
ATOM 3044 O O . ARG B 2 126 ? 92.767 101.113 89.433 1.00 39.24 126 ARG B O 1
ATOM 3052 N N . ASP B 2 127 ? 91.654 100.666 91.329 1.00 32.90 127 ASP B N 1
ATOM 3053 C CA . ASP B 2 127 ? 90.649 101.693 91.078 1.00 33.09 127 ASP B CA 1
ATOM 3054 C C . ASP B 2 127 ? 90.348 102.459 92.359 1.00 34.72 127 ASP B C 1
ATOM 3055 O O . ASP B 2 127 ? 89.191 102.769 92.657 1.00 39.71 127 ASP B O 1
ATOM 3060 N N . LEU B 2 128 ? 91.386 102.774 93.128 1.00 36.26 128 LEU B N 1
ATOM 3061 C CA . LEU B 2 128 ? 91.221 103.452 94.411 1.00 34.10 128 LEU B CA 1
ATOM 3062 C C . LEU B 2 128 ? 90.994 104.937 94.165 1.00 36.57 128 LEU B C 1
ATOM 3063 O O . LEU B 2 128 ? 91.931 105.732 94.098 1.00 35.39 128 LEU B O 1
ATOM 3068 N N . LYS B 2 129 ? 89.732 105.313 94.035 1.00 34.48 129 LYS B N 1
ATOM 3069 C CA . LYS B 2 129 ? 89.312 106.700 93.927 1.00 31.04 129 LYS B CA 1
ATOM 3070 C C . LYS B 2 129 ? 88.232 106.953 94.964 1.00 33.71 129 LYS B C 1
ATOM 3071 O O . LYS B 2 129 ? 87.577 106.013 95.427 1.00 38.63 129 LYS B O 1
ATOM 3077 N N . PRO B 2 130 ? 88.032 108.211 95.370 1.00 32.24 130 PRO B N 1
ATOM 3078 C CA . PRO B 2 130 ? 87.048 108.488 96.430 1.00 31.68 130 PRO B CA 1
ATOM 3079 C C . PRO B 2 130 ? 85.647 108.000 96.112 1.00 32.86 130 PRO B C 1
ATOM 3080 O O . PRO B 2 130 ? 84.880 107.710 97.038 1.00 36.60 130 PRO B O 1
ATOM 3084 N N . GLN B 2 131 ? 85.283 107.904 94.833 1.00 34.45 131 GLN B N 1
ATOM 3085 C CA . GLN B 2 131 ? 83.998 107.321 94.471 1.00 36.81 131 GLN B CA 1
ATOM 3086 C C . GLN B 2 131 ? 83.912 105.845 94.833 1.00 39.13 131 GLN B C 1
ATOM 3087 O O . GLN B 2 131 ? 82.804 105.305 94.921 1.00 43.21 131 GLN B O 1
ATOM 3093 N N . ASN B 2 132 ? 85.048 105.184 95.046 1.00 35.81 132 ASN B N 1
ATOM 3094 C CA . ASN B 2 132 ? 85.096 103.758 95.337 1.00 29.76 132 ASN B CA 1
ATOM 3095 C C . ASN B 2 132 ? 85.328 103.461 96.812 1.00 32.48 132 ASN B C 1
ATOM 3096 O O . ASN B 2 132 ? 85.667 102.325 97.155 1.00 37.13 132 ASN B O 1
ATOM 3101 N N . LEU B 2 133 ? 85.166 104.448 97.687 1.00 29.47 133 LEU B N 1
ATOM 3102 C CA . LEU B 2 133 ? 85.371 104.274 99.124 1.00 27.10 133 LEU B CA 1
ATOM 3103 C C . LEU B 2 133 ? 84.064 104.602 99.836 1.00 30.76 133 LEU B C 1
ATOM 3104 O O . LEU B 2 133 ? 83.761 105.774 100.079 1.00 35.83 133 LEU B O 1
ATOM 3109 N N . LEU B 2 134 ? 83.301 103.570 100.177 1.00 30.15 134 LEU B N 1
ATOM 3110 C CA . LEU B 2 134 ? 82.020 103.769 100.836 1.00 29.91 134 LEU B CA 1
ATOM 3111 C C . LEU B 2 134 ? 82.217 104.165 102.296 1.00 33.45 134 LEU B C 1
ATOM 3112 O O . LEU B 2 134 ? 83.224 103.832 102.926 1.00 31.55 134 LEU B O 1
ATOM 3117 N N . ILE B 2 135 ? 81.235 104.887 102.831 1.00 41.06 135 ILE B N 1
ATOM 3118 C CA . ILE B 2 135 ? 81.286 105.440 104.179 1.00 38.14 135 ILE B CA 1
ATOM 3119 C C . ILE B 2 135 ? 80.001 105.057 104.900 1.00 43.21 135 ILE B C 1
ATOM 3120 O O . ILE B 2 135 ? 78.909 105.187 104.337 1.00 46.62 135 ILE B O 1
ATOM 3125 N N . ASN B 2 136 ? 80.128 104.582 106.134 1.00 43.83 136 ASN B N 1
ATOM 3126 C CA . ASN B 2 136 ? 78.970 104.269 106.956 1.00 45.64 136 ASN B CA 1
ATOM 3127 C C . ASN B 2 136 ? 78.755 105.356 108.004 1.00 48.28 136 ASN B C 1
ATOM 3128 O O . ASN B 2 136 ? 79.562 106.274 108.165 1.00 48.50 136 ASN B O 1
ATOM 3133 N N . THR B 2 137 ? 77.637 105.242 108.723 1.00 55.40 137 THR B N 1
ATOM 3134 C CA . THR B 2 137 ? 77.286 106.259 109.709 1.00 57.14 137 THR B CA 1
ATOM 3135 C C . THR B 2 137 ? 78.141 106.157 110.965 1.00 57.23 137 THR B C 1
ATOM 3136 O O . THR B 2 137 ? 78.379 107.169 111.633 1.00 53.85 137 THR B O 1
ATOM 3140 N N . GLU B 2 138 ? 78.608 104.953 111.305 1.00 59.75 138 GLU B N 1
ATOM 3141 C CA . GLU B 2 138 ? 79.369 104.763 112.534 1.00 57.76 138 GLU B CA 1
ATOM 3142 C C . GLU B 2 138 ? 80.774 105.343 112.448 1.00 59.21 138 GLU B C 1
ATOM 3143 O O . GLU B 2 138 ? 81.407 105.554 113.487 1.00 63.17 138 GLU B O 1
ATOM 3149 N N . GLY B 2 139 ? 81.275 105.604 111.244 1.00 55.84 139 GLY B N 1
ATOM 3150 C CA . GLY B 2 139 ? 82.596 106.179 111.091 1.00 51.05 139 GLY B CA 1
ATOM 3151 C C . GLY B 2 139 ? 83.629 105.203 110.571 1.00 48.12 139 GLY B C 1
ATOM 3152 O O . GLY B 2 139 ? 84.795 105.253 110.975 1.00 47.92 139 GLY B O 1
ATOM 3153 N N . ALA B 2 140 ? 83.217 104.310 109.675 1.00 43.55 140 ALA B N 1
ATOM 3154 C CA . ALA B 2 140 ? 84.110 103.321 109.086 1.00 35.86 140 ALA B CA 1
ATOM 3155 C C . ALA B 2 140 ? 84.061 103.440 107.571 1.00 39.15 140 ALA B C 1
ATOM 3156 O O . ALA B 2 140 ? 82.976 103.468 106.982 1.00 43.48 140 ALA B O 1
ATOM 3158 N N . ILE B 2 141 ? 85.233 103.502 106.947 1.00 36.45 141 ILE B N 1
ATOM 3159 C CA . ILE B 2 141 ? 85.359 103.611 105.500 1.00 29.77 141 ILE B CA 1
ATOM 3160 C C . ILE B 2 141 ? 85.813 102.265 104.954 1.00 29.09 141 ILE B C 1
ATOM 3161 O O . ILE B 2 141 ? 86.658 101.591 105.555 1.00 28.40 141 ILE B O 1
ATOM 3166 N N . LYS B 2 142 ? 85.221 101.854 103.834 1.00 28.04 142 LYS B N 1
ATOM 3167 C CA . LYS B 2 142 ? 85.450 100.532 103.270 1.00 26.21 142 LYS B CA 1
ATOM 3168 C C . LYS B 2 142 ? 85.742 100.631 101.781 1.00 25.53 142 LYS B C 1
ATOM 3169 O O . LYS B 2 142 ? 85.156 101.457 101.078 1.00 29.50 142 LYS B O 1
ATOM 3175 N N . LEU B 2 143 ? 86.649 99.779 101.309 1.00 24.77 143 LEU B N 1
ATOM 3176 C CA . LEU B 2 143 ? 86.900 99.665 99.880 1.00 22.71 143 LEU B CA 1
ATOM 3177 C C . LEU B 2 143 ? 85.686 99.073 99.179 1.00 26.62 143 LEU B C 1
ATOM 3178 O O . LEU B 2 143 ? 85.017 98.184 99.709 1.00 35.15 143 LEU B O 1
ATOM 3183 N N . ALA B 2 144 ? 85.404 99.566 97.976 1.00 27.53 144 ALA B N 1
ATOM 3184 C CA . ALA B 2 144 ? 84.275 99.090 97.193 1.00 28.35 144 ALA B CA 1
ATOM 3185 C C . ALA B 2 144 ? 84.648 99.121 95.718 1.00 32.54 144 ALA B C 1
ATOM 3186 O O . ALA B 2 144 ? 85.724 99.592 95.337 1.00 34.44 144 ALA B O 1
ATOM 3188 N N . ASP B 2 145 ? 83.743 98.608 94.886 1.00 39.03 145 ASP B N 1
ATOM 3189 C CA . ASP B 2 145 ? 83.891 98.600 93.432 1.00 39.31 145 ASP B CA 1
ATOM 3190 C C . ASP B 2 145 ? 85.166 97.866 93.010 1.00 38.71 145 ASP B C 1
ATOM 3191 O O . ASP B 2 145 ? 86.109 98.437 92.465 1.00 38.65 145 ASP B O 1
ATOM 3196 N N . PHE B 2 146 ? 85.160 96.565 93.288 1.00 36.15 146 PHE B N 1
ATOM 3197 C CA . PHE B 2 146 ? 86.247 95.673 92.909 1.00 30.90 146 PHE B CA 1
ATOM 3198 C C . PHE B 2 146 ? 86.115 95.158 91.482 1.00 32.10 146 PHE B C 1
ATOM 3199 O O . PHE B 2 146 ? 86.688 94.113 91.160 1.00 33.78 146 PHE B O 1
ATOM 3207 N N . GLY B 2 147 ? 85.363 95.853 90.628 1.00 33.11 147 GLY B N 1
ATOM 3208 C CA . GLY B 2 147 ? 85.216 95.406 89.253 1.00 35.34 147 GLY B CA 1
ATOM 3209 C C . GLY B 2 147 ? 86.527 95.397 88.495 1.00 39.99 147 GLY B C 1
ATOM 3210 O O . GLY B 2 147 ? 86.785 94.500 87.689 1.00 43.49 147 GLY B O 1
ATOM 3211 N N . LEU B 2 148 ? 87.373 96.394 88.741 1.00 36.95 148 LEU B N 1
ATOM 3212 C CA . LEU B 2 148 ? 88.678 96.473 88.099 1.00 34.92 148 LEU B CA 1
ATOM 3213 C C . LEU B 2 148 ? 89.754 95.701 88.847 1.00 34.99 148 LEU B C 1
ATOM 3214 O O . LEU B 2 148 ? 90.91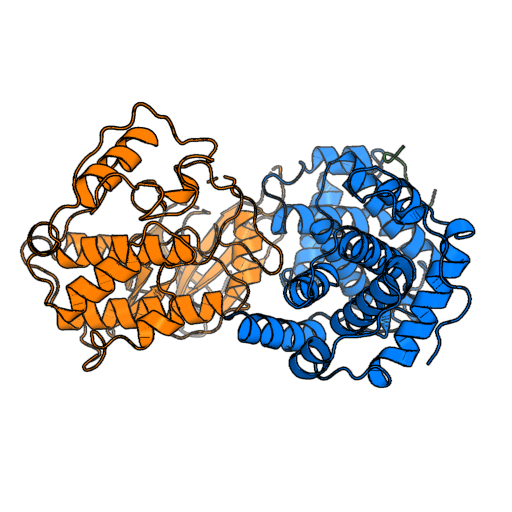2 95.717 88.419 1.00 39.04 148 LEU B O 1
ATOM 3219 N N . ALA B 2 149 ? 89.409 95.037 89.946 1.00 31.39 149 ALA B N 1
ATOM 3220 C CA . ALA B 2 149 ? 90.400 94.312 90.727 1.00 25.32 149 ALA B CA 1
ATOM 3221 C C . ALA B 2 149 ? 90.926 93.108 89.957 1.00 29.73 149 ALA B C 1
ATOM 3222 O O . ALA B 2 149 ? 90.188 92.450 89.220 1.00 36.01 149 ALA B O 1
ATOM 3224 N N . ARG B 2 150 ? 92.214 92.824 90.132 1.00 29.01 150 ARG B N 1
ATOM 3225 C CA . ARG B 2 150 ? 92.867 91.698 89.485 1.00 28.87 150 ARG B CA 1
ATOM 3226 C C . ARG B 2 150 ? 93.687 90.926 90.507 1.00 26.89 150 ARG B C 1
ATOM 3227 O O . ARG B 2 150 ? 94.264 91.507 91.429 1.00 27.98 150 ARG B O 1
ATOM 3235 N N . ALA B 2 151 ? 93.737 89.609 90.331 1.00 27.27 151 ALA B N 1
ATOM 3236 C CA . ALA B 2 151 ? 94.544 88.743 91.179 1.00 22.72 151 ALA B CA 1
ATOM 3237 C C . ALA B 2 151 ? 95.965 88.703 90.634 1.00 28.45 151 ALA B C 1
ATOM 3238 O O . ALA B 2 151 ? 96.171 88.423 89.448 1.00 39.15 151 ALA B O 1
ATOM 3240 N N . PHE B 2 152 ? 96.942 88.983 91.493 1.00 25.10 152 PHE B N 1
ATOM 3241 C CA . PHE B 2 152 ? 98.337 89.083 91.081 1.00 25.59 152 PHE B CA 1
ATOM 3242 C C . PHE B 2 152 ? 99.199 87.983 91.695 1.00 31.69 152 PHE B C 1
ATOM 3243 O O . PHE B 2 152 ? 100.346 88.212 92.082 1.00 31.28 152 PHE B O 1
ATOM 3251 N N . GLY B 2 153 ? 98.660 86.764 91.772 1.00 31.57 153 GLY B N 1
ATOM 3252 C CA . GLY B 2 153 ? 99.502 85.622 92.090 1.00 29.15 153 GLY B CA 1
ATOM 3253 C C . GLY B 2 153 ? 100.636 85.465 91.097 1.00 40.34 153 GLY B C 1
ATOM 3254 O O . GLY B 2 153 ? 101.762 85.125 91.468 1.00 41.90 153 GLY B O 1
ATOM 3255 N N . VAL B 2 154 ? 100.350 85.706 89.822 1.00 44.65 154 VAL B N 1
ATOM 3256 C CA . VAL B 2 154 ? 101.364 85.887 88.788 1.00 39.36 154 VAL B CA 1
ATOM 3257 C C . VAL B 2 154 ? 101.343 87.365 88.418 1.00 42.40 154 VAL B C 1
ATOM 3258 O O . VAL B 2 154 ? 100.319 88.029 88.636 1.00 42.49 154 VAL B O 1
ATOM 3262 N N . PRO B 2 155 ? 102.428 87.929 87.886 1.00 43.99 155 PRO B N 1
ATOM 3263 C CA . PRO B 2 155 ? 102.428 89.363 87.568 1.00 43.74 155 PRO B CA 1
ATOM 3264 C C . PRO B 2 155 ? 101.303 89.730 86.612 1.00 43.20 155 PRO B C 1
ATOM 3265 O O . PRO B 2 155 ? 101.001 89.001 85.665 1.00 46.62 155 PRO B O 1
ATOM 3269 N N . VAL B 2 156 ? 100.682 90.877 86.872 1.00 43.67 156 VAL B N 1
ATOM 3270 C CA . VAL B 2 156 ? 99.530 91.348 86.114 1.00 41.00 156 VAL B CA 1
ATOM 3271 C C . VAL B 2 156 ? 100.015 92.366 85.092 1.00 44.87 156 VAL B C 1
ATOM 3272 O O . VAL B 2 156 ? 100.687 93.341 85.447 1.00 45.84 156 VAL B O 1
ATOM 3276 N N . ARG B 2 157 ? 99.677 92.141 83.826 1.00 48.56 157 ARG B N 1
ATOM 3277 C CA . ARG B 2 157 ? 100.100 93.031 82.756 1.00 45.38 157 ARG B CA 1
ATOM 3278 C C . ARG B 2 157 ? 99.230 94.279 82.721 1.00 44.99 157 ARG B C 1
ATOM 3279 O O . ARG B 2 157 ? 98.006 94.205 82.855 1.00 47.88 157 ARG B O 1
ATOM 3287 N N . THR B 2 158 ? 99.871 95.429 82.536 1.00 46.05 158 THR B N 1
ATOM 3288 C CA . THR B 2 158 ? 99.143 96.686 82.447 1.00 48.97 158 THR B CA 1
ATOM 3289 C C . THR B 2 158 ? 98.302 96.731 81.178 1.00 50.71 158 THR B C 1
ATOM 3290 O O . THR B 2 158 ? 98.725 96.271 80.114 1.00 56.12 158 THR B O 1
ATOM 3294 N N . TYR B 2 159 ? 97.103 97.292 81.297 1.00 49.88 159 TYR B N 1
ATOM 3295 C CA . TYR B 2 159 ? 96.180 97.383 80.172 1.00 55.69 159 TYR B CA 1
ATOM 3296 C C . TYR B 2 159 ? 96.741 98.271 79.068 1.00 58.66 159 TYR B C 1
ATOM 3297 O O . TYR B 2 159 ? 95.995 98.962 78.375 1.00 59.88 159 TYR B O 1
ATOM 3306 N N . THR B 2 165 ? 89.994 106.437 87.738 1.00 62.03 165 THR B N 1
ATOM 3307 C CA . THR B 2 165 ? 90.075 107.358 86.613 1.00 59.62 165 THR B CA 1
ATOM 3308 C C . THR B 2 165 ? 91.531 107.668 86.277 1.00 54.38 165 THR B C 1
ATOM 3309 O O . THR B 2 165 ? 92.403 106.813 86.422 1.00 50.42 165 THR B O 1
ATOM 3313 N N . LEU B 2 166 ? 91.787 108.895 85.826 1.00 50.83 166 LEU B N 1
ATOM 3314 C CA . LEU B 2 166 ? 93.131 109.309 85.443 1.00 48.84 166 LEU B CA 1
ATOM 3315 C C . LEU B 2 166 ? 93.834 110.102 86.535 1.00 44.94 166 LEU B C 1
ATOM 3316 O O . LEU B 2 166 ? 95.069 110.095 86.598 1.00 44.67 166 LEU B O 1
ATOM 3321 N N . TRP B 2 167 ? 93.076 110.768 87.408 1.00 41.08 167 TRP B N 1
ATOM 3322 C CA . TRP B 2 167 ? 93.682 111.620 88.427 1.00 38.44 167 TRP B CA 1
ATOM 3323 C C . TRP B 2 167 ? 94.480 110.816 89.444 1.00 39.18 167 TRP B C 1
ATOM 3324 O O . TRP B 2 167 ? 95.423 111.344 90.043 1.00 37.39 167 TRP B O 1
ATOM 3335 N N . TYR B 2 168 ? 94.125 109.550 89.653 1.00 37.61 168 TYR B N 1
ATOM 3336 C CA . TYR B 2 168 ? 94.759 108.711 90.661 1.00 30.22 168 TYR B CA 1
ATOM 3337 C C . TYR B 2 168 ? 95.594 107.600 90.035 1.00 31.17 168 TYR B C 1
ATOM 3338 O O . TYR B 2 168 ? 95.791 106.546 90.643 1.00 35.47 168 TYR B O 1
ATOM 3347 N N . ARG B 2 169 ? 96.093 107.823 88.823 1.00 36.38 169 ARG B N 1
ATOM 3348 C CA . ARG B 2 169 ? 96.931 106.848 88.142 1.00 36.26 169 ARG B CA 1
ATOM 3349 C C . ARG B 2 169 ? 98.386 107.069 88.530 1.00 34.63 169 ARG B C 1
ATOM 3350 O O . ARG B 2 169 ? 98.864 108.207 88.550 1.00 38.60 169 ARG B O 1
ATOM 3358 N N . ALA B 2 170 ? 99.083 105.980 88.838 1.00 30.26 170 ALA B N 1
ATOM 3359 C CA . ALA B 2 170 ? 100.466 106.075 89.266 1.00 28.02 170 ALA B CA 1
ATOM 3360 C C . ALA B 2 170 ? 101.341 106.571 88.116 1.00 31.08 170 ALA B C 1
ATOM 3361 O O . ALA B 2 170 ? 100.986 106.413 86.946 1.00 38.19 170 ALA B O 1
ATOM 3363 N N . PRO B 2 171 ? 102.481 107.194 88.421 1.00 27.69 171 PRO B N 1
ATOM 3364 C CA . PRO B 2 171 ? 103.369 107.650 87.342 1.00 28.97 171 PRO B CA 1
ATOM 3365 C C . PRO B 2 171 ? 103.898 106.523 86.476 1.00 34.70 171 PRO B C 1
ATOM 3366 O O . PRO B 2 171 ? 104.275 106.774 85.326 1.00 40.10 171 PRO B O 1
ATOM 3370 N N . GLU B 2 172 ? 103.939 105.290 86.984 1.00 33.32 172 GLU B N 1
ATOM 3371 C CA . GLU B 2 172 ? 104.419 104.175 86.176 1.00 32.84 172 GLU B CA 1
ATOM 3372 C C . GLU B 2 172 ? 103.411 103.806 85.097 1.00 35.20 172 GLU B C 1
ATOM 3373 O O . GLU B 2 172 ? 103.779 103.587 83.938 1.00 42.33 172 GLU B O 1
ATOM 3379 N N . ILE B 2 173 ? 102.130 103.729 85.462 1.00 33.75 173 ILE B N 1
ATOM 3380 C CA . ILE B 2 173 ? 101.097 103.414 84.481 1.00 36.37 173 ILE B CA 1
ATOM 3381 C C . ILE B 2 173 ? 101.067 104.475 83.391 1.00 41.09 173 ILE B C 1
ATOM 3382 O O . ILE B 2 173 ? 100.859 104.170 82.210 1.00 49.30 173 ILE B O 1
ATOM 3387 N N . LEU B 2 174 ? 101.270 105.738 83.768 1.00 35.43 174 LEU B N 1
ATOM 3388 C CA . LEU B 2 174 ? 101.400 106.792 82.770 1.00 36.53 174 LEU B CA 1
ATOM 3389 C C . LEU B 2 174 ? 102.669 106.617 81.946 1.00 39.42 174 LEU B C 1
ATOM 3390 O O . LEU B 2 174 ? 102.658 106.829 80.728 1.00 41.42 174 LEU B O 1
ATOM 3395 N N . LEU B 2 175 ? 103.768 106.230 82.587 1.00 36.75 175 LEU B N 1
ATOM 3396 C CA . LEU B 2 175 ? 105.052 106.073 81.903 1.00 36.65 175 LEU B CA 1
ATOM 3397 C C . LEU B 2 175 ? 105.258 104.649 81.394 1.00 43.74 175 LEU B C 1
ATOM 3398 O O . LEU B 2 175 ? 106.315 104.052 81.587 1.00 47.20 175 LEU B O 1
ATOM 3403 N N . GLY B 2 176 ? 104.247 104.106 80.724 1.00 41.69 176 GLY B N 1
ATOM 3404 C CA . GLY B 2 176 ? 104.387 102.839 80.019 1.00 48.18 176 GLY B CA 1
ATOM 3405 C C . GLY B 2 176 ? 104.838 101.658 80.851 1.00 46.28 176 GLY B C 1
ATOM 3406 O O . GLY B 2 176 ? 105.675 100.870 80.394 1.00 47.52 176 GLY B O 1
ATOM 3407 N N . CYS B 2 177 ? 104.308 101.509 82.061 1.00 45.57 177 CYS B N 1
ATOM 3408 C CA . CYS B 2 177 ? 104.655 100.350 82.872 1.00 46.49 177 CYS B CA 1
ATOM 3409 C C . CYS B 2 177 ? 104.111 99.074 82.241 1.00 53.13 177 CYS B C 1
ATOM 3410 O O . CYS B 2 177 ? 103.032 99.058 81.644 1.00 57.96 177 CYS B O 1
ATOM 3413 N N . LYS B 2 178 ? 104.879 97.995 82.377 1.00 52.04 178 LYS B N 1
ATOM 3414 C CA . LYS B 2 178 ? 104.486 96.705 81.825 1.00 50.30 178 LYS B CA 1
ATOM 3415 C C . LYS B 2 178 ? 103.675 95.874 82.811 1.00 50.88 178 LYS B C 1
ATOM 3416 O O . LYS B 2 178 ? 102.765 95.147 82.402 1.00 53.23 178 LYS B O 1
ATOM 3422 N N . TYR B 2 179 ? 103.985 95.968 84.101 1.00 50.86 179 TYR B N 1
ATOM 3423 C CA . TYR B 2 179 ? 103.341 95.160 85.125 1.00 47.33 179 TYR B CA 1
ATOM 3424 C C . TYR B 2 179 ? 102.775 96.053 86.220 1.00 45.60 179 TYR B C 1
ATOM 3425 O O . TYR B 2 179 ? 103.389 97.055 86.598 1.00 45.20 179 TYR B O 1
ATOM 3434 N N . TYR B 2 180 ? 101.600 95.684 86.722 1.00 44.22 180 TYR B N 1
ATOM 3435 C CA . TYR B 2 180 ? 101.021 96.363 87.868 1.00 31.91 180 TYR B CA 1
ATOM 3436 C C . TYR B 2 180 ? 101.699 95.898 89.155 1.00 30.88 180 TYR B C 1
ATOM 3437 O O . TYR B 2 180 ? 102.432 94.907 89.185 1.00 43.32 180 TYR B O 1
ATOM 3446 N N . SER B 2 181 ? 101.439 96.631 90.232 1.00 26.26 181 SER B N 1
ATOM 3447 C CA . SER B 2 181 ? 101.958 96.274 91.545 1.00 28.07 181 SER B CA 1
ATOM 3448 C C . SER B 2 181 ? 101.104 96.958 92.601 1.00 29.77 181 SER B C 1
ATOM 3449 O O . SER B 2 181 ? 100.207 97.743 92.291 1.00 36.35 181 SER B O 1
ATOM 3452 N N . THR B 2 182 ? 101.392 96.638 93.863 1.00 25.75 182 THR B N 1
ATOM 3453 C CA . THR B 2 182 ? 100.712 97.292 94.973 1.00 26.27 182 THR B CA 1
ATOM 3454 C C . THR B 2 182 ? 101.044 98.776 95.054 1.00 28.08 182 THR B C 1
ATOM 3455 O O . THR B 2 182 ? 100.293 99.542 95.675 1.00 30.87 182 THR B O 1
ATOM 3459 N N . ALA B 2 183 ? 102.146 99.195 94.431 1.00 25.42 183 ALA B N 1
ATOM 3460 C CA . ALA B 2 183 ? 102.550 100.591 94.492 1.00 21.58 183 ALA B CA 1
ATOM 3461 C C . ALA B 2 183 ? 101.541 101.502 93.809 1.00 23.32 183 ALA B C 1
ATOM 3462 O O . ALA B 2 183 ? 101.397 102.661 94.203 1.00 24.02 183 ALA B O 1
ATOM 3464 N N . VAL B 2 184 ? 100.832 101.009 92.792 1.00 24.09 184 VAL B N 1
ATOM 3465 C CA . VAL B 2 184 ? 99.828 101.846 92.141 1.00 25.37 184 VAL B CA 1
ATOM 3466 C C . VAL B 2 184 ? 98.654 102.098 93.083 1.00 25.76 184 VAL B C 1
ATOM 3467 O O . VAL B 2 184 ? 98.107 103.207 93.135 1.00 30.64 184 VAL B O 1
ATOM 3471 N N . ASP B 2 185 ? 98.271 101.088 93.868 1.00 24.52 185 ASP B N 1
ATOM 3472 C CA . ASP B 2 185 ? 97.229 101.285 94.869 1.00 25.21 185 ASP B CA 1
ATOM 3473 C C . ASP B 2 185 ? 97.700 102.227 95.968 1.00 21.60 185 ASP B C 1
ATOM 3474 O O . ASP B 2 185 ? 96.928 103.064 96.450 1.00 22.88 185 ASP B O 1
ATOM 3479 N N . ILE B 2 186 ? 98.967 102.112 96.371 1.00 20.09 186 ILE B N 1
ATOM 3480 C CA . ILE B 2 186 ? 99.503 103.022 97.381 1.00 19.92 186 ILE B CA 1
ATOM 3481 C C . ILE B 2 186 ? 99.529 104.454 96.855 1.00 22.26 186 ILE B C 1
ATOM 3482 O O . ILE B 2 186 ? 99.233 105.405 97.588 1.00 27.31 186 ILE B O 1
ATOM 3487 N N . TRP B 2 187 ? 99.877 104.633 95.579 1.00 21.52 187 TRP B N 1
ATOM 3488 C CA . TRP B 2 187 ? 99.866 105.964 94.981 1.00 20.58 187 TRP B CA 1
ATOM 3489 C C . TRP B 2 187 ? 98.457 106.536 94.924 1.00 20.30 187 TRP B C 1
ATOM 3490 O O . TRP B 2 187 ? 98.249 107.723 95.204 1.00 25.95 187 TRP B O 1
ATOM 3501 N N . SER B 2 188 ? 97.479 105.715 94.539 1.00 20.43 188 SER B N 1
ATOM 3502 C CA . SER B 2 188 ? 96.098 106.186 94.527 1.00 20.44 188 SER B CA 1
ATOM 3503 C C . SER B 2 188 ? 95.647 106.580 95.926 1.00 24.20 188 SER B C 1
ATOM 3504 O O . SER B 2 188 ? 94.962 107.593 96.105 1.00 33.16 188 SER B O 1
ATOM 3507 N N . LEU B 2 189 ? 96.033 105.796 96.935 1.00 25.22 189 LEU B N 1
ATOM 3508 C CA . LEU B 2 189 ? 95.689 106.139 98.310 1.00 23.10 189 LEU B CA 1
ATOM 3509 C C . LEU B 2 189 ? 96.364 107.434 98.746 1.00 24.75 189 LEU B C 1
ATOM 3510 O O . LEU B 2 189 ? 95.776 108.220 99.493 1.00 30.99 189 LEU B O 1
ATOM 3515 N N . GLY B 2 190 ? 97.599 107.671 98.302 1.00 24.15 190 GLY B N 1
ATOM 3516 C CA . GLY B 2 190 ? 98.256 108.932 98.613 1.00 21.82 190 GLY B CA 1
ATOM 3517 C C . GLY B 2 190 ? 97.570 110.120 97.969 1.00 21.31 190 GLY B C 1
ATOM 3518 O O . GLY B 2 190 ? 97.433 111.182 98.584 1.00 22.87 190 GLY B O 1
ATOM 3519 N N . CYS B 2 191 ? 97.132 109.958 96.720 1.00 23.08 191 CYS B N 1
ATOM 3520 C CA . CYS B 2 191 ? 96.367 111.012 96.064 1.00 22.41 191 CYS B CA 1
ATOM 3521 C C . CYS B 2 191 ? 95.057 111.273 96.797 1.00 26.85 191 CYS B C 1
ATOM 3522 O O . CYS B 2 191 ? 94.645 112.428 96.959 1.00 31.33 191 CYS B O 1
ATOM 3525 N N . ILE B 2 192 ? 94.391 110.209 97.252 1.00 27.81 192 ILE B N 1
ATOM 3526 C CA . ILE B 2 192 ? 93.149 110.364 98.007 1.00 25.54 192 ILE B CA 1
ATOM 3527 C C . ILE B 2 192 ? 93.414 111.065 99.334 1.00 25.20 192 ILE B C 1
ATOM 3528 O O . ILE B 2 192 ? 92.619 111.894 99.785 1.00 26.02 192 ILE B O 1
ATOM 3533 N N . PHE B 2 193 ? 94.533 110.736 99.980 1.00 25.51 193 PHE B N 1
ATOM 3534 C CA . PHE B 2 193 ? 94.909 111.382 101.233 1.00 23.87 193 PHE B CA 1
ATOM 3535 C C . PHE B 2 193 ? 95.142 112.875 101.035 1.00 31.76 193 PHE B C 1
ATOM 3536 O O . PHE B 2 193 ? 94.666 113.700 101.826 1.00 36.87 193 PHE B O 1
ATOM 3544 N N . ALA B 2 194 ? 95.868 113.241 99.978 1.00 33.50 194 ALA B N 1
ATOM 3545 C CA . ALA B 2 194 ? 96.098 114.655 99.703 1.00 29.81 194 ALA B CA 1
ATOM 3546 C C . ALA B 2 194 ? 94.796 115.370 99.362 1.00 32.73 194 ALA B C 1
ATOM 3547 O O . ALA B 2 194 ? 94.584 116.517 99.771 1.00 36.86 194 ALA B O 1
ATOM 3549 N N . GLU B 2 195 ? 93.914 114.710 98.606 1.00 33.53 195 GLU B N 1
ATOM 3550 C CA . GLU B 2 195 ? 92.616 115.300 98.295 1.00 33.84 195 GLU B CA 1
ATOM 3551 C C . GLU B 2 195 ? 91.786 115.502 99.555 1.00 40.06 195 GLU B C 1
ATOM 3552 O O . GLU B 2 195 ? 91.073 116.502 99.685 1.00 45.83 195 GLU B O 1
ATOM 3558 N N . MET B 2 196 ? 91.849 114.548 100.483 1.00 39.32 196 MET B N 1
ATOM 3559 C CA . MET B 2 196 ? 91.139 114.687 101.748 1.00 36.36 196 MET B CA 1
ATOM 3560 C C . MET B 2 196 ? 91.681 115.857 102.554 1.00 38.26 196 MET B C 1
ATOM 3561 O O . MET B 2 196 ? 90.912 116.627 103.142 1.00 45.82 196 MET B O 1
ATOM 3566 N N . VAL B 2 197 ? 93.005 116.006 102.596 1.00 34.36 197 VAL B N 1
ATOM 3567 C CA . VAL B 2 197 ? 93.606 117.064 103.403 1.00 35.19 197 VAL B CA 1
ATOM 3568 C C . VAL B 2 197 ? 93.310 118.436 102.808 1.00 41.07 197 VAL B C 1
ATOM 3569 O O . VAL B 2 197 ? 92.882 119.356 103.515 1.00 47.14 197 VAL B O 1
ATOM 3573 N N . THR B 2 198 ? 93.526 118.597 101.502 1.00 43.92 198 THR B N 1
ATOM 3574 C CA . THR B 2 198 ? 93.406 119.908 100.874 1.00 45.16 198 THR B CA 1
ATOM 3575 C C . THR B 2 198 ? 92.047 120.162 100.241 1.00 44.81 198 THR B C 1
ATOM 3576 O O . THR B 2 198 ? 91.843 121.239 99.671 1.00 49.51 198 THR B O 1
ATOM 3580 N N . ARG B 2 199 ? 91.126 119.201 100.310 1.00 43.68 199 ARG B N 1
ATOM 3581 C CA . ARG B 2 199 ? 89.761 119.323 99.802 1.00 48.10 199 ARG B CA 1
ATOM 3582 C C . ARG B 2 199 ? 89.698 119.478 98.288 1.00 50.38 199 ARG B C 1
ATOM 3583 O O . ARG B 2 199 ? 88.622 119.741 97.742 1.00 53.97 199 ARG B O 1
ATOM 3591 N N . ARG B 2 200 ? 90.819 119.319 97.588 1.00 49.50 200 ARG B N 1
ATOM 3592 C CA . ARG B 2 200 ? 90.852 119.417 96.137 1.00 45.91 200 ARG B CA 1
ATOM 3593 C C . ARG B 2 200 ? 91.747 118.321 95.581 1.00 46.26 200 ARG B C 1
ATOM 3594 O O . ARG B 2 200 ? 92.684 117.872 96.244 1.00 48.80 200 ARG B O 1
ATOM 3602 N N . ALA B 2 201 ? 91.448 117.898 94.355 1.00 43.76 201 ALA B N 1
ATOM 3603 C CA . ALA B 2 201 ? 92.208 116.829 93.723 1.00 40.41 201 ALA B CA 1
ATOM 3604 C C . ALA B 2 201 ? 93.671 117.223 93.574 1.00 45.58 201 ALA B C 1
ATOM 3605 O O . ALA B 2 201 ? 93.993 118.329 93.132 1.00 52.90 201 ALA B O 1
ATOM 3607 N N . LEU B 2 202 ? 94.561 116.306 93.957 1.00 38.06 202 LEU B N 1
ATOM 3608 C CA . LEU B 2 202 ? 95.989 116.603 93.926 1.00 40.98 202 LEU B CA 1
ATOM 3609 C C . LEU B 2 202 ? 96.497 116.771 92.500 1.00 46.09 202 LEU B C 1
ATOM 3610 O O . LEU B 2 202 ? 97.247 117.710 92.209 1.00 46.14 202 LEU B O 1
ATOM 3615 N N . PHE B 2 203 ? 96.101 115.875 91.598 1.00 45.46 203 PHE B N 1
ATOM 3616 C CA . PHE B 2 203 ? 96.563 115.886 90.211 1.00 39.47 203 PHE B CA 1
ATOM 3617 C C . PHE B 2 203 ? 95.351 115.865 89.293 1.00 47.11 203 PHE B C 1
ATOM 3618 O O . PHE B 2 203 ? 94.964 114.806 88.781 1.00 50.76 203 PHE B O 1
ATOM 3626 N N . PRO B 2 204 ? 94.721 117.013 89.065 1.00 50.00 204 PRO B N 1
ATOM 3627 C CA . PRO B 2 204 ? 93.569 117.050 88.158 1.00 53.31 204 PRO B CA 1
ATOM 3628 C C . PRO B 2 204 ? 93.989 117.128 86.699 1.00 61.22 204 PRO B C 1
ATOM 3629 O O . PRO B 2 204 ? 93.841 118.172 86.056 1.00 65.88 204 PRO B O 1
ATOM 3633 N N . GLY B 2 205 ? 94.513 116.030 86.166 1.00 55.62 205 GLY B N 1
ATOM 3634 C CA . GLY B 2 205 ? 94.978 115.979 84.796 1.00 57.20 205 GLY B CA 1
ATOM 3635 C C . GLY B 2 205 ? 93.848 115.745 83.812 1.00 63.52 205 GLY B C 1
ATOM 3636 O O . GLY B 2 205 ? 92.891 115.029 84.098 1.00 61.03 205 GLY B O 1
ATOM 3637 N N . ASP B 2 206 ? 93.971 116.363 82.638 1.00 67.20 206 ASP B N 1
ATOM 3638 C CA . ASP B 2 206 ? 92.989 116.204 81.574 1.00 70.92 206 ASP B CA 1
ATOM 3639 C C . ASP B 2 206 ? 93.366 115.130 80.567 1.00 68.88 206 ASP B C 1
ATOM 3640 O O . ASP B 2 206 ? 92.477 114.543 79.943 1.00 73.81 206 ASP B O 1
ATOM 3645 N N . SER B 2 207 ? 94.657 114.861 80.394 1.00 61.75 207 SER B N 1
ATOM 3646 C CA . SER B 2 207 ? 95.123 113.844 79.466 1.00 63.43 207 SER B CA 1
ATOM 3647 C C . SER B 2 207 ? 96.237 113.047 80.127 1.00 59.80 207 SER B C 1
ATOM 3648 O O . SER B 2 207 ? 96.702 113.375 81.221 1.00 57.70 207 SER B O 1
ATOM 3651 N N . GLU B 2 208 ? 96.665 111.983 79.445 1.00 57.81 208 GLU B N 1
ATOM 3652 C CA . GLU B 2 208 ? 97.733 111.143 79.970 1.00 56.05 208 GLU B CA 1
ATOM 3653 C C . GLU B 2 208 ? 99.064 111.878 80.053 1.00 56.56 208 GLU B C 1
ATOM 3654 O O . GLU B 2 208 ? 99.969 111.414 80.754 1.00 49.56 208 GLU B O 1
ATOM 3660 N N . ILE B 2 209 ? 99.208 113.003 79.356 1.00 55.09 209 ILE B N 1
ATOM 3661 C CA . ILE B 2 209 ? 100.443 113.776 79.403 1.00 51.53 209 ILE B CA 1
ATOM 3662 C C . ILE B 2 209 ? 100.263 114.966 80.337 1.00 51.86 209 ILE B C 1
ATOM 3663 O O . ILE B 2 209 ? 101.202 115.363 81.034 1.00 53.34 209 ILE B O 1
ATOM 3668 N N . ASP B 2 210 ? 99.057 115.539 80.371 1.00 53.79 210 ASP B N 1
ATOM 3669 C CA . ASP B 2 210 ? 98.798 116.642 81.291 1.00 54.47 210 ASP B CA 1
ATOM 3670 C C . ASP B 2 210 ? 98.871 116.177 82.738 1.00 53.37 210 ASP B C 1
ATOM 3671 O O . ASP B 2 210 ? 99.416 116.881 83.596 1.00 54.50 210 ASP B O 1
ATOM 3676 N N . GLN B 2 211 ? 98.324 114.995 83.027 1.00 53.70 211 GLN B N 1
ATOM 3677 C CA . GLN B 2 211 ? 98.416 114.440 84.373 1.00 50.56 211 GLN B CA 1
ATOM 3678 C C . GLN B 2 211 ? 99.867 114.201 84.769 1.00 45.12 211 GLN B C 1
ATOM 3679 O O . GLN B 2 211 ? 100.275 114.511 85.896 1.00 42.80 211 GLN B O 1
ATOM 3685 N N . LEU B 2 212 ? 100.661 113.659 83.847 1.00 45.61 212 LEU B N 1
ATOM 3686 C CA . LEU B 2 212 ? 102.077 113.436 84.114 1.00 45.09 212 LEU B CA 1
ATOM 3687 C C . LEU B 2 212 ? 102.806 114.749 84.361 1.00 43.15 212 LEU B C 1
ATOM 3688 O O . LEU B 2 212 ? 103.665 114.836 85.245 1.00 41.99 212 LEU B O 1
ATOM 3693 N N . PHE B 2 213 ? 102.480 115.783 83.584 1.00 43.48 213 PHE B N 1
ATOM 3694 C CA . PHE B 2 213 ? 103.110 117.083 83.783 1.00 42.94 213 PHE B CA 1
ATOM 3695 C C . PHE B 2 213 ? 102.716 117.690 85.123 1.00 45.25 213 PHE B C 1
ATOM 3696 O O . PHE B 2 213 ? 103.534 118.344 85.774 1.00 48.51 213 PHE B O 1
ATOM 3704 N N . ARG B 2 214 ? 101.466 117.493 85.546 1.00 45.59 214 ARG B N 1
ATOM 3705 C CA . ARG B 2 214 ? 101.053 117.963 86.866 1.00 41.87 214 ARG B CA 1
ATOM 3706 C C . ARG B 2 214 ? 101.811 117.237 87.972 1.00 43.94 214 ARG B C 1
ATOM 3707 O O . ARG B 2 214 ? 102.245 117.856 88.952 1.00 46.32 214 ARG B O 1
ATOM 3715 N N . ILE B 2 215 ? 101.979 115.920 87.830 1.00 41.38 215 ILE B N 1
ATOM 3716 C CA . ILE B 2 215 ? 102.757 115.164 88.808 1.00 37.65 215 ILE B CA 1
ATOM 3717 C C . ILE B 2 215 ? 104.192 115.674 88.852 1.00 39.31 215 ILE B C 1
ATOM 3718 O O . ILE B 2 215 ? 104.781 115.824 89.929 1.00 40.25 215 ILE B O 1
ATOM 3723 N N . PHE B 2 216 ? 104.779 115.940 87.683 1.00 40.45 216 PHE B N 1
ATOM 3724 C CA . PHE B 2 216 ? 106.144 116.456 87.636 1.00 40.02 216 PHE B CA 1
ATOM 3725 C C . PHE B 2 216 ? 106.235 117.838 88.269 1.00 43.88 216 PHE B C 1
ATOM 3726 O O . PHE B 2 216 ? 107.217 118.154 88.948 1.00 48.49 216 PHE B O 1
ATOM 3734 N N . ARG B 2 217 ? 105.230 118.683 88.040 1.00 43.17 217 ARG B N 1
ATOM 3735 C CA . ARG B 2 217 ? 105.219 120.008 88.650 1.00 43.74 217 ARG B CA 1
ATOM 3736 C C . ARG B 2 217 ? 105.156 119.911 90.167 1.00 50.46 217 ARG B C 1
ATOM 3737 O O . ARG B 2 217 ? 105.840 120.659 90.875 1.00 54.31 217 ARG B O 1
ATOM 3745 N N . THR B 2 218 ? 104.338 118.992 90.685 1.00 47.35 218 THR B N 1
ATOM 3746 C CA . THR B 2 218 ? 104.163 118.895 92.130 1.00 43.57 218 THR B CA 1
ATOM 3747 C C . THR B 2 218 ? 105.370 118.253 92.807 1.00 42.20 218 THR B C 1
ATOM 3748 O O . THR B 2 218 ? 105.817 118.723 93.860 1.00 46.97 218 THR B O 1
ATOM 3752 N N . LEU B 2 219 ? 105.916 117.186 92.224 1.00 41.75 219 LEU B N 1
ATOM 3753 C CA . LEU B 2 219 ? 106.943 116.386 92.880 1.00 41.20 219 LEU B CA 1
ATOM 3754 C C . LEU B 2 219 ? 108.296 116.446 92.183 1.00 49.36 219 LEU B C 1
ATOM 3755 O O . LEU B 2 219 ? 109.198 115.683 92.543 1.00 55.76 219 LEU B O 1
ATOM 3760 N N . GLY B 2 220 ? 108.464 117.321 91.197 1.00 49.61 220 GLY B N 1
ATOM 3761 C CA . GLY B 2 220 ? 109.725 117.393 90.487 1.00 50.44 220 GLY B CA 1
ATOM 3762 C C . GLY B 2 220 ? 109.857 116.319 89.429 1.00 47.68 220 GLY B C 1
ATOM 3763 O O . GLY B 2 220 ? 109.348 115.208 89.600 1.00 47.92 220 GLY B O 1
ATOM 3764 N N . THR B 2 221 ? 110.533 116.634 88.333 1.00 48.82 221 THR B N 1
ATOM 3765 C CA . THR B 2 221 ? 110.730 115.649 87.276 1.00 47.46 221 THR B CA 1
ATOM 3766 C C . THR B 2 221 ? 111.705 114.578 87.751 1.00 46.96 221 THR B C 1
ATOM 3767 O O . THR B 2 221 ? 112.812 114.907 88.194 1.00 47.95 221 THR B O 1
ATOM 3771 N N . PRO B 2 222 ? 111.340 113.298 87.680 1.00 44.58 222 PRO B N 1
ATOM 3772 C CA . PRO B 2 222 ? 112.197 112.245 88.243 1.00 50.63 222 PRO B CA 1
ATOM 3773 C C . PRO B 2 222 ? 113.427 112.009 87.379 1.00 51.17 222 PRO B C 1
ATOM 3774 O O . PRO B 2 222 ? 113.320 111.751 86.178 1.00 49.11 222 PRO B O 1
ATOM 3778 N N . ASP B 2 223 ? 114.597 112.103 87.999 1.00 55.59 223 ASP B N 1
ATOM 3779 C CA . ASP B 2 223 ? 115.842 111.732 87.353 1.00 58.34 223 ASP B CA 1
ATOM 3780 C C . ASP B 2 223 ? 116.089 110.239 87.553 1.00 57.74 223 ASP B C 1
ATOM 3781 O O . ASP B 2 223 ? 115.255 109.513 88.099 1.00 57.73 223 ASP B O 1
ATOM 3786 N N . GLU B 2 224 ? 117.250 109.766 87.101 1.00 57.56 224 GLU B N 1
ATOM 3787 C CA . GLU B 2 224 ? 117.595 108.368 87.322 1.00 54.56 224 GLU B CA 1
ATOM 3788 C C . GLU B 2 224 ? 118.014 108.116 88.764 1.00 58.39 224 GLU B C 1
ATOM 3789 O O . GLU B 2 224 ? 117.867 106.995 89.263 1.00 59.17 224 GLU B O 1
ATOM 3795 N N . VAL B 2 225 ? 118.544 109.134 89.446 1.00 58.57 225 VAL B N 1
ATOM 3796 C CA . VAL B 2 225 ? 118.919 108.958 90.845 1.00 61.73 225 VAL B CA 1
ATOM 3797 C C . VAL B 2 225 ? 117.681 108.856 91.732 1.00 59.61 225 VAL B C 1
ATOM 3798 O O . VAL B 2 225 ? 117.670 108.089 92.702 1.00 63.34 225 VAL B O 1
ATOM 3802 N N . VAL B 2 226 ? 116.627 109.612 91.424 1.00 59.21 226 VAL B N 1
ATOM 3803 C CA . VAL B 2 226 ? 115.397 109.536 92.204 1.00 54.08 226 VAL B CA 1
ATOM 3804 C C . VAL B 2 226 ? 114.681 108.217 91.946 1.00 50.09 226 VAL B C 1
ATOM 3805 O O . VAL B 2 226 ? 114.227 107.543 92.877 1.00 54.80 226 VAL B O 1
ATOM 3809 N N . TRP B 2 227 ? 114.586 107.826 90.680 1.00 49.16 227 TRP B N 1
ATOM 3810 C CA . TRP B 2 227 ? 113.850 106.636 90.260 1.00 47.89 227 TRP B CA 1
ATOM 3811 C C . TRP B 2 227 ? 114.701 105.914 89.225 1.00 51.49 227 TRP B C 1
ATOM 3812 O O . TRP B 2 227 ? 114.732 106.320 88.051 1.00 53.68 227 TRP B O 1
ATOM 3823 N N . PRO B 2 228 ? 115.424 104.869 89.615 1.00 52.83 228 PRO B N 1
ATOM 3824 C CA . PRO B 2 228 ? 116.270 104.165 88.643 1.00 51.00 228 PRO B CA 1
ATOM 3825 C C . PRO B 2 228 ? 115.461 103.490 87.549 1.00 55.41 228 PRO B C 1
ATOM 3826 O O . PRO B 2 228 ? 114.755 102.510 87.806 1.00 63.10 228 PRO B O 1
ATOM 3830 N N . GLY B 2 229 ? 115.556 104.003 86.325 1.00 55.39 229 GLY B N 1
ATOM 3831 C CA . GLY B 2 229 ? 114.908 103.365 85.198 1.00 55.98 229 GLY B CA 1
ATOM 3832 C C . GLY B 2 229 ? 113.898 104.206 84.444 1.00 60.13 229 GLY B C 1
ATOM 3833 O O . GLY B 2 229 ? 113.219 103.687 83.555 1.00 63.15 229 GLY B O 1
ATOM 3834 N N . VAL B 2 230 ? 113.781 105.495 84.773 1.00 57.28 230 VAL B N 1
ATOM 3835 C CA . VAL B 2 230 ? 112.833 106.349 84.060 1.00 57.25 230 VAL B CA 1
ATOM 3836 C C . VAL B 2 230 ? 113.244 106.507 82.602 1.00 64.99 230 VAL B C 1
ATOM 3837 O O . VAL B 2 230 ? 112.392 106.581 81.710 1.00 67.47 230 VAL B O 1
ATOM 3841 N N . THR B 2 231 ? 114.549 106.576 82.338 1.00 60.44 231 THR B N 1
ATOM 3842 C CA . THR B 2 231 ? 115.016 106.758 80.968 1.00 62.97 231 THR B CA 1
ATOM 3843 C C . THR B 2 231 ? 114.582 105.600 80.079 1.00 66.92 231 THR B C 1
ATOM 3844 O O . THR B 2 231 ? 114.197 105.804 78.922 1.00 71.55 231 THR B O 1
ATOM 3848 N N . SER B 2 232 ? 114.628 104.380 80.603 1.00 62.45 232 SER B N 1
ATOM 3849 C CA . SER B 2 232 ? 114.237 103.193 79.845 1.00 64.46 232 SER B CA 1
ATOM 3850 C C . SER B 2 232 ? 112.786 102.813 80.141 1.00 68.34 232 SER B C 1
ATOM 3851 O O . SER B 2 232 ? 112.488 101.755 80.695 1.00 70.52 232 SER B O 1
ATOM 3854 N N . MET B 2 233 ? 111.872 103.701 79.760 1.00 62.87 233 MET B N 1
ATOM 3855 C CA . MET B 2 233 ? 110.447 103.424 79.827 1.00 59.17 233 MET B CA 1
ATOM 3856 C C . MET B 2 233 ? 109.798 103.733 78.488 1.00 62.10 233 MET B C 1
ATOM 3857 O O . MET B 2 233 ? 110.234 104.642 77.775 1.00 68.27 233 MET B O 1
ATOM 3862 N N . PRO B 2 234 ? 108.760 102.979 78.116 1.00 58.69 234 PRO B N 1
ATOM 3863 C CA . PRO B 2 234 ? 108.133 103.194 76.800 1.00 61.54 234 PRO B CA 1
ATOM 3864 C C . PRO B 2 234 ? 107.553 104.584 76.603 1.00 58.16 234 PRO B C 1
ATOM 3865 O O . PRO B 2 234 ? 107.628 105.125 75.493 1.00 60.90 234 PRO B O 1
ATOM 3869 N N . ASP B 2 235 ? 106.977 105.182 77.642 1.00 49.35 235 ASP B N 1
ATOM 3870 C CA . ASP B 2 235 ? 106.283 106.456 77.516 1.00 49.76 235 ASP B CA 1
ATOM 3871 C C . ASP B 2 235 ? 107.090 107.633 78.045 1.00 53.38 235 ASP B C 1
ATOM 3872 O O . ASP B 2 235 ? 106.537 108.724 78.208 1.00 54.89 235 ASP B O 1
ATOM 3877 N N . TYR B 2 236 ? 108.378 107.445 78.314 1.00 56.38 236 TYR B N 1
ATOM 3878 C CA . TYR B 2 236 ? 109.222 108.525 78.803 1.00 56.30 236 TYR B CA 1
ATOM 3879 C C . TYR B 2 236 ? 109.920 109.204 77.634 1.00 62.60 236 TYR B C 1
ATOM 3880 O O . TYR B 2 236 ? 110.603 108.546 76.843 1.00 65.47 236 TYR B O 1
ATOM 3889 N N . LYS B 2 237 ? 109.748 110.518 77.531 1.00 66.24 237 LYS B N 1
ATOM 3890 C CA . LYS B 2 237 ? 110.339 111.300 76.462 1.00 64.24 237 LYS B CA 1
ATOM 3891 C C . LYS B 2 237 ? 111.392 112.251 77.014 1.00 63.74 237 LYS B C 1
ATOM 3892 O O . LYS B 2 237 ? 111.229 112.782 78.117 1.00 67.04 237 LYS B O 1
ATOM 3898 N N . PRO B 2 238 ? 112.484 112.479 76.281 1.00 67.66 238 PRO B N 1
ATOM 3899 C CA . PRO B 2 238 ? 113.475 113.467 76.738 1.00 67.60 238 PRO B CA 1
ATOM 3900 C C . PRO B 2 238 ? 112.937 114.885 76.774 1.00 70.29 238 PRO B C 1
ATOM 3901 O O . PRO B 2 238 ? 113.500 115.727 77.484 1.00 72.72 238 PRO B O 1
ATOM 3905 N N . SER B 2 239 ? 111.865 115.176 76.038 1.00 69.06 239 SER B N 1
ATOM 3906 C CA . SER B 2 239 ? 111.271 116.507 76.044 1.00 71.41 239 SER B CA 1
ATOM 3907 C C . SER B 2 239 ? 110.332 116.675 77.231 1.00 71.17 239 SER B C 1
ATOM 3908 O O . SER B 2 239 ? 109.166 117.047 77.062 1.00 72.68 239 SER B O 1
ATOM 3911 N N . PHE B 2 240 ? 110.831 116.397 78.433 1.00 66.43 240 PHE B N 1
ATOM 3912 C CA . PHE B 2 240 ? 110.066 116.564 79.658 1.00 59.94 240 PHE B CA 1
ATOM 3913 C C . PHE B 2 240 ? 110.659 117.714 80.452 1.00 60.92 240 PHE B C 1
ATOM 3914 O O . PHE B 2 240 ? 111.857 117.676 80.771 1.00 63.03 240 PHE B O 1
ATOM 3922 N N . PRO B 2 241 ? 109.888 118.753 80.770 1.00 55.85 241 PRO B N 1
ATOM 3923 C CA . PRO B 2 241 ? 110.445 119.875 81.533 1.00 53.10 241 PRO B CA 1
ATOM 3924 C C . PRO B 2 241 ? 110.982 119.415 82.880 1.00 59.69 241 PRO B C 1
ATOM 3925 O O . PRO B 2 241 ? 110.389 118.569 83.551 1.00 64.85 241 PRO B O 1
ATOM 3929 N N . LYS B 2 242 ? 112.119 119.986 83.271 1.00 58.17 242 LYS B N 1
ATOM 3930 C CA . LYS B 2 242 ? 112.797 119.592 84.506 1.00 56.47 242 LYS B CA 1
ATOM 3931 C C . LYS B 2 242 ? 112.320 120.475 85.659 1.00 58.06 242 LYS B C 1
ATOM 3932 O O . LYS B 2 242 ? 113.026 121.352 86.161 1.00 57.23 242 LYS B O 1
ATOM 3938 N N . TRP B 2 243 ? 111.083 120.221 86.076 1.00 56.84 243 TRP B N 1
ATOM 3939 C CA . TRP B 2 243 ? 110.518 120.926 87.215 1.00 52.03 243 TRP B CA 1
ATOM 3940 C C . TRP B 2 243 ? 111.187 120.476 88.509 1.00 50.69 243 TRP B C 1
ATOM 3941 O O . TRP B 2 243 ? 111.644 119.338 88.638 1.00 49.71 243 TRP B O 1
ATOM 3952 N N . ALA B 2 244 ? 111.241 121.387 89.472 1.00 50.20 244 ALA B N 1
ATOM 3953 C CA . ALA B 2 244 ? 111.807 121.086 90.776 1.00 52.14 244 ALA B CA 1
ATOM 3954 C C . ALA B 2 244 ? 110.736 120.520 91.701 1.00 59.56 244 ALA B C 1
ATOM 3955 O O . ALA B 2 244 ? 109.535 120.686 91.478 1.00 59.79 244 ALA B O 1
ATOM 3957 N N . ARG B 2 245 ? 111.188 119.842 92.751 1.00 61.42 245 ARG B N 1
ATOM 3958 C CA . ARG B 2 245 ? 110.266 119.251 93.711 1.00 54.75 245 ARG B CA 1
ATOM 3959 C C . ARG B 2 245 ? 109.718 120.333 94.631 1.00 55.95 245 ARG B C 1
ATOM 3960 O O . ARG B 2 245 ? 110.471 120.955 95.387 1.00 56.65 245 ARG B O 1
ATOM 3968 N N . GLN B 2 246 ? 108.410 120.559 94.564 1.00 54.08 246 GLN B N 1
ATOM 3969 C CA . GLN B 2 246 ? 107.778 121.539 95.435 1.00 53.69 246 GLN B CA 1
ATOM 3970 C C . GLN B 2 246 ? 107.839 121.075 96.883 1.00 63.28 246 GLN B C 1
ATOM 3971 O O . GLN B 2 246 ? 107.623 119.898 97.183 1.00 68.24 246 GLN B O 1
ATOM 3977 N N . ASP B 2 247 ? 108.148 122.007 97.782 1.00 66.77 247 ASP B N 1
ATOM 3978 C CA . ASP B 2 247 ? 108.167 121.690 99.202 1.00 68.93 247 ASP B CA 1
ATOM 3979 C C . ASP B 2 247 ? 106.794 121.203 99.643 1.00 71.40 247 ASP B C 1
ATOM 3980 O O . ASP B 2 247 ? 105.765 121.763 99.258 1.00 71.75 247 ASP B O 1
ATOM 3985 N N . PHE B 2 248 ? 106.781 120.143 100.453 1.00 73.30 248 PHE B N 1
ATOM 3986 C CA . PHE B 2 248 ? 105.516 119.521 100.820 1.00 72.19 248 PHE B CA 1
ATOM 3987 C C . PHE B 2 248 ? 104.665 120.412 101.714 1.00 72.03 248 PHE B C 1
ATOM 3988 O O . PHE B 2 248 ? 103.457 120.182 101.822 1.00 71.08 248 PHE B O 1
ATOM 3996 N N . SER B 2 249 ? 105.257 121.423 102.351 1.00 72.75 249 SER B N 1
ATOM 3997 C CA . SER B 2 249 ? 104.455 122.360 103.130 1.00 75.15 249 SER B CA 1
ATOM 3998 C C . SER B 2 249 ? 103.577 123.222 102.233 1.00 71.83 249 SER B C 1
ATOM 3999 O O . SER B 2 249 ? 102.517 123.686 102.667 1.00 75.78 249 SER B O 1
ATOM 4002 N N . LYS B 2 250 ? 104.000 123.454 100.990 1.00 70.41 250 LYS B N 1
ATOM 4003 C CA . LYS B 2 250 ? 103.204 124.255 100.067 1.00 74.51 250 LYS B CA 1
ATOM 4004 C C . LYS B 2 250 ? 102.018 123.474 99.510 1.00 74.20 250 LYS B C 1
ATOM 4005 O O . LYS B 2 250 ? 100.923 124.028 99.365 1.00 70.87 250 LYS B O 1
ATOM 4011 N N . VAL B 2 251 ? 102.214 122.193 99.187 1.00 74.46 251 VAL B N 1
ATOM 4012 C CA . VAL B 2 251 ? 101.146 121.422 98.558 1.00 72.74 251 VAL B CA 1
ATOM 4013 C C . VAL B 2 251 ? 100.095 121.009 99.585 1.00 72.67 251 VAL B C 1
ATOM 4014 O O . VAL B 2 251 ? 98.889 121.097 99.325 1.00 71.65 251 VAL B O 1
ATOM 4018 N N . VAL B 2 252 ? 100.525 120.568 100.764 1.00 70.93 252 VAL B N 1
ATOM 4019 C CA . VAL B 2 252 ? 99.596 120.167 101.819 1.00 65.70 252 VAL B CA 1
ATOM 4020 C C . VAL B 2 252 ? 99.910 120.950 103.089 1.00 66.65 252 VAL B C 1
ATOM 4021 O O . VAL B 2 252 ? 100.587 120.433 103.990 1.00 67.78 252 VAL B O 1
ATOM 4025 N N . PRO B 2 253 ? 99.451 122.194 103.199 1.00 64.94 253 PRO B N 1
ATOM 4026 C CA . PRO B 2 253 ? 99.726 122.997 104.400 1.00 64.79 253 PRO B CA 1
ATOM 4027 C C . PRO B 2 253 ? 99.206 122.354 105.677 1.00 68.86 253 PRO B C 1
ATOM 4028 O O . PRO B 2 253 ? 99.959 122.267 106.659 1.00 74.07 253 PRO B O 1
ATOM 4032 N N . PRO B 2 254 ? 97.942 121.903 105.737 1.00 63.90 254 PRO B N 1
ATOM 4033 C CA . PRO B 2 254 ? 97.411 121.448 107.036 1.00 60.78 254 PRO B CA 1
ATOM 4034 C C . PRO B 2 254 ? 98.136 120.250 107.619 1.00 61.76 254 PRO B C 1
ATOM 4035 O O . PRO B 2 254 ? 98.082 120.049 108.838 1.00 64.18 254 PRO B O 1
ATOM 4039 N N . LEU B 2 255 ? 98.806 119.449 106.798 1.00 62.14 255 LEU B N 1
ATOM 4040 C CA . LEU B 2 255 ? 99.452 118.242 107.293 1.00 62.53 255 LEU B CA 1
ATOM 4041 C C . LEU B 2 255 ? 100.639 118.583 108.185 1.00 64.29 255 LEU B C 1
ATOM 4042 O O . LEU B 2 255 ? 101.415 119.497 107.898 1.00 69.77 255 LEU B O 1
ATOM 4047 N N . ASP B 2 256 ? 100.775 117.833 109.275 1.00 58.84 256 ASP B N 1
ATOM 4048 C CA . ASP B 2 256 ? 101.883 118.008 110.202 1.00 61.94 256 ASP B CA 1
ATOM 4049 C C . ASP B 2 256 ? 103.140 117.369 109.613 1.00 59.83 256 ASP B C 1
ATOM 4050 O O . ASP B 2 256 ? 103.153 116.905 108.471 1.00 61.05 256 ASP B O 1
ATOM 4055 N N . GLU B 2 257 ? 104.221 117.345 110.395 1.00 60.35 257 GLU B N 1
ATOM 4056 C CA . GLU B 2 257 ? 105.481 116.799 109.899 1.00 60.25 257 GLU B CA 1
ATOM 4057 C C . GLU B 2 257 ? 105.358 115.311 109.597 1.00 57.41 257 GLU B C 1
ATOM 4058 O O . GLU B 2 257 ? 105.811 114.839 108.548 1.00 61.04 257 GLU B O 1
ATOM 4064 N N . ASP B 2 258 ? 104.743 114.553 110.507 1.00 58.25 258 ASP B N 1
ATOM 4065 C CA . ASP B 2 258 ? 104.593 113.117 110.289 1.00 58.34 258 ASP B CA 1
ATOM 4066 C C . ASP B 2 258 ? 103.633 112.826 109.143 1.00 54.05 258 ASP B C 1
ATOM 4067 O O . ASP B 2 258 ? 103.878 111.922 108.336 1.00 51.13 258 ASP B O 1
ATOM 4072 N N . GLY B 2 259 ? 102.535 113.577 109.055 1.00 48.88 259 GLY B N 1
ATOM 4073 C CA . GLY B 2 259 ? 101.621 113.396 107.940 1.00 43.64 259 GLY B CA 1
ATOM 4074 C C . GLY B 2 259 ? 102.259 113.730 106.607 1.00 46.27 259 GLY B C 1
ATOM 4075 O O . GLY B 2 259 ? 102.057 113.025 105.616 1.00 47.51 259 GLY B O 1
ATOM 4076 N N . ARG B 2 260 ? 103.036 114.814 106.564 1.00 51.57 260 ARG B N 1
ATOM 4077 C CA . ARG B 2 260 ? 103.735 115.172 105.336 1.00 46.72 260 ARG B CA 1
ATOM 4078 C C . ARG B 2 260 ? 104.767 114.117 104.966 1.00 46.97 260 ARG B C 1
ATOM 4079 O O . ARG B 2 260 ? 104.935 113.791 103.786 1.00 50.18 260 ARG B O 1
ATOM 4087 N N . SER B 2 261 ? 105.465 113.566 105.962 1.00 43.56 261 SER B N 1
ATOM 4088 C CA . SER B 2 261 ? 106.416 112.492 105.693 1.00 39.94 261 SER B CA 1
ATOM 4089 C C . SER B 2 261 ? 105.716 111.259 105.137 1.00 37.58 261 SER B C 1
ATOM 4090 O O . SER B 2 261 ? 106.211 110.625 104.198 1.00 37.75 261 SER B O 1
ATOM 4093 N N . LEU B 2 262 ? 104.564 110.898 105.708 1.00 38.68 262 LEU B N 1
ATOM 4094 C CA . LEU B 2 262 ? 103.824 109.745 105.207 1.00 34.49 262 LEU B CA 1
ATOM 4095 C C . LEU B 2 262 ? 103.325 109.981 103.789 1.00 35.91 262 LEU B C 1
ATOM 4096 O O . LEU B 2 262 ? 103.360 109.073 102.954 1.00 41.26 262 LEU B O 1
ATOM 4101 N N . LEU B 2 263 ? 102.846 111.191 103.499 1.00 36.17 263 LEU B N 1
ATOM 4102 C CA . LEU B 2 263 ? 102.403 111.494 102.142 1.00 33.17 263 LEU B CA 1
ATOM 4103 C C . LEU B 2 263 ? 103.568 111.453 101.159 1.00 33.89 263 LEU B C 1
ATOM 4104 O O . LEU B 2 263 ? 103.414 110.986 100.025 1.00 35.73 263 LEU B O 1
ATOM 4109 N N . SER B 2 264 ? 104.738 111.946 101.572 1.00 36.20 264 SER B N 1
ATOM 4110 C CA . SER B 2 264 ? 105.910 111.910 100.704 1.00 38.16 264 SER B CA 1
ATOM 4111 C C . SER B 2 264 ? 106.354 110.480 100.433 1.00 33.27 264 SER B C 1
ATOM 4112 O O . SER B 2 264 ? 106.706 110.135 99.299 1.00 36.54 264 SER B O 1
ATOM 4115 N N . GLN B 2 265 ? 106.350 109.632 101.464 1.00 33.45 265 GLN B N 1
ATOM 4116 C CA . GLN B 2 265 ? 106.708 108.232 101.266 1.00 27.71 265 GLN B CA 1
ATOM 4117 C C . GLN B 2 265 ? 105.646 107.491 100.467 1.00 24.34 265 GLN B C 1
ATOM 4118 O O . GLN B 2 265 ? 105.956 106.508 99.787 1.00 26.36 265 GLN B O 1
ATOM 4124 N N . MET B 2 266 ? 104.400 107.951 100.529 1.00 25.48 266 MET B N 1
ATOM 4125 C CA . MET B 2 266 ? 103.278 107.292 99.880 1.00 24.69 266 MET B CA 1
ATOM 4126 C C . MET B 2 266 ? 103.075 107.762 98.447 1.00 25.32 266 MET B C 1
ATOM 4127 O O . MET B 2 266 ? 102.235 107.198 97.738 1.00 23.73 266 MET B O 1
ATOM 4132 N N . LEU B 2 267 ? 103.822 108.776 98.008 1.00 27.74 267 LEU B N 1
ATOM 4133 C CA . LEU B 2 267 ? 103.821 109.237 96.626 1.00 25.98 267 LEU B CA 1
ATOM 4134 C C . LEU B 2 267 ? 105.204 109.121 95.995 1.00 27.15 267 LEU B C 1
ATOM 4135 O O . LEU B 2 267 ? 105.576 109.934 95.146 1.00 29.17 267 LEU B O 1
ATOM 4140 N N . HIS B 2 268 ? 105.981 108.128 96.414 1.00 27.66 268 HIS B N 1
ATOM 4141 C CA . HIS B 2 268 ? 107.310 107.929 95.858 1.00 26.89 268 HIS B CA 1
ATOM 4142 C C . HIS B 2 268 ? 107.219 107.539 94.388 1.00 32.45 268 HIS B C 1
ATOM 4143 O O . HIS B 2 268 ? 106.346 106.766 93.987 1.00 35.34 268 HIS B O 1
ATOM 4150 N N . TYR B 2 269 ? 108.122 108.094 93.578 1.00 33.50 269 TYR B N 1
ATOM 4151 C CA . TYR B 2 269 ? 108.142 107.756 92.159 1.00 28.37 269 TYR B CA 1
ATOM 4152 C C . TYR B 2 269 ? 108.498 106.292 91.945 1.00 31.00 269 TYR B C 1
ATOM 4153 O O . TYR B 2 269 ? 107.869 105.604 91.133 1.00 36.65 269 TYR B O 1
ATOM 4162 N N . ASP B 2 270 ? 109.493 105.797 92.669 1.00 30.47 270 ASP B N 1
ATOM 4163 C CA . ASP B 2 270 ? 109.952 104.426 92.495 1.00 32.13 270 ASP B CA 1
ATOM 4164 C C . ASP B 2 270 ? 108.960 103.464 93.137 1.00 31.64 270 ASP B C 1
ATOM 4165 O O . ASP B 2 270 ? 108.733 103.546 94.348 1.00 35.29 270 ASP B O 1
ATOM 4170 N N . PRO B 2 271 ? 108.349 102.553 92.375 1.00 32.90 271 PRO B N 1
ATOM 4171 C CA . PRO B 2 271 ? 107.415 101.598 92.997 1.00 33.95 271 PRO B CA 1
ATOM 4172 C C . PRO B 2 271 ? 108.067 100.712 94.042 1.00 35.30 271 PRO B C 1
ATOM 4173 O O . PRO B 2 271 ? 107.425 100.360 95.038 1.00 34.31 271 PRO B O 1
ATOM 4177 N N . ASN B 2 272 ?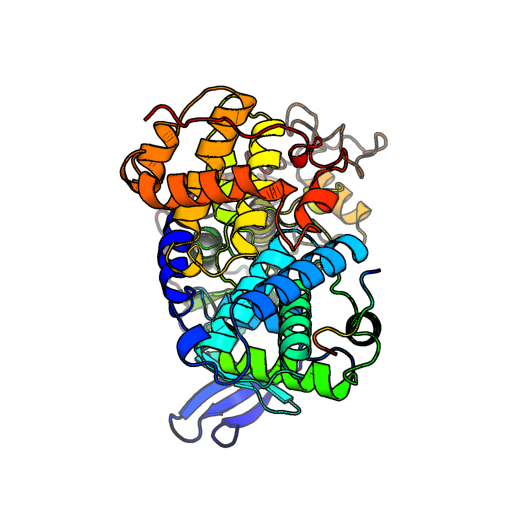 109.327 100.329 93.834 1.00 37.86 272 ASN B N 1
ATOM 4178 C CA . ASN B 2 272 ? 110.016 99.495 94.812 1.00 39.54 272 ASN B CA 1
ATOM 4179 C C . ASN B 2 272 ? 110.248 100.248 96.115 1.00 39.96 272 ASN B C 1
ATOM 4180 O O . ASN B 2 272 ? 110.095 99.680 97.202 1.00 39.91 272 ASN B O 1
ATOM 4185 N N . LYS B 2 273 ? 110.619 101.526 96.027 1.00 39.00 273 LYS B N 1
ATOM 4186 C CA . LYS B 2 273 ? 110.867 102.328 97.217 1.00 36.63 273 LYS B CA 1
ATOM 4187 C C . LYS B 2 273 ? 109.601 102.942 97.797 1.00 33.14 273 LYS B C 1
ATOM 4188 O O . LYS B 2 273 ? 109.649 103.476 98.910 1.00 39.43 273 LYS B O 1
ATOM 4194 N N . ARG B 2 274 ? 108.483 102.885 97.081 1.00 27.30 274 ARG B N 1
ATOM 4195 C CA . ARG B 2 274 ? 107.230 103.395 97.617 1.00 26.12 274 ARG B CA 1
ATOM 4196 C C . ARG B 2 274 ? 106.802 102.572 98.824 1.00 30.36 274 ARG B C 1
ATOM 4197 O O . ARG B 2 274 ? 106.995 101.354 98.865 1.00 38.62 274 ARG B O 1
ATOM 4205 N N . ILE B 2 275 ? 106.225 103.249 99.818 1.00 24.23 275 ILE B N 1
ATOM 4206 C CA . ILE B 2 275 ? 105.791 102.558 101.024 1.00 23.69 275 ILE B CA 1
ATOM 4207 C C . ILE B 2 275 ? 104.689 101.559 100.687 1.00 26.41 275 ILE B C 1
ATOM 4208 O O . ILE B 2 275 ? 103.996 101.663 99.668 1.00 33.57 275 ILE B O 1
ATOM 4213 N N . SER B 2 276 ? 104.544 100.561 101.549 1.00 22.01 276 SER B N 1
ATOM 4214 C CA . SER B 2 276 ? 103.497 99.562 101.428 1.00 20.95 276 SER B CA 1
ATOM 4215 C C . SER B 2 276 ? 102.440 99.800 102.495 1.00 24.17 276 SER B C 1
ATOM 4216 O O . SER B 2 276 ? 102.681 100.478 103.496 1.00 26.94 276 SER B O 1
ATOM 4219 N N . ALA B 2 277 ? 101.255 99.230 102.268 1.00 23.70 277 ALA B N 1
ATOM 4220 C CA . ALA B 2 277 ? 100.157 99.416 103.210 1.00 21.10 277 ALA B CA 1
ATOM 4221 C C . ALA B 2 277 ? 100.516 98.875 104.587 1.00 22.85 277 ALA B C 1
ATOM 4222 O O . ALA B 2 277 ? 100.244 99.519 105.606 1.00 27.68 277 ALA B O 1
ATOM 4224 N N . LYS B 2 278 ? 101.144 97.699 104.635 1.00 25.81 278 LYS B N 1
ATOM 4225 C CA . LYS B 2 278 ? 101.574 97.140 105.911 1.00 26.72 278 LYS B CA 1
ATOM 4226 C C . LYS B 2 278 ? 102.603 98.037 106.588 1.00 26.46 278 LYS B C 1
ATOM 4227 O O . LYS B 2 278 ? 102.554 98.241 107.806 1.00 27.34 278 LYS B O 1
ATOM 4233 N N . ALA B 2 279 ? 103.545 98.581 105.816 1.00 24.16 279 ALA B N 1
ATOM 4234 C CA . ALA B 2 279 ? 104.548 99.467 106.396 1.00 26.29 279 ALA B CA 1
ATOM 4235 C C . ALA B 2 279 ? 103.959 100.832 106.725 1.00 30.65 279 ALA B C 1
ATOM 4236 O O . ALA B 2 279 ? 104.347 101.457 107.719 1.00 35.56 279 ALA B O 1
ATOM 4238 N N . ALA B 2 280 ? 103.026 101.316 105.901 1.00 27.97 280 ALA B N 1
ATOM 4239 C CA . ALA B 2 280 ? 102.392 102.600 106.180 1.00 24.69 280 ALA B CA 1
ATOM 4240 C C . ALA B 2 280 ? 101.525 102.537 107.429 1.00 29.48 280 ALA B C 1
ATOM 4241 O O . ALA B 2 280 ? 101.340 103.555 108.103 1.00 34.02 280 ALA B O 1
ATOM 4243 N N . LEU B 2 281 ? 100.985 101.360 107.750 1.00 30.33 281 LEU B N 1
ATOM 4244 C CA . LEU B 2 281 ? 100.189 101.210 108.961 1.00 23.74 281 LEU B CA 1
ATOM 4245 C C . LEU B 2 281 ? 101.018 101.381 110.226 1.00 28.36 281 LEU B C 1
ATOM 4246 O O . LEU B 2 281 ? 100.448 101.605 111.299 1.00 34.76 281 LEU B O 1
ATOM 4251 N N . ALA B 2 282 ? 102.342 101.283 110.129 1.00 30.67 282 ALA B N 1
ATOM 4252 C CA . ALA B 2 282 ? 103.228 101.427 111.275 1.00 33.80 282 ALA B CA 1
ATOM 4253 C C . ALA B 2 282 ? 103.853 102.812 111.363 1.00 37.99 282 ALA B C 1
ATOM 4254 O O . ALA B 2 282 ? 104.780 103.013 112.154 1.00 43.70 282 ALA B O 1
ATOM 4256 N N . HIS B 2 283 ? 103.373 103.766 110.573 1.00 38.80 283 HIS B N 1
ATOM 4257 C CA . HIS B 2 283 ? 103.969 105.090 110.556 1.00 39.64 283 HIS B CA 1
ATOM 4258 C C . HIS B 2 283 ? 103.677 105.831 111.861 1.00 47.11 283 HIS B C 1
ATOM 4259 O O . HIS B 2 283 ? 102.651 105.593 112.503 1.00 50.50 283 HIS B O 1
ATOM 4266 N N . PRO B 2 284 ? 104.571 106.730 112.278 1.00 47.16 284 PRO B N 1
ATOM 4267 C CA . PRO B 2 284 ? 104.276 107.569 113.451 1.00 49.93 284 PRO B CA 1
ATOM 4268 C C . PRO B 2 284 ? 103.074 108.475 113.261 1.00 48.73 284 PRO B C 1
ATOM 4269 O O . PRO B 2 284 ? 102.544 108.992 114.251 1.00 56.04 284 PRO B O 1
ATOM 4273 N N . PHE B 2 285 ? 102.637 108.700 112.021 1.00 43.87 285 PHE B N 1
ATOM 4274 C CA . PHE B 2 285 ? 101.434 109.486 111.782 1.00 44.18 285 PHE B CA 1
ATOM 4275 C C . PHE B 2 285 ? 100.192 108.830 112.368 1.00 45.66 285 PHE B C 1
ATOM 4276 O O . PHE B 2 285 ? 99.205 109.522 112.633 1.00 49.49 285 PHE B O 1
ATOM 4284 N N . PHE B 2 286 ? 100.224 107.516 112.592 1.00 43.29 286 PHE B N 1
ATOM 4285 C CA . PHE B 2 286 ? 99.061 106.765 113.041 1.00 44.54 286 PHE B CA 1
ATOM 4286 C C . PHE B 2 286 ? 99.134 106.383 114.516 1.00 53.58 286 PHE B C 1
ATOM 4287 O O . PHE B 2 286 ? 98.419 105.474 114.948 1.00 54.98 286 PHE B O 1
ATOM 4295 N N . GLN B 2 287 ? 99.982 107.056 115.296 1.00 55.63 287 GLN B N 1
ATOM 4296 C CA . GLN B 2 287 ? 100.148 106.694 116.699 1.00 55.45 287 GLN B CA 1
ATOM 4297 C C . GLN B 2 287 ? 98.919 107.011 117.541 1.00 59.56 287 GLN B C 1
ATOM 4298 O O . GLN B 2 287 ? 98.736 106.400 118.599 1.00 69.34 287 GLN B O 1
ATOM 4304 N N . ASP B 2 288 ? 98.076 107.941 117.103 1.00 57.29 288 ASP B N 1
ATOM 4305 C CA . ASP B 2 288 ? 96.928 108.401 117.880 1.00 59.38 288 ASP B CA 1
ATOM 4306 C C . ASP B 2 288 ? 95.651 108.297 117.058 1.00 58.75 288 ASP B C 1
ATOM 4307 O O . ASP B 2 288 ? 94.844 109.226 116.992 1.00 57.62 288 ASP B O 1
ATOM 4312 N N . VAL B 2 289 ? 95.449 107.150 116.417 1.00 56.22 289 VAL B N 1
ATOM 4313 C CA . VAL B 2 289 ? 94.291 106.949 115.553 1.00 54.89 289 VAL B CA 1
ATOM 4314 C C . VAL B 2 289 ? 93.075 106.668 116.430 1.00 63.99 289 VAL B C 1
ATOM 4315 O O . VAL B 2 289 ? 93.017 105.653 117.128 1.00 62.82 289 VAL B O 1
ATOM 4319 N N . THR B 2 290 ? 92.107 107.575 116.401 1.00 63.20 290 THR B N 1
ATOM 4320 C CA . THR B 2 290 ? 90.813 107.374 117.025 1.00 58.21 290 THR B CA 1
ATOM 4321 C C . THR B 2 290 ? 89.826 106.892 115.964 1.00 59.65 290 THR B C 1
ATOM 4322 O O . THR B 2 290 ? 90.209 106.535 114.847 1.00 59.42 290 THR B O 1
ATOM 4326 N N . LYS B 2 291 ? 88.542 106.865 116.310 1.00 62.61 291 LYS B N 1
ATOM 4327 C CA . LYS B 2 291 ? 87.480 106.500 115.373 1.00 62.83 291 LYS B CA 1
ATOM 4328 C C . LYS B 2 291 ? 86.365 107.537 115.438 1.00 60.66 291 LYS B C 1
ATOM 4329 O O . LYS B 2 291 ? 85.260 107.253 115.916 1.00 61.54 291 LYS B O 1
ATOM 4335 N N . PRO B 2 292 ? 86.620 108.755 114.961 1.00 57.62 292 PRO B N 1
ATOM 4336 C CA . PRO B 2 292 ? 85.574 109.781 114.980 1.00 59.22 292 PRO B CA 1
ATOM 4337 C C . PRO B 2 292 ? 84.479 109.476 113.974 1.00 61.41 292 PRO B C 1
ATOM 4338 O O . PRO B 2 292 ? 84.701 108.821 112.953 1.00 63.77 292 PRO B O 1
ATOM 4342 N N . VAL B 2 293 ? 83.280 109.963 114.277 1.00 65.20 293 VAL B N 1
ATOM 4343 C CA . VAL B 2 293 ? 82.141 109.823 113.374 1.00 67.37 293 VAL B CA 1
ATOM 4344 C C . VAL B 2 293 ? 82.219 110.926 112.324 1.00 65.54 293 VAL B C 1
ATOM 4345 O O . VAL B 2 293 ? 82.796 111.991 112.589 1.00 62.11 293 VAL B O 1
ATOM 4349 N N . PRO B 2 294 ? 81.672 110.718 111.117 1.00 64.78 294 PRO B N 1
ATOM 4350 C CA . PRO B 2 294 ? 81.661 111.768 110.095 1.00 65.95 294 PRO B CA 1
ATOM 4351 C C . PRO B 2 294 ? 80.659 112.874 110.408 1.00 63.13 294 PRO B C 1
ATOM 4352 O O . PRO B 2 294 ? 79.682 112.609 111.109 1.00 65.41 294 PRO B O 1
ATOM 4356 N N . LYS C 3 2 ? 95.065 71.273 63.354 1.00 59.34 2 LYS C N 1
ATOM 4357 C CA . LYS C 3 2 ? 94.949 72.611 63.921 1.00 60.62 2 LYS C CA 1
ATOM 4358 C C . LYS C 3 2 ? 94.219 72.555 65.260 1.00 62.31 2 LYS C C 1
ATOM 4359 O O . LYS C 3 2 ? 93.765 71.493 65.682 1.00 61.55 2 LYS C O 1
ATOM 4365 N N . SER C 3 3 ? 94.120 73.705 65.930 1.00 63.18 3 SER C N 1
ATOM 4366 C CA . SER C 3 3 ? 93.389 73.766 67.190 1.00 55.53 3 SER C CA 1
ATOM 4367 C C . SER C 3 3 ? 91.891 73.585 66.981 1.00 52.67 3 SER C C 1
ATOM 4368 O O . SER C 3 3 ? 91.218 72.996 67.834 1.00 52.58 3 SER C O 1
ATOM 4371 N N . ARG C 3 4 ? 91.352 74.077 65.868 1.00 54.44 4 ARG C N 1
ATOM 4372 C CA . ARG C 3 4 ? 89.942 73.866 65.544 1.00 52.64 4 ARG C CA 1
ATOM 4373 C C . ARG C 3 4 ? 89.726 72.392 65.229 1.00 56.73 4 ARG C C 1
ATOM 4374 O O . ARG C 3 4 ? 90.142 71.898 64.179 1.00 58.85 4 ARG C O 1
ATOM 4382 N N . VAL C 3 5 ? 89.077 71.680 66.150 1.00 53.31 5 VAL C N 1
ATOM 4383 C CA . VAL C 3 5 ? 88.762 70.268 65.972 1.00 52.42 5 VAL C CA 1
ATOM 4384 C C . VAL C 3 5 ? 87.693 69.890 66.987 1.00 46.68 5 VAL C C 1
ATOM 4385 O O . VAL C 3 5 ? 87.686 70.370 68.122 1.00 50.14 5 VAL C O 1
ATOM 4389 N N . GLN C 3 6 ? 86.769 69.035 66.563 1.00 44.92 6 GLN C N 1
ATOM 4390 C CA . GLN C 3 6 ? 85.757 68.480 67.449 1.00 44.72 6 GLN C CA 1
ATOM 4391 C C . GLN C 3 6 ? 86.353 67.269 68.154 1.00 45.26 6 GLN C C 1
ATOM 4392 O O . GLN C 3 6 ? 86.713 66.283 67.505 1.00 48.59 6 GLN C O 1
ATOM 4398 N N . LEU C 3 7 ? 86.473 67.355 69.473 1.00 44.91 7 LEU C N 1
ATOM 4399 C CA . LEU C 3 7 ? 87.024 66.261 70.254 1.00 41.63 7 LEU C CA 1
ATOM 4400 C C . LEU C 3 7 ? 85.990 65.156 70.427 1.00 47.15 7 LEU C C 1
ATOM 4401 O O . LEU C 3 7 ? 84.781 65.403 70.438 1.00 49.75 7 LEU C O 1
ATOM 4406 N N . PHE C 3 8 ? 86.486 63.925 70.562 1.00 47.85 8 PHE C N 1
ATOM 4407 C CA . PHE C 3 8 ? 85.661 62.752 70.852 1.00 49.05 8 PHE C CA 1
ATOM 4408 C C . PHE C 3 8 ? 84.544 62.591 69.819 1.00 58.59 8 PHE C C 1
ATOM 4409 O O . PHE C 3 8 ? 83.354 62.596 70.140 1.00 59.97 8 PHE C O 1
ATOM 4417 N N . LYS C 3 9 ? 84.951 62.451 68.562 1.00 59.44 9 LYS C N 1
ATOM 4418 C CA . LYS C 3 9 ? 83.998 62.260 67.476 1.00 54.97 9 LYS C CA 1
ATOM 4419 C C . LYS C 3 9 ? 83.479 60.828 67.460 1.00 57.58 9 LYS C C 1
ATOM 4420 O O . LYS C 3 9 ? 82.822 60.385 68.401 1.00 55.20 9 LYS C O 1
#

GO terms:
  GO:0005634 nucleus (C, IDA)
  GO:0005737 cytoplasm (C, IDA)
  GO:0044843 cell cycle G1/S phase transition (P, IDA)
  GO:0016538 cyclin-dependent protein serine/threonine kinase regulator activity (F, IDA)
  GO:0000307 cyclin-dependent protein kinase holoenzyme complex (C, IDA)
  GO:0097124 cyclin A2-CDK2 complex (C, IDA)
  GO:0000086 G2/M transition of mitotic cell cycle (P, IDA)
  GO:0005634 nucleus (C, EXP)
  GO:0005737 cytoplasm (C, EXP)
  GO:0006275 regulation of DNA replication (P, IMP)
  GO:0005515 protein binding (F, IPI)
  GO:0019901 protein kinase binding (F, IPI)
  GO:0005654 nucleoplasm (C, TAS)
  GO:0005829 cytosol (C, TAS)
  GO:0007265 Ras protein signal transduction (P, IEP)
  GO:0005654 nucleoplasm (C, IDA)
  GO:0005829 cytosol (C, IDA)
  GO:0043687 post-translational protein modification (P, IDA)
  GO:0019904 protein domain specific binding (F, IPI)